Protein AF-A0A1E7EPF2-F1 (afdb_monomer_lite)

Sequence (428 aa):
MVETTEMAIKSMDSQLRNVLSDTPEADRGKLISVCLKSIPNRMNFIEGVTFVSVLSKMGVVDINNIANDQIDFENDGQDSDKYCIRDTWCDCTIDTDGRITELDIMHDDEHEYDLPAIIALFERLTCLTLYNCRSLPVELSNLPHLENLYLYSIDLDLLENFPIQMKLKNLKELCVDRDSSLPVPSQFLKWMRTQLPSLEVLRYCTNGKTDVSFIIDSLRTNDVCFYNSLKHLELHGCLMEQDSFEILMLEIVPKFRDLKSLNLQNNNIKSFLPIVDSIKNDTTFVPSKSLRVLNLNRNDVLEKMEDDPIEKAALLCLLGTFNAIDNVVGGPVDFLDDSDVEYALRINHAGRRIVVKVDGGSNNDDDGKAIVPISLWPVILERAYEKSCDTHDSAWESEKEKTKKKKKSATGIYYLLREVGPALLFGG

Foldseek 3Di:
DVVVVVVVVVVLVVLLCVLCVPPPPVCSVLLLVLLVAEPDPQADSSQSSSVQSQCCQFVVDVSVPDVVSYFHWDAPDPPAQKTDTPPAPWIFGADRNNATAETAHDDDPPDEGEGDLSVLVSQNHQYYHDENYQEDDLSVLSNPRHAYYHYEQYDLNHQQVPPLNRAPANHAYYAHEHQDADDGDPSNLNSQQARHLQHAEYHYHHQQRYACVVVLVSLLDPSRNPLARHAYYHDENHQYDQVSVLSCQFRRQQSNQNHAEYHHEQYAHAALVVNLVVVVVDPPTQGHQRHAEAAHHNYNLLVCVVPDVVRVVSLLSVLVRNLQHQEHNLADPPRDPDPSNNQSSLCSQLPVVQQAPDPPPDPDPDPDGNPNPLVCLVVSLCSSQVCQQVNHDNPPDDPVVVPPDRDGDSSSVVSCCVPRNCVVVPPD

pLDDT: mean 87.97, std 12.99, range [44.66, 98.75]

Secondary structure (DSSP, 8-state):
-HHHHHHHHHHHHHHHHHHTTTS-HHHHHHHHHHHHHHS-TTS-HHHHHHHHHHHHHTTS--TTS-GGG---EEESSTT-SEEEETTSEEEEEE-TTS-EEEEEEE--TT--EEPPGGGGG-TT--EEEEESEEE--GGGGG-TT--EEEEES--HHHHHT--TT---TT--EEEEE----SPPPHHHHHHHHHH-TT--EEEEE-TT-S--HHHHHHHHSTT-TTTTT--EEEEETS---HHHHHHIIIIITTT-TT--EEE-TTS----SHHHHHHHHH-TT----SS--EEE-TT-HHHHHTTT-HHHHHHHHHHHHHTTT--BSSSS--TT---HHHHHHHHHHHTTHHHHS----S------------GGGHHHHHHHHHHTTTGGG--TTS-TTGGGS-----SHHHHHHHHHTSGGGTS--

Organism: NCBI:txid635003

InterPro domains:
  IPR001611 Leucine-rich repeat [PS51450] (258-279)
  IPR032675 Leucine-rich repeat domain superfamily [G3DSA:3.80.10.10] (30-312)

Radius of gyration: 26.76 Å; chains: 1; bounding box: 70×50×81 Å

Structure (mmCIF, N/CA/C/O backbone):
data_AF-A0A1E7EPF2-F1
#
_entry.id   AF-A0A1E7EPF2-F1
#
loop_
_atom_site.group_PDB
_atom_site.id
_atom_site.type_symbol
_atom_site.label_atom_id
_atom_site.label_alt_id
_atom_site.label_comp_id
_atom_site.label_asym_id
_atom_site.label_entity_id
_atom_site.label_seq_id
_atom_site.pdbx_PDB_ins_code
_atom_site.Cartn_x
_atom_site.Cartn_y
_atom_site.Cartn_z
_atom_site.occupancy
_atom_site.B_iso_or_equiv
_atom_site.auth_seq_id
_atom_site.auth_comp_id
_atom_site.auth_asym_id
_atom_site.auth_atom_id
_atom_site.pdbx_PDB_model_num
ATOM 1 N N . MET A 1 1 ? -15.481 -26.584 36.291 1.00 60.16 1 MET A N 1
ATOM 2 C CA . MET A 1 1 ? -16.593 -25.887 35.602 1.00 60.16 1 MET A CA 1
ATOM 3 C C . MET A 1 1 ? -17.037 -24.610 36.317 1.00 60.16 1 MET A C 1
ATOM 5 O O . MET A 1 1 ? -17.163 -23.591 35.653 1.00 60.16 1 MET A O 1
ATOM 9 N N . VAL A 1 2 ? -17.242 -24.606 37.641 1.00 62.03 2 VAL A N 1
ATOM 10 C CA . VAL A 1 2 ? -17.571 -23.360 38.377 1.00 62.03 2 VAL A CA 1
ATOM 11 C C . VAL A 1 2 ? -16.377 -22.392 38.412 1.00 62.03 2 VAL A C 1
ATOM 13 O O . VAL A 1 2 ? -16.515 -21.227 38.061 1.00 62.03 2 VAL A O 1
ATOM 16 N N . GLU A 1 3 ? -15.181 -22.906 38.700 1.00 66.81 3 GLU A N 1
ATOM 17 C CA . GLU A 1 3 ? -13.937 -22.121 38.801 1.00 66.81 3 GLU A CA 1
ATOM 18 C C . GLU A 1 3 ? -13.537 -21.440 37.475 1.00 66.81 3 GLU A C 1
ATOM 20 O O . GLU A 1 3 ? -13.083 -20.300 37.455 1.00 66.81 3 GLU A O 1
ATOM 25 N N . THR A 1 4 ? -13.810 -22.089 36.338 1.00 77.56 4 THR A N 1
ATOM 26 C CA . THR A 1 4 ? -13.591 -21.528 34.993 1.00 77.56 4 THR A CA 1
ATOM 27 C C . THR A 1 4 ? -14.562 -20.397 34.651 1.00 77.56 4 THR A C 1
ATOM 29 O O . THR A 1 4 ? -14.204 -19.493 33.905 1.00 77.56 4 THR A O 1
ATOM 32 N N . THR A 1 5 ? -15.772 -20.415 35.216 1.00 85.69 5 THR A N 1
ATOM 33 C CA . THR A 1 5 ? -16.788 -19.378 34.967 1.00 85.69 5 THR A CA 1
ATOM 34 C C . THR A 1 5 ? -16.486 -18.119 35.779 1.00 85.69 5 THR A C 1
ATOM 36 O O . THR A 1 5 ? -16.569 -17.011 35.260 1.00 85.69 5 THR A O 1
ATOM 39 N N . GLU A 1 6 ? -16.061 -18.276 37.036 1.00 88.50 6 GLU A N 1
ATOM 40 C CA . GLU A 1 6 ? -15.685 -17.145 37.891 1.00 88.50 6 GLU A CA 1
ATOM 41 C C . GLU A 1 6 ? -14.455 -16.397 37.351 1.00 88.50 6 GLU A C 1
ATOM 43 O O . GLU A 1 6 ? -14.439 -15.166 37.332 1.00 88.50 6 GLU A O 1
ATOM 48 N N . MET A 1 7 ? -13.444 -17.125 36.859 1.00 88.19 7 MET A N 1
ATOM 49 C CA . MET A 1 7 ? -12.273 -16.511 36.223 1.00 88.19 7 MET A CA 1
ATOM 50 C C . MET A 1 7 ? -12.643 -15.740 34.949 1.00 88.19 7 MET A C 1
ATOM 52 O O . MET A 1 7 ? -12.166 -14.622 34.764 1.00 88.19 7 MET A O 1
ATOM 56 N N . ALA A 1 8 ? -13.527 -16.289 34.109 1.00 84.75 8 ALA A N 1
ATOM 57 C CA . ALA A 1 8 ? -13.995 -15.610 32.901 1.00 84.75 8 ALA A CA 1
ATOM 58 C C . ALA A 1 8 ? -14.766 -14.317 33.227 1.00 84.75 8 ALA A C 1
ATOM 60 O O . ALA A 1 8 ? -14.509 -13.281 32.618 1.00 84.75 8 ALA A O 1
ATOM 61 N N . ILE A 1 9 ? -15.643 -14.346 34.238 1.00 87.50 9 ILE A N 1
ATOM 62 C CA . ILE A 1 9 ? -16.389 -13.160 34.694 1.00 87.50 9 ILE A CA 1
ATOM 63 C C . ILE A 1 9 ? -15.436 -12.080 35.218 1.00 87.50 9 ILE A C 1
ATOM 65 O O . ILE A 1 9 ? -15.574 -10.918 34.845 1.00 87.50 9 ILE A O 1
ATOM 69 N N . LYS A 1 10 ? -14.444 -12.447 36.042 1.00 91.38 10 LYS A N 1
ATOM 70 C CA . LYS A 1 10 ? -13.441 -11.493 36.551 1.00 91.38 10 LYS A CA 1
ATOM 71 C C . LYS A 1 10 ? -12.601 -10.887 35.426 1.00 91.38 10 LYS A C 1
ATOM 73 O O . LYS A 1 10 ? -12.316 -9.694 35.465 1.00 91.38 10 LYS A O 1
ATOM 78 N N . SER A 1 11 ? -12.231 -11.691 34.429 1.00 90.75 11 SER A N 1
ATOM 79 C CA . SER A 1 11 ? -11.504 -11.215 33.247 1.00 90.75 11 SER A CA 1
ATOM 80 C C . SER A 1 11 ? -12.330 -10.196 32.463 1.00 90.75 11 SER A C 1
ATOM 82 O O . SER A 1 11 ? -11.840 -9.110 32.166 1.00 90.75 11 SER A O 1
ATOM 84 N N . MET A 1 12 ? -13.596 -10.517 32.188 1.00 90.06 12 MET A N 1
ATOM 85 C CA . MET A 1 12 ? -14.507 -9.638 31.455 1.00 90.06 12 MET A CA 1
ATOM 86 C C . MET A 1 12 ? -14.788 -8.333 32.217 1.00 90.06 12 MET A C 1
ATOM 88 O O . MET A 1 12 ? -14.756 -7.264 31.616 1.00 90.06 12 MET A O 1
ATOM 92 N N . ASP A 1 13 ? -14.994 -8.395 33.540 1.00 92.69 13 ASP A N 1
ATOM 93 C CA . ASP A 1 13 ? -15.166 -7.201 34.385 1.00 92.69 13 ASP A CA 1
ATOM 94 C C . ASP A 1 13 ? -13.916 -6.312 34.353 1.00 92.69 13 ASP A C 1
ATOM 96 O O . ASP A 1 13 ? -14.016 -5.095 34.212 1.00 92.69 13 ASP A O 1
ATOM 100 N N . SER A 1 14 ? -12.723 -6.912 34.415 1.00 94.31 14 SER A N 1
ATOM 101 C CA . SER A 1 14 ? -11.467 -6.167 34.311 1.00 94.31 14 SER A CA 1
ATOM 102 C C . SER A 1 14 ? -11.308 -5.489 32.950 1.00 94.31 14 SER A C 1
ATOM 104 O O . SER A 1 14 ? -10.892 -4.334 32.900 1.00 94.31 14 SER A O 1
ATOM 106 N N . GLN A 1 15 ? -11.633 -6.177 31.852 1.00 92.50 15 GLN A N 1
ATOM 107 C CA . GLN A 1 15 ? -11.565 -5.594 30.510 1.00 92.50 15 GLN A CA 1
ATOM 108 C C . GLN A 1 15 ? -12.575 -4.457 30.346 1.00 92.50 15 GLN A C 1
ATOM 110 O O . GLN A 1 15 ? -12.210 -3.381 29.883 1.00 92.50 15 GLN A O 1
ATOM 115 N N . LEU A 1 16 ? -13.814 -4.644 30.809 1.00 95.31 16 LEU A N 1
ATOM 116 C CA . LEU A 1 16 ? -14.835 -3.600 30.761 1.00 95.31 16 LEU A CA 1
ATOM 117 C C . LEU A 1 16 ? -14.418 -2.364 31.572 1.00 95.31 16 LEU A C 1
ATOM 119 O O . LEU A 1 16 ? -14.561 -1.240 31.099 1.00 95.31 16 LEU A O 1
ATOM 123 N N . ARG A 1 17 ? -13.844 -2.549 32.768 1.00 94.69 17 ARG A N 1
ATOM 124 C CA . ARG A 1 17 ? -13.295 -1.435 33.564 1.00 94.69 17 ARG A CA 1
ATOM 125 C C . ARG A 1 17 ? -12.178 -0.692 32.839 1.00 94.69 17 ARG A C 1
ATOM 127 O O . ARG A 1 17 ? -12.113 0.526 32.969 1.00 94.69 17 ARG A O 1
ATOM 134 N N . ASN A 1 18 ? -11.332 -1.403 32.091 1.00 93.69 18 ASN A N 1
ATOM 135 C CA . ASN A 1 18 ? -10.274 -0.785 31.294 1.00 93.69 18 ASN A CA 1
ATOM 136 C C . ASN A 1 18 ? -10.854 0.058 30.152 1.00 93.69 18 ASN A C 1
ATOM 138 O O . ASN A 1 18 ? -10.431 1.191 29.978 1.00 93.69 18 ASN A O 1
ATOM 142 N N . VAL A 1 19 ? -11.860 -0.439 29.426 1.00 93.94 19 VAL A N 1
ATOM 143 C CA . VAL A 1 19 ? -12.537 0.338 28.367 1.00 93.94 19 VAL A CA 1
ATOM 144 C C . VAL A 1 19 ? -13.180 1.607 28.937 1.00 93.94 19 VAL A C 1
ATOM 146 O O . VAL A 1 19 ? -13.097 2.689 28.359 1.00 93.94 19 VAL A O 1
ATOM 149 N N . LEU A 1 20 ? -13.797 1.489 30.113 1.00 94.88 20 LEU A N 1
ATOM 150 C CA . LEU A 1 20 ? -14.527 2.576 30.762 1.00 94.88 20 LEU A CA 1
ATOM 151 C C . LEU A 1 20 ? -13.639 3.531 31.571 1.00 94.88 20 LEU A C 1
ATOM 153 O O . LEU A 1 20 ? -14.170 4.507 32.110 1.00 94.88 20 LEU A O 1
ATOM 157 N N . SER A 1 21 ? -12.328 3.283 31.690 1.00 92.88 21 SER A N 1
ATOM 158 C CA . SER A 1 21 ? -11.442 4.051 32.583 1.00 92.88 21 SER A CA 1
ATOM 159 C C . SER A 1 21 ? -11.508 5.547 32.304 1.00 92.88 21 SER A C 1
ATOM 161 O O . SER A 1 21 ? -11.614 6.347 33.233 1.00 92.88 21 SER A O 1
ATOM 163 N N . ASP A 1 22 ? -11.565 5.890 31.024 1.00 88.19 22 ASP A N 1
ATOM 164 C CA . ASP A 1 22 ? -11.546 7.262 30.523 1.00 88.19 22 ASP A CA 1
ATOM 165 C C . ASP A 1 22 ? -12.947 7.793 30.195 1.00 88.19 22 ASP A C 1
ATOM 167 O O . ASP A 1 22 ? -13.094 8.935 29.768 1.00 88.19 22 ASP A O 1
ATOM 171 N N . THR A 1 23 ? -13.981 6.961 30.341 1.00 92.62 23 THR A N 1
ATOM 172 C CA . THR A 1 23 ? -15.370 7.405 30.193 1.00 92.62 23 THR A CA 1
ATOM 173 C C . THR A 1 23 ? -15.800 8.066 31.507 1.00 92.62 23 THR A C 1
ATOM 175 O O . THR A 1 23 ? -15.638 7.426 32.560 1.00 92.62 23 THR A O 1
ATOM 178 N N . PRO A 1 24 ? -16.354 9.298 31.492 1.00 94.06 24 PRO A N 1
ATOM 179 C CA . PRO A 1 24 ? -16.855 9.955 32.695 1.00 94.06 24 PRO A CA 1
ATOM 180 C C . PRO A 1 24 ? -17.818 9.052 33.465 1.00 94.06 24 PRO A C 1
ATOM 182 O O . PRO A 1 24 ? -18.654 8.374 32.874 1.00 94.06 24 PRO A O 1
ATOM 185 N N . GLU A 1 25 ? -17.718 9.028 34.795 1.00 94.44 25 GLU A N 1
ATOM 186 C CA . GLU A 1 25 ? -18.488 8.087 35.623 1.00 94.44 25 GLU A CA 1
ATOM 187 C C . GLU A 1 25 ? -20.006 8.203 35.406 1.00 94.44 25 GLU A C 1
ATOM 189 O O . GLU A 1 25 ? -20.696 7.184 35.363 1.00 94.44 25 GLU A O 1
ATOM 194 N N . ALA A 1 26 ? -20.500 9.426 35.186 1.00 94.50 26 ALA A N 1
ATOM 195 C CA . ALA A 1 26 ? -21.900 9.703 34.873 1.00 94.50 26 ALA A CA 1
ATOM 196 C C . ALA A 1 26 ? -22.367 9.060 33.551 1.00 94.50 26 ALA A C 1
ATOM 198 O O . ALA A 1 26 ? -23.529 8.669 33.441 1.00 94.50 26 ALA A O 1
ATOM 199 N N . ASP A 1 27 ? -21.456 8.878 32.593 1.00 94.69 27 ASP A N 1
ATOM 200 C CA . ASP A 1 27 ? -21.760 8.406 31.241 1.00 94.69 27 ASP A CA 1
ATOM 201 C C . ASP A 1 27 ? -21.589 6.887 31.096 1.00 94.69 27 ASP A C 1
ATOM 203 O O . ASP A 1 27 ? -22.191 6.268 30.218 1.00 94.69 27 ASP A O 1
ATOM 207 N N . ARG A 1 28 ? -20.825 6.240 31.990 1.00 95.50 28 ARG A N 1
ATOM 208 C CA . ARG A 1 28 ? -20.552 4.788 31.937 1.00 95.50 28 ARG A CA 1
ATOM 209 C C . ARG A 1 28 ? -21.828 3.949 31.907 1.00 95.50 28 ARG A C 1
ATOM 211 O O . ARG A 1 28 ? -21.942 3.023 31.108 1.00 95.50 28 ARG A O 1
ATOM 218 N N . GLY A 1 29 ? -22.795 4.273 32.769 1.00 95.00 29 GLY A N 1
ATOM 219 C CA . GLY A 1 29 ? -24.073 3.556 32.825 1.00 95.00 29 GLY A CA 1
ATOM 220 C C . GLY A 1 29 ? -24.876 3.698 31.530 1.00 95.00 29 GLY A C 1
ATOM 221 O O . GLY A 1 29 ? -25.473 2.726 31.060 1.00 95.00 29 GLY A O 1
ATOM 222 N N . LYS A 1 30 ? -24.839 4.891 30.923 1.00 95.12 30 LYS A N 1
ATOM 223 C CA . LYS A 1 30 ? -25.509 5.175 29.653 1.00 95.12 30 LYS A CA 1
ATOM 224 C C . LYS A 1 30 ? -24.852 4.424 28.498 1.00 95.12 30 LYS A C 1
ATOM 226 O O . LYS A 1 30 ? -25.557 3.725 27.777 1.00 95.12 30 LYS A O 1
ATOM 231 N N . LEU A 1 31 ? -23.523 4.486 28.387 1.00 95.81 31 LEU A N 1
ATOM 232 C CA . LEU A 1 31 ? -22.745 3.767 27.374 1.00 95.81 31 LEU A CA 1
ATOM 233 C C . LEU A 1 31 ? -23.042 2.261 27.400 1.00 95.81 31 LEU A C 1
ATOM 235 O O . LEU A 1 31 ? -23.383 1.686 26.369 1.00 95.81 31 LEU A O 1
ATOM 239 N N . ILE A 1 32 ? -22.998 1.632 28.582 1.00 96.12 32 ILE A N 1
ATOM 240 C CA . ILE A 1 32 ? -23.325 0.204 28.734 1.00 96.12 32 ILE A CA 1
ATOM 241 C C . ILE A 1 32 ? -24.773 -0.070 28.307 1.00 96.12 32 ILE A C 1
ATOM 243 O O . ILE A 1 32 ? -25.026 -1.036 27.589 1.00 96.12 32 ILE A O 1
ATOM 247 N N . SER A 1 33 ? -25.726 0.771 28.723 1.00 95.69 33 SER A N 1
ATOM 248 C CA . SER A 1 33 ? -27.136 0.597 28.359 1.00 95.69 33 SER A CA 1
ATOM 249 C C . SER A 1 33 ? -27.373 0.701 26.852 1.00 95.69 33 SER A C 1
ATOM 251 O O . SER A 1 33 ? -28.200 -0.048 26.334 1.00 95.69 33 SER A O 1
ATOM 253 N N . VAL A 1 34 ? -26.694 1.622 26.163 1.00 95.75 34 VAL A N 1
ATOM 254 C CA . VAL A 1 34 ? -26.762 1.753 24.700 1.00 95.75 34 VAL A CA 1
ATOM 255 C C . VAL A 1 34 ? -26.174 0.504 24.049 1.00 95.75 34 VAL A C 1
ATOM 257 O O . VAL A 1 34 ? -26.820 -0.130 23.216 1.00 95.75 34 VAL A O 1
ATOM 260 N N . CYS A 1 35 ? -24.990 0.081 24.494 1.00 96.12 35 CYS A N 1
ATOM 261 C CA . CYS A 1 35 ? -24.296 -1.094 23.974 1.00 96.12 35 CYS A CA 1
ATOM 262 C C . CYS A 1 35 ? -25.121 -2.383 24.115 1.00 96.12 35 CYS A C 1
ATOM 264 O O . CYS A 1 35 ? -25.228 -3.145 23.159 1.00 96.12 35 CYS A O 1
ATOM 266 N N . LEU A 1 36 ? -25.777 -2.600 25.262 1.00 95.81 36 LEU A N 1
ATOM 267 C CA . LEU A 1 36 ? -26.640 -3.768 25.503 1.00 95.81 36 LEU A CA 1
ATOM 268 C C . LEU A 1 36 ? -27.824 -3.873 24.534 1.00 95.81 36 LEU A C 1
ATOM 270 O O . LEU A 1 36 ? -28.312 -4.975 24.295 1.00 95.81 36 LEU A O 1
ATOM 274 N N . LYS A 1 37 ? -28.310 -2.743 24.013 1.00 95.56 37 LYS A N 1
ATOM 275 C CA . LYS A 1 37 ? -29.432 -2.696 23.062 1.00 95.56 37 LYS A CA 1
ATOM 276 C C . LYS A 1 37 ? -28.986 -2.750 21.602 1.00 95.56 37 LYS A C 1
ATOM 278 O O . LYS A 1 37 ? -29.806 -3.060 20.745 1.00 95.56 37 LYS A O 1
ATOM 283 N N . SER A 1 38 ? -27.729 -2.404 21.332 1.00 95.81 38 SER A N 1
ATOM 284 C CA . SER A 1 38 ? -27.264 -2.060 19.984 1.00 95.81 38 SER A CA 1
ATOM 285 C C . SER A 1 38 ? -26.276 -3.066 19.408 1.00 95.81 38 SER A C 1
ATOM 287 O O . SER A 1 38 ? -26.322 -3.337 18.214 1.00 95.81 38 SER A O 1
ATOM 289 N N . ILE A 1 39 ? -25.381 -3.621 20.235 1.00 96.19 39 ILE A N 1
ATOM 290 C CA . ILE A 1 39 ? -24.301 -4.488 19.750 1.00 96.19 39 ILE A CA 1
ATOM 291 C C . ILE A 1 39 ? -24.898 -5.769 19.142 1.00 96.19 39 ILE A C 1
ATOM 293 O O . ILE A 1 39 ? -25.664 -6.463 19.819 1.00 96.19 39 ILE A O 1
ATOM 297 N N . PRO A 1 40 ? -24.538 -6.128 17.895 1.00 95.56 40 PRO A N 1
ATOM 298 C CA . PRO A 1 40 ? -24.994 -7.363 17.270 1.00 95.56 40 PRO A CA 1
ATOM 299 C C . PRO A 1 40 ? -24.604 -8.605 18.078 1.00 95.56 40 PRO A C 1
ATOM 301 O O . PRO A 1 40 ? -23.478 -8.717 18.547 1.00 95.56 40 PRO A O 1
ATOM 304 N N . ASN A 1 41 ? -25.485 -9.609 18.145 1.00 95.25 41 ASN A N 1
ATOM 305 C CA . ASN A 1 41 ? -25.238 -10.846 18.910 1.00 95.25 41 ASN A CA 1
ATOM 306 C C . ASN A 1 41 ? -23.970 -11.618 18.495 1.00 95.25 41 ASN A C 1
ATOM 308 O O . ASN A 1 41 ? -23.469 -12.424 19.275 1.00 95.25 41 ASN A O 1
ATOM 312 N N . ARG A 1 42 ? -23.495 -11.433 17.256 1.00 95.81 42 ARG A N 1
ATOM 313 C CA . ARG A 1 42 ? -22.268 -12.074 16.755 1.00 95.81 42 ARG A CA 1
ATOM 314 C C . ARG A 1 42 ? -21.003 -11.326 17.165 1.00 95.81 42 ARG A C 1
ATOM 316 O O . ARG A 1 42 ? -19.942 -11.932 17.170 1.00 95.81 42 ARG A O 1
ATOM 323 N N . MET A 1 43 ? -21.109 -10.041 17.494 1.00 97.12 43 MET A N 1
ATOM 324 C CA . MET A 1 43 ? -19.985 -9.223 17.926 1.00 97.12 43 MET A CA 1
ATOM 325 C C . MET A 1 43 ? -19.718 -9.475 19.409 1.00 97.12 43 MET A C 1
ATOM 327 O O . MET A 1 43 ? -20.633 -9.533 20.234 1.00 97.12 43 MET A O 1
ATOM 331 N N . ASN A 1 44 ? -18.448 -9.621 19.765 1.00 97.06 44 ASN A N 1
ATOM 332 C CA . ASN A 1 44 ? -18.040 -9.729 21.151 1.00 97.06 44 ASN A CA 1
ATOM 333 C C . ASN A 1 44 ? -18.443 -8.449 21.894 1.00 97.06 44 ASN A C 1
ATOM 335 O O . ASN A 1 44 ? -18.131 -7.339 21.471 1.00 97.06 44 ASN A O 1
ATOM 339 N N . PHE A 1 45 ? -19.130 -8.605 23.023 1.00 96.56 45 PHE A N 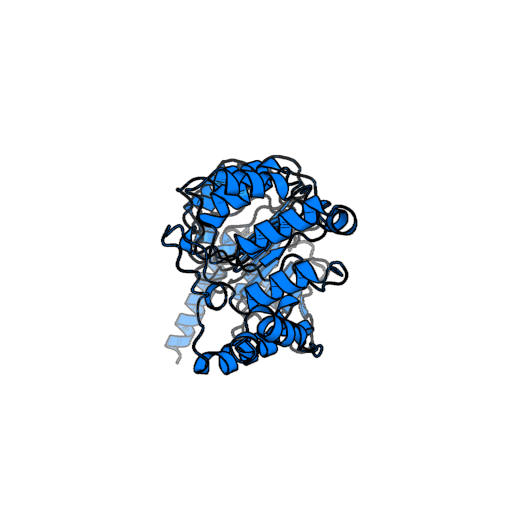1
ATOM 340 C CA . PHE A 1 45 ? -19.702 -7.466 23.734 1.00 96.56 45 PHE A CA 1
ATOM 341 C C . PHE A 1 45 ? -18.651 -6.435 24.176 1.00 96.56 45 PHE A C 1
ATOM 343 O O . PHE A 1 45 ? -18.894 -5.238 24.070 1.00 96.56 45 PHE A O 1
ATOM 350 N N . ILE A 1 46 ? -17.476 -6.870 24.643 1.00 96.94 46 ILE A N 1
ATOM 351 C CA . ILE A 1 46 ? -16.416 -5.953 25.092 1.00 96.94 46 ILE A CA 1
ATOM 352 C C . ILE A 1 46 ? -15.813 -5.192 23.908 1.00 96.94 46 ILE A C 1
ATOM 354 O O . ILE A 1 46 ? -15.581 -3.989 24.013 1.00 96.94 46 ILE A O 1
ATOM 358 N N . GLU A 1 47 ? -15.609 -5.866 22.778 1.00 96.81 47 GLU A N 1
ATOM 359 C CA . GLU A 1 47 ? -15.156 -5.245 21.527 1.00 96.81 47 GLU A CA 1
ATOM 360 C C . GLU A 1 47 ? -16.174 -4.207 21.038 1.00 96.81 47 GLU A C 1
ATOM 362 O O . GLU A 1 47 ? -15.802 -3.073 20.751 1.00 96.81 47 GLU A O 1
ATOM 367 N N . GLY A 1 48 ? -17.470 -4.535 21.063 1.00 97.19 48 GLY A N 1
ATOM 368 C CA . GLY A 1 48 ? -18.525 -3.587 20.704 1.00 97.19 48 GLY A CA 1
ATOM 369 C C . GLY A 1 48 ? -18.599 -2.381 21.648 1.00 97.19 48 GLY A C 1
ATOM 370 O O . GLY A 1 48 ? -18.725 -1.252 21.181 1.00 97.19 48 GLY A O 1
ATOM 371 N N . VAL A 1 49 ? -18.444 -2.571 22.968 1.00 97.50 49 VAL A N 1
ATOM 372 C CA . VAL A 1 49 ? -18.371 -1.444 23.923 1.00 97.50 49 VAL A CA 1
ATOM 373 C C . VAL A 1 49 ? -17.134 -0.584 23.653 1.00 97.50 49 VAL A C 1
ATOM 375 O O . VAL A 1 49 ? -17.216 0.642 23.712 1.00 97.50 49 VAL A O 1
ATOM 378 N N . THR A 1 50 ? -16.000 -1.211 23.332 1.00 97.44 50 THR A N 1
ATOM 379 C CA . THR A 1 50 ? -14.760 -0.509 22.969 1.00 97.44 50 THR A CA 1
ATOM 380 C C . THR A 1 50 ? -14.967 0.318 21.707 1.00 97.44 50 THR A C 1
ATOM 382 O O . THR A 1 50 ? -14.622 1.496 21.699 1.00 97.44 50 THR A O 1
ATOM 385 N N . PHE A 1 51 ? -15.599 -0.253 20.681 1.00 97.25 51 PHE A N 1
ATOM 386 C CA . PHE A 1 51 ? -15.894 0.431 19.426 1.00 97.25 51 PHE A CA 1
ATOM 387 C C . PHE A 1 51 ? -16.798 1.647 19.633 1.00 97.25 51 PHE A C 1
ATOM 389 O O . PHE A 1 51 ? -16.426 2.755 19.253 1.00 97.25 51 PHE A O 1
ATOM 396 N N . VAL A 1 52 ? -17.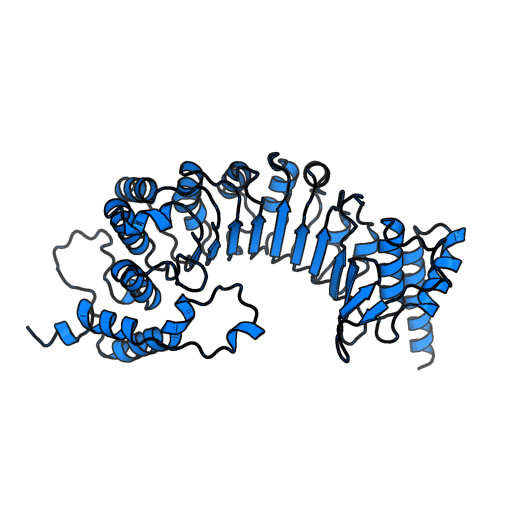918 1.490 20.343 1.00 96.75 52 VAL A N 1
ATOM 397 C CA . VAL A 1 52 ? -18.807 2.622 20.656 1.00 96.75 52 VAL A CA 1
ATOM 398 C C . VAL A 1 52 ? -18.093 3.675 21.514 1.00 96.75 52 VAL A C 1
ATOM 400 O O . VAL A 1 52 ? -18.298 4.870 21.314 1.00 96.75 52 VAL A O 1
ATOM 403 N N . SER A 1 53 ? -17.221 3.265 22.441 1.00 96.75 53 SER A N 1
ATOM 404 C CA . SER A 1 53 ? -16.423 4.199 23.246 1.00 96.75 53 SER A CA 1
ATOM 405 C C . SER A 1 53 ? -15.420 4.991 22.399 1.00 96.75 53 SER A C 1
ATOM 407 O O . SER A 1 53 ? -15.298 6.201 22.591 1.00 96.75 53 SER A O 1
ATOM 409 N N . VAL A 1 54 ? -14.741 4.342 21.443 1.00 96.56 54 VAL A N 1
ATOM 410 C CA . VAL A 1 54 ? -13.843 4.999 20.477 1.00 96.56 54 VAL A CA 1
ATOM 411 C C . VAL A 1 54 ? -14.613 6.058 19.693 1.00 96.56 54 VAL A C 1
ATOM 413 O O . VAL A 1 54 ? -14.246 7.231 19.737 1.00 96.56 54 VAL A O 1
ATOM 416 N N . LEU A 1 55 ? -15.729 5.669 19.072 1.00 95.19 55 LEU A N 1
ATOM 417 C CA . LEU A 1 55 ? -16.556 6.574 18.273 1.00 95.19 55 LEU A CA 1
ATOM 418 C C . LEU A 1 55 ? -17.137 7.727 19.093 1.00 95.19 55 LEU A C 1
ATOM 420 O O . LEU A 1 55 ? -17.204 8.858 18.615 1.00 95.19 55 LEU A O 1
ATOM 424 N N . SER A 1 56 ? -17.525 7.469 20.342 1.00 94.69 56 SER A N 1
ATOM 425 C CA . SER A 1 56 ? -18.057 8.511 21.215 1.00 94.69 56 SER A CA 1
ATOM 426 C C . SER A 1 56 ? -17.000 9.533 21.618 1.00 94.69 56 SER A C 1
ATOM 428 O O . SER A 1 56 ? -17.256 10.734 21.566 1.00 94.69 56 SER A O 1
ATOM 430 N N . LYS A 1 57 ? -15.780 9.084 21.938 1.00 94.38 57 LYS A N 1
ATOM 431 C CA . LYS A 1 57 ? -14.651 9.985 22.221 1.00 94.38 57 LYS A CA 1
ATOM 432 C C . LYS A 1 57 ? -14.246 10.828 21.013 1.00 94.38 57 LYS A C 1
ATOM 434 O O . LYS A 1 57 ? -13.741 11.930 21.194 1.00 94.38 57 LYS A O 1
ATOM 439 N N . MET A 1 58 ? -14.465 10.309 19.810 1.00 93.69 58 MET A N 1
ATOM 440 C CA . MET A 1 58 ? -14.209 11.014 18.557 1.00 93.69 58 MET A CA 1
ATOM 441 C C . MET A 1 58 ? -15.329 11.984 18.166 1.00 93.69 58 MET A C 1
ATOM 443 O O . MET A 1 58 ? -15.160 12.737 17.216 1.00 93.69 58 MET A O 1
ATOM 447 N N . GLY A 1 59 ? -16.465 11.972 18.870 1.00 92.12 59 GLY A N 1
ATOM 448 C CA . GLY A 1 59 ? -17.629 12.792 18.529 1.00 92.12 59 GLY A CA 1
ATOM 449 C C . GLY A 1 59 ? -18.502 12.229 17.403 1.00 92.12 59 GLY A C 1
ATOM 450 O O . GLY A 1 59 ? -19.530 12.826 17.105 1.00 92.12 59 GLY A O 1
ATOM 451 N N . VAL A 1 60 ? -18.161 11.061 16.842 1.00 91.31 60 VAL A N 1
ATOM 452 C CA . VAL A 1 60 ? -18.976 10.369 15.824 1.00 91.31 60 VAL A CA 1
ATOM 453 C C . VAL A 1 60 ? -20.314 9.920 16.417 1.00 91.31 60 VAL A C 1
ATOM 455 O O . VAL A 1 60 ? -21.349 9.964 15.759 1.00 91.31 60 VAL A O 1
ATOM 458 N N . VAL A 1 61 ? -20.301 9.476 17.680 1.00 92.44 61 VAL A N 1
ATOM 459 C CA . VAL A 1 61 ? -21.486 8.964 18.382 1.00 92.44 61 VAL A CA 1
ATOM 460 C C . VAL A 1 61 ? -21.723 9.736 19.680 1.00 92.44 61 VAL A C 1
ATOM 462 O O . VAL A 1 61 ? -21.011 9.565 20.671 1.00 92.44 61 VAL A O 1
ATOM 465 N N . ASP A 1 62 ? -22.786 10.537 19.725 1.00 92.69 62 ASP A N 1
ATOM 466 C CA . ASP A 1 62 ? -23.218 11.195 20.961 1.00 92.69 62 ASP A CA 1
ATOM 467 C C . ASP A 1 62 ? -24.138 10.282 21.782 1.00 92.69 62 ASP A C 1
ATOM 469 O O . ASP A 1 62 ? -25.357 10.292 21.621 1.00 92.69 62 ASP A O 1
ATOM 473 N N . ILE A 1 63 ? -23.567 9.528 22.725 1.00 93.12 63 ILE A N 1
ATOM 474 C CA . ILE A 1 63 ? -24.306 8.602 23.602 1.00 93.12 63 ILE A CA 1
ATOM 475 C C . ILE A 1 63 ? -25.426 9.250 24.436 1.00 93.12 63 ILE A C 1
ATOM 477 O O . ILE A 1 63 ? -26.288 8.534 24.958 1.00 93.12 63 ILE A O 1
ATOM 481 N N . ASN A 1 64 ? -25.441 10.581 24.559 1.00 89.81 64 ASN A N 1
ATOM 482 C CA . ASN A 1 64 ? -26.484 11.325 25.261 1.00 89.81 64 ASN A CA 1
ATOM 483 C C . ASN A 1 64 ? -27.641 11.749 24.347 1.00 89.81 64 ASN A C 1
ATOM 485 O O . ASN A 1 64 ? -28.721 12.063 24.852 1.00 89.81 64 ASN A O 1
ATOM 489 N N . ASN A 1 65 ? -27.442 11.717 23.028 1.00 87.31 65 ASN A N 1
ATOM 490 C CA . ASN A 1 65 ? -28.395 12.181 22.021 1.00 87.31 65 ASN A CA 1
ATOM 491 C C . ASN A 1 65 ? -28.765 11.098 20.988 1.00 87.31 65 ASN A C 1
ATOM 493 O O . ASN A 1 65 ? -29.217 11.394 19.885 1.00 87.31 65 ASN A O 1
ATOM 497 N N . ILE A 1 66 ? -28.598 9.820 21.333 1.00 80.75 66 ILE A N 1
ATOM 498 C CA . ILE A 1 66 ? -29.059 8.717 20.485 1.00 80.75 66 ILE A CA 1
ATOM 499 C C . ILE A 1 66 ? -30.559 8.499 20.697 1.00 80.75 66 ILE A C 1
ATOM 501 O O . ILE A 1 66 ? -31.019 8.231 21.813 1.00 80.75 66 ILE A O 1
ATOM 505 N N . ALA A 1 67 ? -31.331 8.545 19.611 1.00 77.50 67 ALA A N 1
ATOM 506 C CA . ALA A 1 67 ? -32.752 8.223 19.640 1.00 77.50 67 ALA A CA 1
ATOM 507 C C . ALA A 1 67 ? -32.976 6.798 20.182 1.00 77.50 67 ALA A C 1
ATOM 509 O O . ALA A 1 67 ? -32.390 5.831 19.705 1.00 77.50 67 ALA A O 1
ATOM 510 N N . ASN A 1 68 ? -33.845 6.662 21.187 1.00 75.00 68 ASN A N 1
ATOM 511 C CA . ASN A 1 68 ? -34.173 5.390 21.852 1.00 75.00 68 ASN A CA 1
ATOM 512 C C . ASN A 1 68 ? -32.997 4.666 22.540 1.00 75.00 68 ASN A C 1
ATOM 514 O O . ASN A 1 68 ? -33.155 3.513 22.958 1.00 75.00 68 ASN A O 1
ATOM 518 N N . ASP A 1 69 ? -31.855 5.335 22.726 1.00 81.75 69 ASP A N 1
ATOM 519 C CA . ASP A 1 69 ? -30.628 4.749 23.275 1.00 81.75 69 ASP A CA 1
ATOM 520 C C . ASP A 1 69 ? -30.132 3.539 22.469 1.00 81.75 69 ASP A C 1
ATOM 522 O O . ASP A 1 69 ? -29.672 2.555 23.054 1.00 81.75 69 ASP A O 1
ATOM 526 N N . GLN A 1 70 ? -30.284 3.580 21.144 1.00 87.62 70 GLN A N 1
ATOM 527 C CA . GLN A 1 70 ? -29.889 2.500 20.250 1.00 87.62 70 GLN A CA 1
ATOM 528 C C . GLN A 1 70 ? -29.079 3.013 19.055 1.00 87.62 70 GLN A C 1
ATOM 530 O O . GLN A 1 70 ? -29.533 3.877 18.313 1.00 87.62 70 GLN A O 1
ATOM 535 N N . ILE A 1 71 ? -27.893 2.440 18.867 1.00 91.00 71 ILE A N 1
ATOM 536 C CA . ILE A 1 71 ? -27.081 2.585 17.658 1.00 91.00 71 ILE A CA 1
ATOM 537 C C . ILE A 1 71 ? -27.553 1.519 16.673 1.00 91.00 71 ILE A C 1
ATOM 539 O O . ILE A 1 71 ? -27.673 0.345 17.033 1.00 91.00 71 ILE A O 1
ATOM 543 N N . ASP A 1 72 ? -27.851 1.924 15.446 1.00 92.25 72 ASP A N 1
ATOM 544 C CA . ASP A 1 72 ? -28.344 1.017 14.416 1.00 92.25 72 ASP A CA 1
ATOM 545 C C . ASP A 1 72 ? -27.162 0.432 13.635 1.00 92.25 72 ASP A C 1
ATOM 547 O O . ASP A 1 72 ? -26.550 1.104 12.807 1.00 92.25 72 ASP A O 1
ATOM 551 N N . PHE A 1 73 ? -26.800 -0.809 13.964 1.00 93.06 73 PHE A N 1
ATOM 552 C CA . PHE A 1 73 ? -25.783 -1.566 13.241 1.00 93.06 73 PHE A CA 1
ATOM 553 C C . PHE A 1 73 ? -26.435 -2.289 12.063 1.00 93.06 73 PHE A C 1
ATOM 555 O O . PHE A 1 73 ? -27.186 -3.252 12.250 1.00 93.06 73 PHE A O 1
ATOM 562 N N . GLU A 1 74 ? -26.106 -1.866 10.849 1.00 93.56 74 GLU A N 1
ATOM 563 C CA . GLU A 1 74 ? -26.507 -2.544 9.624 1.00 93.56 74 GLU A CA 1
ATOM 564 C C . GLU A 1 74 ? -25.452 -3.582 9.233 1.00 93.56 74 GLU A C 1
ATOM 566 O O . GLU A 1 74 ? -24.247 -3.355 9.336 1.00 93.56 74 GLU A O 1
ATOM 571 N N . ASN A 1 75 ? -25.907 -4.757 8.804 1.00 91.38 75 ASN A N 1
ATOM 572 C CA . ASN A 1 75 ? -25.031 -5.777 8.242 1.00 91.38 75 ASN A CA 1
ATOM 573 C C . ASN A 1 75 ? -25.034 -5.632 6.715 1.00 91.38 75 ASN A C 1
ATOM 575 O O . ASN A 1 75 ? -26.110 -5.641 6.114 1.00 91.38 75 ASN A O 1
ATOM 579 N N . ASP A 1 76 ? -23.852 -5.565 6.097 1.00 87.19 76 ASP A N 1
ATOM 580 C CA . ASP A 1 76 ? -23.667 -5.402 4.641 1.00 87.19 76 ASP A CA 1
ATOM 581 C C . ASP A 1 76 ? -24.053 -6.667 3.825 1.00 87.19 76 ASP A C 1
ATOM 583 O O . ASP A 1 76 ? -23.747 -6.823 2.643 1.00 87.19 76 ASP A O 1
ATOM 587 N N . GLY A 1 77 ? -24.742 -7.633 4.443 1.00 80.50 77 GLY A N 1
ATOM 588 C CA . GLY A 1 77 ? -25.276 -8.811 3.767 1.00 80.50 77 GLY A CA 1
ATOM 589 C C . GLY A 1 77 ? -25.911 -9.837 4.704 1.00 80.50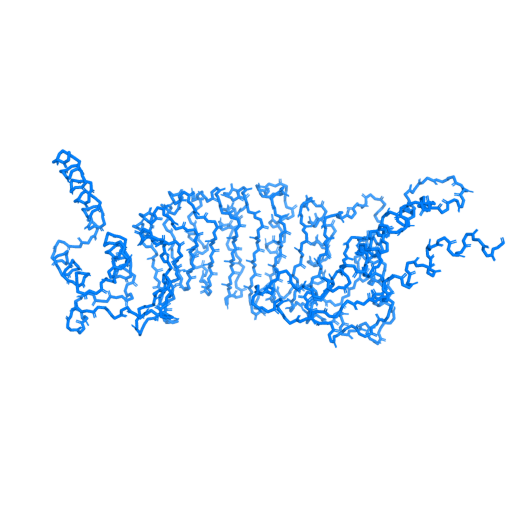 77 GLY A C 1
ATOM 590 O O . GLY A 1 77 ? -25.864 -9.739 5.922 1.00 80.50 77 GLY A O 1
ATOM 591 N N . GLN A 1 78 ? -26.526 -10.873 4.131 1.00 67.12 78 GLN A N 1
ATOM 592 C CA . GLN A 1 78 ? -27.245 -11.881 4.922 1.00 67.12 78 GLN A CA 1
ATOM 593 C C . GLN A 1 78 ? -26.311 -12.795 5.746 1.00 67.12 78 GLN A C 1
ATOM 595 O O . GLN A 1 78 ? -26.751 -13.349 6.747 1.00 67.12 78 GLN A O 1
ATOM 600 N N . ASP A 1 79 ? -25.031 -12.877 5.365 1.00 72.25 79 ASP A N 1
ATOM 601 C CA . ASP A 1 79 ? -23.970 -13.657 6.025 1.00 72.25 79 ASP A CA 1
ATOM 602 C C . ASP A 1 79 ? -22.651 -12.866 6.131 1.00 72.25 79 ASP A C 1
ATOM 604 O O . ASP A 1 79 ? -21.573 -13.453 6.224 1.00 72.25 79 ASP A O 1
ATOM 608 N N . SER A 1 80 ? -22.698 -11.532 6.053 1.00 82.62 80 SER A N 1
ATOM 609 C CA . SER A 1 80 ? -21.465 -10.749 6.117 1.00 82.62 80 SER A CA 1
ATOM 610 C C . SER A 1 80 ? -20.995 -10.616 7.569 1.00 82.62 80 SER A C 1
ATOM 612 O O . SER A 1 80 ? -21.796 -10.455 8.495 1.00 82.62 80 SER A O 1
ATOM 614 N N . ASP A 1 81 ? -19.683 -10.697 7.770 1.00 93.25 81 ASP A N 1
ATOM 615 C CA . ASP A 1 81 ? -19.040 -10.374 9.044 1.00 93.25 81 ASP A CA 1
ATOM 616 C C . ASP A 1 81 ? -18.724 -8.871 9.151 1.00 93.25 81 ASP A C 1
ATOM 618 O O . ASP A 1 81 ? -18.016 -8.445 10.061 1.00 93.25 81 ASP A O 1
ATOM 622 N N . LYS A 1 82 ? -19.264 -8.066 8.225 1.00 95.69 82 LYS A N 1
ATOM 623 C CA . LYS A 1 82 ? -19.082 -6.623 8.136 1.00 95.69 82 LYS A CA 1
ATOM 624 C C . LYS A 1 82 ? -20.318 -5.896 8.666 1.00 95.69 82 LYS A C 1
ATOM 626 O O . LYS A 1 82 ? -21.452 -6.175 8.269 1.00 95.69 82 LYS A O 1
ATOM 631 N N . TYR A 1 83 ? -20.082 -4.947 9.559 1.00 95.69 83 TYR A N 1
ATOM 632 C CA . TYR A 1 83 ? -21.101 -4.098 10.158 1.00 95.69 83 TYR A CA 1
ATOM 633 C C . TYR A 1 83 ? -20.767 -2.639 9.899 1.00 95.69 83 TYR A C 1
ATOM 635 O O . TYR A 1 83 ? -19.633 -2.229 10.133 1.00 95.69 83 TYR A O 1
ATOM 643 N N . CYS A 1 84 ? -21.756 -1.853 9.494 1.00 94.00 84 CYS A N 1
ATOM 644 C CA . CYS A 1 84 ? -21.675 -0.397 9.469 1.00 94.00 84 CYS A CA 1
ATOM 645 C C . CYS A 1 84 ? -22.669 0.194 10.470 1.00 94.00 84 CYS A C 1
ATOM 647 O O . CYS A 1 84 ? -23.690 -0.416 10.796 1.00 94.00 84 CYS A O 1
ATOM 649 N N . ILE A 1 85 ? -22.363 1.375 10.997 1.00 91.69 85 ILE A N 1
ATOM 650 C CA . ILE A 1 85 ? -23.315 2.123 11.820 1.00 91.69 85 ILE A CA 1
ATOM 651 C C . ILE A 1 85 ? -24.096 3.050 10.892 1.00 91.69 85 ILE A C 1
ATOM 653 O O . ILE A 1 85 ? -23.498 3.895 10.223 1.00 91.69 85 ILE A O 1
ATOM 657 N N . ARG A 1 86 ? -25.426 2.898 10.856 1.00 89.56 86 ARG A N 1
ATOM 658 C CA . ARG A 1 86 ? -26.315 3.729 10.033 1.00 89.56 86 ARG A CA 1
ATOM 659 C C . ARG A 1 86 ? -26.056 5.213 10.300 1.00 89.56 86 ARG A C 1
ATOM 661 O O . ARG A 1 86 ? -25.827 5.612 11.439 1.00 89.56 86 ARG A O 1
ATOM 668 N N . ASP A 1 87 ? -26.120 6.010 9.237 1.00 86.25 87 ASP A N 1
ATOM 669 C CA . ASP A 1 87 ? -25.891 7.461 9.250 1.00 86.25 87 ASP A CA 1
ATOM 670 C C . ASP A 1 87 ? -24.470 7.875 9.674 1.00 86.25 87 ASP A C 1
ATOM 672 O O . ASP A 1 87 ? -24.191 9.057 9.856 1.00 86.25 87 ASP A O 1
ATOM 676 N N . THR A 1 88 ? -23.551 6.915 9.776 1.00 87.44 88 THR A N 1
ATOM 677 C CA . THR A 1 88 ? -22.114 7.163 9.884 1.00 87.44 88 THR A CA 1
ATOM 678 C C . THR A 1 88 ? -21.404 6.435 8.754 1.00 87.44 88 THR A C 1
ATOM 680 O O . THR A 1 88 ? -21.942 5.511 8.142 1.00 87.44 88 THR A O 1
ATOM 683 N N . TRP A 1 89 ? -20.170 6.826 8.485 1.00 89.38 89 TRP A N 1
ATOM 684 C CA . TRP A 1 89 ? -19.303 6.119 7.551 1.00 89.38 89 TRP A CA 1
ATOM 685 C C . TRP A 1 89 ? -18.258 5.306 8.319 1.00 89.38 89 TRP A C 1
ATOM 687 O O . TRP A 1 89 ? -17.091 5.258 7.962 1.00 89.38 89 TRP A O 1
ATOM 697 N N . CYS A 1 90 ? -18.670 4.715 9.440 1.00 94.06 90 CYS A N 1
ATOM 698 C CA . CYS A 1 90 ? -17.822 3.846 10.241 1.00 94.06 90 CYS A CA 1
ATOM 699 C C . CYS A 1 90 ? -18.258 2.396 10.056 1.00 94.06 90 CYS A C 1
ATOM 701 O O . CYS A 1 90 ? -19.429 2.055 10.277 1.00 94.06 90 CYS A O 1
ATOM 703 N N . ASP A 1 91 ? -17.306 1.535 9.716 1.00 95.50 91 ASP A N 1
ATOM 704 C CA . ASP A 1 91 ? -17.531 0.107 9.559 1.00 95.50 91 ASP A CA 1
ATOM 705 C C . ASP A 1 91 ? -16.464 -0.737 10.249 1.00 95.50 91 ASP A C 1
ATOM 707 O O . ASP A 1 91 ? -15.347 -0.309 10.529 1.00 95.50 91 ASP A O 1
ATOM 711 N N . CYS A 1 92 ? -16.849 -1.962 10.587 1.00 97.31 92 CYS A N 1
ATOM 712 C CA . CYS A 1 92 ? -15.952 -2.937 11.172 1.00 97.31 92 CYS A CA 1
ATOM 713 C C . CYS A 1 92 ? -16.236 -4.336 10.630 1.00 97.31 92 CYS A C 1
ATOM 715 O O . CYS A 1 92 ? -17.386 -4.699 10.368 1.00 97.31 92 CYS A O 1
ATOM 717 N N . THR A 1 93 ? -15.181 -5.135 10.514 1.00 97.75 93 THR A N 1
ATOM 718 C CA . THR A 1 93 ? -15.260 -6.561 10.186 1.00 97.75 93 THR A CA 1
ATOM 719 C C . THR A 1 93 ? -14.904 -7.370 11.427 1.00 97.75 93 THR A C 1
ATOM 721 O O . THR A 1 93 ? -13.876 -7.113 12.062 1.00 97.75 93 THR A O 1
ATOM 724 N N . ILE A 1 94 ? -15.721 -8.363 11.778 1.00 97.81 94 ILE A N 1
ATOM 725 C CA . ILE A 1 94 ? -15.457 -9.281 12.895 1.00 97.81 94 ILE A CA 1
ATOM 726 C C . ILE A 1 94 ? -14.978 -10.650 12.408 1.00 97.81 94 ILE A C 1
ATOM 728 O O . ILE A 1 94 ? -15.250 -11.059 11.287 1.00 97.81 94 ILE A O 1
ATOM 732 N N . ASP A 1 95 ? -14.287 -11.390 13.265 1.00 97.06 95 ASP A N 1
ATOM 733 C CA . ASP A 1 95 ? -13.996 -12.802 13.021 1.00 97.06 95 ASP A CA 1
ATOM 734 C C . ASP A 1 95 ? -15.075 -13.742 13.588 1.00 97.06 95 ASP A C 1
ATOM 736 O O . ASP A 1 95 ? -16.110 -13.330 14.118 1.00 97.06 95 ASP A O 1
ATOM 740 N N . THR A 1 96 ? -14.818 -15.050 13.514 1.00 95.88 96 THR A N 1
ATOM 741 C CA . THR A 1 96 ? -15.728 -16.093 14.007 1.00 95.88 96 THR A CA 1
ATOM 742 C C . THR A 1 96 ? -15.977 -16.054 15.516 1.00 95.88 96 THR A C 1
ATOM 744 O O . THR A 1 96 ? -16.985 -16.598 15.964 1.00 95.88 96 THR A O 1
ATOM 747 N N . ASP A 1 97 ? -15.082 -15.439 16.297 1.00 96.50 97 ASP A N 1
ATOM 748 C CA . ASP A 1 97 ? -15.230 -15.252 17.747 1.00 96.50 97 ASP A CA 1
ATOM 749 C C . ASP A 1 97 ? -15.888 -13.897 18.085 1.00 96.50 97 ASP A C 1
ATOM 751 O O . ASP A 1 97 ? -16.022 -13.537 19.260 1.00 96.50 97 ASP A O 1
ATOM 755 N N . GLY A 1 98 ? -16.281 -13.133 17.064 1.00 96.94 98 GLY A N 1
ATOM 756 C CA . GLY A 1 98 ? -16.900 -11.825 17.205 1.00 96.94 98 GLY A CA 1
ATOM 757 C C . GLY A 1 98 ? -15.931 -10.681 17.479 1.00 96.94 98 GLY A C 1
ATOM 758 O O . GLY A 1 98 ? -16.385 -9.608 17.876 1.00 96.94 98 GLY A O 1
ATOM 759 N N . ARG A 1 99 ? -14.617 -10.888 17.330 1.00 97.81 99 ARG A N 1
ATOM 760 C CA . ARG A 1 99 ? -13.608 -9.849 17.601 1.00 97.81 99 ARG A CA 1
ATOM 761 C C . ARG A 1 99 ? -13.333 -9.010 16.365 1.00 97.81 99 ARG A C 1
ATOM 763 O O . ARG A 1 99 ? -13.336 -9.555 15.265 1.00 97.81 99 ARG A O 1
ATOM 770 N N . ILE A 1 100 ? -13.089 -7.713 16.542 1.00 98.38 100 ILE A N 1
ATOM 771 C CA . ILE A 1 100 ? -12.875 -6.793 15.424 1.00 98.38 100 ILE A CA 1
ATOM 772 C C . ILE A 1 100 ? -11.488 -7.043 14.819 1.00 98.38 100 ILE A C 1
ATOM 774 O O . ILE A 1 100 ? -10.473 -7.086 15.517 1.00 98.38 100 ILE A O 1
ATOM 778 N N . THR A 1 101 ? -11.463 -7.231 13.501 1.00 98.50 101 THR A N 1
ATOM 779 C CA . THR A 1 101 ? -10.260 -7.498 12.694 1.00 98.50 101 THR A CA 1
ATOM 780 C C . THR A 1 101 ? -9.959 -6.367 11.722 1.00 98.50 101 THR A C 1
ATOM 782 O O . THR A 1 101 ? -8.795 -6.078 11.447 1.00 98.50 101 THR A O 1
ATOM 785 N N . GLU A 1 102 ? -10.984 -5.660 11.262 1.00 98.44 102 GLU A N 1
ATOM 786 C CA . GLU A 1 102 ? -10.839 -4.488 10.407 1.00 98.44 102 GLU A CA 1
ATOM 787 C C . GLU A 1 102 ? -11.714 -3.376 10.957 1.00 98.44 102 GLU A C 1
ATOM 789 O O . GLU A 1 102 ? -12.835 -3.632 11.406 1.00 98.44 102 GLU A O 1
ATOM 794 N N . LEU A 1 103 ? -11.187 -2.159 10.935 1.00 98.00 103 LEU A N 1
ATOM 795 C CA . LEU A 1 103 ? -11.891 -0.974 11.381 1.00 98.00 103 LEU A CA 1
ATOM 796 C C . LEU A 1 103 ? -11.658 0.148 10.380 1.00 98.00 103 LEU A C 1
ATOM 798 O O . LEU A 1 103 ? -10.510 0.520 10.131 1.00 98.00 103 LEU A O 1
ATOM 802 N N . ASP A 1 104 ? -12.746 0.681 9.847 1.00 97.12 104 ASP A N 1
ATOM 803 C CA . ASP A 1 104 ? -12.751 1.872 9.017 1.00 97.12 104 ASP A CA 1
ATOM 804 C C . ASP A 1 104 ? -13.498 2.977 9.752 1.00 97.12 104 ASP A C 1
ATOM 806 O O . ASP A 1 104 ? -14.639 2.804 10.197 1.00 97.12 104 ASP A O 1
ATOM 810 N N . ILE A 1 105 ? -12.811 4.096 9.950 1.00 95.62 105 ILE A N 1
ATOM 811 C CA . ILE A 1 105 ? -13.365 5.256 10.618 1.00 95.62 105 ILE A CA 1
ATOM 812 C C . ILE A 1 105 ? -13.333 6.430 9.659 1.00 95.62 105 ILE A C 1
ATOM 814 O O . ILE A 1 105 ? -12.333 7.154 9.554 1.00 95.62 105 ILE A O 1
ATOM 818 N N . MET A 1 106 ? -14.467 6.640 8.998 1.00 91.31 106 MET A N 1
ATOM 819 C CA . MET A 1 106 ? -14.706 7.853 8.245 1.00 91.31 106 MET A CA 1
ATOM 820 C C . MET A 1 106 ? -15.619 8.778 9.046 1.00 91.31 106 MET A C 1
ATOM 822 O O . MET A 1 106 ? -16.748 8.434 9.410 1.00 91.31 106 MET A O 1
ATOM 826 N N . HIS A 1 107 ? -15.085 9.954 9.362 1.00 81.12 107 HIS A N 1
ATOM 827 C CA . HIS A 1 107 ? -15.845 11.054 9.930 1.00 81.12 107 HIS A CA 1
ATOM 828 C C . HIS A 1 107 ? -16.228 11.994 8.788 1.00 81.12 107 HIS A C 1
ATOM 830 O O . HIS A 1 107 ? -15.403 12.232 7.906 1.00 81.12 107 HIS A O 1
ATOM 836 N N . ASP A 1 108 ? -17.459 12.513 8.821 1.00 76.81 108 ASP A N 1
ATOM 837 C CA . ASP A 1 108 ? -17.944 13.525 7.876 1.00 76.81 108 ASP A CA 1
ATOM 838 C C . ASP A 1 108 ? -16.890 14.628 7.682 1.00 76.81 108 ASP A C 1
ATOM 840 O O . ASP A 1 108 ? -16.260 15.051 8.662 1.00 76.81 108 ASP A O 1
ATOM 844 N N . ASP A 1 109 ? -16.713 15.057 6.429 1.00 67.69 109 ASP A N 1
ATOM 845 C CA . ASP A 1 109 ? -15.550 15.786 5.893 1.00 67.69 109 ASP A CA 1
ATOM 846 C C . ASP A 1 109 ? -15.245 17.112 6.611 1.00 67.69 109 ASP A C 1
ATOM 848 O O . ASP A 1 109 ? -14.188 17.710 6.422 1.00 67.69 109 ASP A O 1
ATOM 852 N N . GLU A 1 110 ? -16.163 17.588 7.449 1.00 75.00 110 GLU A N 1
ATOM 853 C CA . GLU A 1 110 ? -16.049 18.865 8.147 1.00 75.00 110 GLU A CA 1
ATOM 854 C C . GLU A 1 110 ? -15.390 18.784 9.536 1.00 75.00 110 GLU A C 1
ATOM 856 O O . GLU A 1 110 ? -15.061 19.833 10.096 1.00 75.00 110 GLU A O 1
ATOM 861 N N . HIS A 1 111 ? -15.189 17.592 10.120 1.00 82.88 111 HIS A N 1
ATOM 862 C CA . HIS A 1 111 ? -14.699 17.485 11.503 1.00 82.88 111 HIS A CA 1
ATOM 863 C C . HIS A 1 111 ? -13.531 16.509 11.662 1.00 82.88 111 HIS A C 1
ATOM 865 O O . HIS A 1 111 ? -13.658 15.292 11.539 1.00 82.88 111 HIS A O 1
ATOM 871 N N . GLU A 1 112 ? -12.391 17.075 12.038 1.00 87.38 112 GLU A N 1
ATOM 872 C CA . GLU A 1 112 ? -11.218 16.335 12.477 1.00 87.38 112 GLU A CA 1
ATOM 873 C C . GLU A 1 112 ? -11.410 15.708 13.864 1.00 87.38 112 GLU A C 1
ATOM 875 O O . GLU A 1 112 ? -12.051 16.284 14.749 1.00 87.38 112 GLU A O 1
ATOM 880 N N . TYR A 1 113 ? -10.754 14.570 14.097 1.00 93.00 113 TYR A N 1
ATOM 881 C CA . TYR A 1 113 ? -10.778 13.877 15.385 1.00 93.00 113 TYR A CA 1
ATOM 882 C C . TYR A 1 113 ? -9.399 13.376 15.819 1.00 93.00 113 TYR A C 1
ATOM 884 O O . TYR A 1 113 ? -8.510 13.123 15.007 1.00 93.00 113 TYR A O 1
ATOM 892 N N . ASP A 1 114 ? -9.240 13.164 17.123 1.00 95.06 114 ASP A N 1
ATOM 893 C CA . ASP A 1 114 ? -8.083 12.472 17.689 1.00 95.06 114 ASP A CA 1
ATOM 894 C C . ASP A 1 114 ? -8.435 11.004 17.931 1.00 95.06 114 ASP A C 1
ATOM 896 O O . ASP A 1 114 ? -9.428 10.703 18.600 1.00 95.06 114 ASP A O 1
ATOM 900 N N . LEU A 1 115 ? -7.622 10.079 17.417 1.00 96.69 115 LEU A N 1
ATOM 901 C CA . LEU A 1 115 ? -7.851 8.658 17.649 1.00 96.69 115 LEU A CA 1
ATOM 902 C C . LEU A 1 115 ? -7.501 8.312 19.112 1.00 96.69 115 LEU A C 1
ATOM 904 O O . LEU A 1 115 ? -6.362 8.510 19.545 1.00 96.69 115 LEU A O 1
ATOM 908 N N . PRO A 1 116 ? -8.440 7.782 19.914 1.00 96.75 116 PRO A N 1
ATOM 909 C CA . PRO A 1 116 ? -8.195 7.559 21.332 1.00 96.75 116 PRO A CA 1
ATOM 910 C C . PRO A 1 116 ? -7.347 6.302 21.580 1.00 96.75 116 PRO A C 1
ATOM 912 O O . PRO A 1 116 ? -7.517 5.277 20.925 1.00 96.75 116 PRO A O 1
ATOM 915 N N . ALA A 1 117 ? -6.498 6.334 22.613 1.00 96.94 117 ALA A N 1
ATOM 916 C CA . ALA A 1 117 ? -5.573 5.244 22.964 1.00 96.94 117 ALA A CA 1
ATOM 917 C C . ALA A 1 117 ? -6.240 3.878 23.228 1.00 96.94 117 ALA A C 1
ATOM 919 O O . ALA A 1 117 ? -5.605 2.837 23.062 1.00 96.94 117 ALA A O 1
ATOM 920 N N . ILE A 1 118 ? -7.530 3.863 23.589 1.00 96.56 118 ILE A N 1
ATOM 921 C CA . ILE A 1 118 ? -8.311 2.630 23.785 1.00 96.56 118 ILE A CA 1
ATOM 922 C C . ILE A 1 118 ? -8.462 1.795 22.501 1.00 96.56 118 ILE A C 1
ATOM 924 O O . ILE A 1 118 ? -8.794 0.618 22.601 1.00 96.56 118 ILE A O 1
ATOM 928 N N . ILE A 1 119 ? -8.144 2.349 21.320 1.00 97.00 119 ILE A N 1
ATOM 929 C CA . ILE A 1 119 ? -8.027 1.595 20.060 1.00 97.00 119 ILE A CA 1
ATOM 930 C C . ILE A 1 119 ? -7.071 0.397 20.191 1.00 97.00 119 ILE A C 1
ATOM 932 O O . ILE A 1 119 ? -7.261 -0.639 19.562 1.00 97.00 119 ILE A O 1
ATOM 936 N N . ALA A 1 120 ? -6.067 0.501 21.066 1.00 96.88 120 ALA A N 1
ATOM 937 C CA . ALA A 1 120 ? -5.091 -0.553 21.310 1.00 96.88 120 ALA A CA 1
ATOM 938 C C . ALA A 1 120 ? -5.672 -1.805 21.995 1.00 96.88 120 ALA A C 1
ATOM 940 O O . ALA A 1 120 ? -4.963 -2.800 22.137 1.00 96.88 120 ALA A O 1
ATOM 941 N N . LEU A 1 121 ? -6.934 -1.763 22.439 1.00 96.38 121 LEU A N 1
ATOM 942 C CA . LEU A 1 121 ? -7.627 -2.908 23.032 1.00 96.38 121 LEU A CA 1
ATOM 943 C C . LEU A 1 121 ? -8.161 -3.898 21.984 1.00 96.38 121 LEU A C 1
ATOM 945 O O . LEU A 1 121 ? -8.512 -5.017 22.352 1.00 96.38 121 LEU A O 1
ATOM 949 N N . PHE A 1 122 ? -8.184 -3.529 20.699 1.00 97.50 122 PHE A N 1
ATOM 950 C CA . PHE A 1 122 ? -8.573 -4.424 19.607 1.00 97.50 122 PHE A CA 1
ATOM 951 C C . PHE A 1 122 ? -7.447 -5.408 19.268 1.00 97.50 122 PHE A C 1
ATOM 953 O O . PHE A 1 122 ? -6.744 -5.276 18.270 1.00 97.50 122 PHE A O 1
ATOM 960 N N . GLU A 1 123 ? -7.251 -6.417 20.117 1.00 96.19 123 GLU A N 1
ATOM 961 C CA . GLU A 1 123 ? -6.109 -7.343 20.044 1.00 96.19 123 GLU A CA 1
ATOM 962 C C . GLU A 1 123 ? -5.964 -8.062 18.694 1.00 96.19 123 GLU A C 1
ATOM 964 O O . GLU A 1 123 ? -4.856 -8.471 18.348 1.00 96.19 123 GLU A O 1
ATOM 969 N N . ARG A 1 124 ? -7.065 -8.242 17.950 1.00 98.00 124 ARG A N 1
ATOM 970 C CA . ARG A 1 124 ? -7.101 -8.912 16.640 1.00 98.00 124 ARG A CA 1
ATOM 971 C C . ARG A 1 124 ? -7.153 -7.964 15.444 1.00 98.00 124 ARG A C 1
ATOM 973 O O . ARG A 1 124 ? -7.235 -8.452 14.321 1.00 98.00 124 ARG A O 1
ATOM 980 N N . LEU A 1 125 ? -7.050 -6.654 15.659 1.00 98.56 125 LEU A N 1
ATOM 981 C CA . LEU A 1 125 ? -7.082 -5.680 14.576 1.00 98.56 125 LEU A CA 1
ATOM 982 C C . LEU A 1 125 ? -5.895 -5.888 13.628 1.00 98.56 125 LEU A C 1
ATOM 984 O O . LEU A 1 125 ? -4.737 -5.730 14.021 1.00 98.56 125 LEU A O 1
ATOM 988 N N . THR A 1 126 ? -6.197 -6.239 12.381 1.00 98.62 126 THR A N 1
ATOM 989 C CA . THR A 1 126 ? -5.240 -6.417 11.285 1.00 98.62 126 THR A CA 1
ATOM 990 C C . THR A 1 126 ? -5.220 -5.235 10.330 1.00 98.62 126 THR A C 1
ATOM 992 O O . THR A 1 126 ? -4.183 -4.964 9.724 1.00 98.62 126 THR A O 1
ATOM 995 N N . CYS A 1 127 ? -6.337 -4.514 10.215 1.00 98.69 127 CYS A N 1
ATOM 996 C CA . CYS A 1 127 ? -6.495 -3.388 9.303 1.00 98.69 127 CYS A CA 1
ATOM 997 C C . CYS A 1 127 ? -7.137 -2.198 10.013 1.00 98.69 127 CYS A C 1
ATOM 999 O O . CYS A 1 127 ? -8.185 -2.349 10.639 1.00 98.69 127 CYS A O 1
ATOM 1001 N N . LEU A 1 128 ? -6.521 -1.024 9.884 1.00 98.56 128 LEU A N 1
ATOM 1002 C CA . LEU A 1 128 ? -7.062 0.236 10.379 1.00 98.56 128 LEU A CA 1
ATOM 1003 C C . LEU A 1 128 ? -7.066 1.273 9.257 1.00 98.56 128 LEU A C 1
ATOM 1005 O O . LEU A 1 128 ? -6.008 1.615 8.723 1.00 98.56 128 LEU A O 1
ATOM 1009 N N . THR A 1 129 ? -8.249 1.785 8.951 1.00 98.06 129 THR A N 1
ATOM 1010 C CA . THR A 1 129 ? -8.473 2.855 7.984 1.00 98.06 129 THR A CA 1
ATOM 1011 C C . THR A 1 129 ? -9.004 4.085 8.703 1.00 98.06 129 THR A C 1
ATOM 1013 O O . THR A 1 129 ? -9.927 3.992 9.509 1.00 98.06 129 THR A O 1
ATOM 1016 N N . LEU A 1 130 ? -8.383 5.236 8.450 1.00 96.62 130 LEU A N 1
ATOM 1017 C CA . LEU A 1 130 ? -8.698 6.498 9.110 1.00 96.62 130 LEU A CA 1
ATOM 1018 C C . LEU A 1 130 ? -8.807 7.607 8.071 1.00 96.62 130 LEU A C 1
ATOM 1020 O O . LEU A 1 130 ? -7.843 7.864 7.347 1.00 96.62 130 LEU A O 1
ATOM 1024 N N . TYR A 1 131 ? -9.942 8.297 8.054 1.00 94.38 131 TYR A N 1
ATOM 1025 C CA . TYR A 1 131 ? -10.145 9.509 7.260 1.00 94.38 131 TYR A CA 1
ATOM 1026 C C . TYR A 1 131 ? -10.153 10.736 8.161 1.00 94.38 131 TYR A C 1
ATOM 1028 O O . TYR A 1 131 ? -10.724 10.670 9.246 1.00 94.38 131 TYR A O 1
ATOM 1036 N N . ASN A 1 132 ? -9.549 11.845 7.726 1.00 92.06 132 ASN A N 1
ATOM 1037 C CA . ASN A 1 132 ? -9.583 13.135 8.439 1.00 92.06 132 ASN A CA 1
ATOM 1038 C C . ASN A 1 132 ? -9.104 13.052 9.912 1.00 92.06 132 ASN A C 1
ATOM 1040 O O . ASN A 1 132 ? -9.527 13.813 10.783 1.00 92.06 132 ASN A O 1
ATOM 1044 N N . CYS A 1 133 ? -8.213 12.104 10.220 1.00 94.19 133 CYS A N 1
ATOM 1045 C CA . CYS A 1 133 ? -7.665 11.923 11.562 1.00 94.19 133 CYS A CA 1
ATOM 1046 C C . CYS A 1 133 ? -6.588 12.979 11.852 1.00 94.19 133 CYS A C 1
ATOM 1048 O O . CYS A 1 133 ? -5.626 13.110 11.095 1.00 94.19 133 CYS A O 1
ATOM 1050 N N . ARG A 1 134 ? -6.694 13.676 12.988 1.00 93.44 134 ARG A N 1
ATOM 1051 C CA . ARG A 1 134 ? -5.752 14.719 13.428 1.00 93.44 134 ARG A CA 1
ATOM 1052 C C . ARG A 1 134 ? -4.589 14.185 14.248 1.00 93.44 134 ARG A C 1
ATOM 1054 O O . ARG A 1 134 ? -3.486 14.717 14.167 1.00 93.44 134 ARG A O 1
ATOM 1061 N N . SER A 1 135 ? -4.794 13.144 15.052 1.00 94.81 135 SER A N 1
ATOM 1062 C CA . SER A 1 135 ? -3.707 12.569 15.851 1.00 94.81 135 SER A CA 1
ATOM 1063 C C . SER A 1 135 ? -3.848 11.069 16.072 1.00 94.81 135 SER A C 1
ATOM 1065 O O . SER A 1 135 ? -4.950 10.528 16.157 1.00 94.81 135 SER A O 1
ATOM 1067 N N . LEU A 1 136 ? -2.696 10.398 16.164 1.00 96.69 136 LEU A N 1
ATOM 1068 C CA . LEU A 1 136 ? -2.594 8.965 16.424 1.00 96.69 136 LEU A CA 1
ATOM 1069 C C . LEU A 1 136 ? -1.962 8.706 17.799 1.00 96.69 136 LEU A C 1
ATOM 1071 O O . LEU A 1 136 ? -0.937 9.319 18.123 1.00 96.69 136 LEU A O 1
ATOM 1075 N N . PRO A 1 137 ? -2.499 7.761 18.588 1.00 96.94 137 PRO A N 1
ATOM 1076 C CA . PRO A 1 137 ? -1.936 7.379 19.871 1.00 96.94 137 PRO A CA 1
ATOM 1077 C C . PRO A 1 137 ? -0.732 6.447 19.672 1.00 96.94 137 PRO A C 1
ATOM 1079 O O . PRO A 1 137 ? -0.725 5.573 18.801 1.00 96.94 137 PRO A O 1
ATOM 1082 N N . VAL A 1 138 ? 0.299 6.588 20.513 1.00 97.31 138 VAL A N 1
ATOM 1083 C CA . VAL A 1 138 ? 1.498 5.725 20.456 1.00 97.31 138 VAL A CA 1
ATOM 1084 C C . VAL A 1 138 ? 1.163 4.260 20.766 1.00 97.31 138 VAL A C 1
ATOM 1086 O O . VAL A 1 138 ? 1.871 3.343 20.335 1.00 97.31 138 VAL A O 1
ATOM 1089 N N . GLU A 1 139 ? 0.054 4.040 21.471 1.00 97.50 139 GLU A N 1
ATOM 1090 C CA . GLU A 1 139 ? -0.513 2.757 21.866 1.00 97.50 139 GLU A CA 1
ATOM 1091 C C . GLU A 1 139 ? -0.909 1.876 20.678 1.00 97.50 139 GLU A C 1
ATOM 1093 O O . GLU A 1 139 ? -0.998 0.665 20.861 1.00 97.50 139 GLU A O 1
ATOM 1098 N N . LEU A 1 140 ? -1.028 2.411 19.454 1.00 97.38 140 LEU A N 1
ATOM 1099 C CA . LEU A 1 140 ? -1.136 1.579 18.244 1.00 97.38 140 LEU A CA 1
ATOM 1100 C C . LEU A 1 140 ? 0.030 0.582 18.117 1.00 97.38 140 LEU A C 1
ATOM 1102 O O . LEU A 1 140 ? -0.134 -0.497 17.557 1.00 97.38 140 LEU A O 1
ATOM 1106 N N . SER A 1 141 ? 1.190 0.886 18.714 1.00 97.50 141 SER A N 1
ATOM 1107 C CA . SER A 1 141 ? 2.329 -0.045 18.812 1.00 97.50 141 SER A CA 1
ATOM 1108 C C . SER A 1 141 ? 2.019 -1.333 19.583 1.00 97.50 141 SER A C 1
ATOM 1110 O O . SER A 1 141 ? 2.781 -2.294 19.487 1.00 97.50 141 SER A O 1
ATOM 1112 N N . ASN A 1 142 ? 0.956 -1.339 20.392 1.00 96.50 142 ASN A N 1
ATOM 1113 C CA . ASN A 1 142 ? 0.547 -2.489 21.192 1.00 96.50 142 ASN A CA 1
ATOM 1114 C C . ASN A 1 142 ? -0.321 -3.470 20.399 1.00 96.50 142 ASN A C 1
ATOM 1116 O O . ASN A 1 142 ? -0.530 -4.578 20.884 1.00 96.50 142 ASN A O 1
ATOM 1120 N N . LEU A 1 143 ? -0.799 -3.094 19.207 1.00 97.50 143 LEU A N 1
ATOM 1121 C CA . LEU A 1 143 ? -1.602 -3.962 18.352 1.00 97.50 143 LEU A CA 1
ATOM 1122 C C . LEU A 1 143 ? -0.704 -5.038 17.724 1.00 97.50 143 LEU A C 1
ATOM 1124 O O . LEU A 1 143 ? 0.097 -4.739 16.833 1.00 97.50 143 LEU A O 1
ATOM 1128 N N . PRO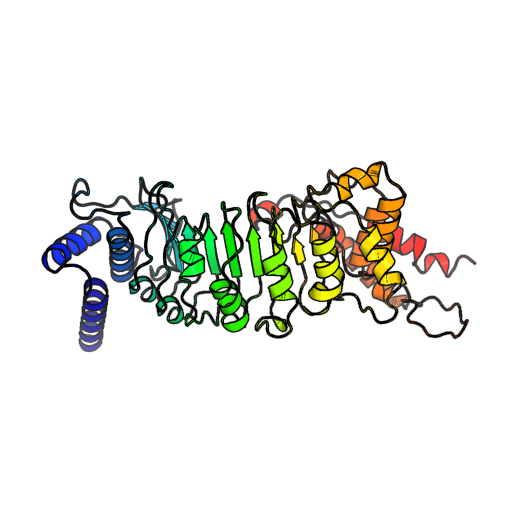 A 1 144 ? -0.795 -6.303 18.173 1.00 96.06 144 PRO A N 1
ATOM 1129 C CA . PRO A 1 144 ? 0.171 -7.328 17.791 1.00 96.06 144 PRO A CA 1
ATOM 1130 C C . PRO A 1 144 ? -0.020 -7.806 16.349 1.00 96.06 144 PRO A C 1
ATOM 1132 O O . PRO A 1 144 ? 0.907 -8.373 15.771 1.00 96.06 144 PRO A O 1
ATOM 1135 N N . HIS A 1 145 ? -1.201 -7.587 15.776 1.00 98.00 145 HIS A N 1
ATOM 1136 C CA . HIS A 1 145 ? -1.595 -8.106 14.472 1.00 98.00 145 HIS A CA 1
ATOM 1137 C C . HIS A 1 145 ? -1.830 -7.018 13.425 1.00 98.00 145 HIS A C 1
ATOM 1139 O O . HIS A 1 145 ? -2.192 -7.371 12.314 1.00 98.00 145 HIS A O 1
ATOM 1145 N N . LEU A 1 146 ? -1.592 -5.735 13.729 1.00 98.50 146 LEU A N 1
ATOM 1146 C CA . LEU A 1 146 ? -1.820 -4.661 12.763 1.00 98.50 146 LEU A CA 1
ATOM 1147 C C . LEU A 1 146 ? -0.841 -4.786 11.586 1.00 98.50 146 LEU A C 1
ATOM 1149 O O . LEU A 1 146 ? 0.366 -4.574 11.745 1.00 98.50 146 LEU A O 1
ATOM 1153 N N . GLU A 1 147 ? -1.375 -5.128 10.414 1.00 98.62 147 GLU A N 1
ATOM 1154 C CA . GLU A 1 147 ? -0.618 -5.312 9.174 1.00 98.62 147 GLU A CA 1
ATOM 1155 C C . GLU A 1 147 ? -0.849 -4.160 8.192 1.00 98.62 147 GLU A C 1
ATOM 1157 O O . GLU A 1 147 ? 0.081 -3.793 7.473 1.00 98.62 147 GLU A O 1
ATOM 1162 N N . ASN A 1 148 ? -2.039 -3.552 8.200 1.00 98.75 148 ASN A N 1
ATOM 1163 C CA . ASN A 1 148 ? -2.416 -2.515 7.243 1.00 98.75 148 ASN A CA 1
ATOM 1164 C C . ASN A 1 148 ? -2.851 -1.234 7.960 1.00 98.75 148 ASN A C 1
ATOM 1166 O O . ASN A 1 148 ? -3.687 -1.274 8.867 1.00 98.75 148 ASN A O 1
ATOM 1170 N N . LEU A 1 149 ? -2.292 -0.102 7.531 1.00 98.50 149 LEU A N 1
ATOM 1171 C CA . LEU A 1 149 ? -2.660 1.228 8.004 1.00 98.50 149 LEU A CA 1
ATOM 1172 C C . LEU A 1 149 ? -2.929 2.136 6.807 1.00 98.50 149 LEU A C 1
ATOM 1174 O O . LEU A 1 149 ? -2.020 2.436 6.024 1.00 98.50 149 LEU A O 1
ATOM 1178 N N . TYR A 1 150 ? -4.169 2.596 6.710 1.00 98.06 150 TYR A N 1
ATOM 1179 C CA . TYR A 1 150 ? -4.624 3.506 5.674 1.00 98.06 150 TYR A CA 1
ATOM 1180 C C . TYR A 1 150 ? -4.975 4.858 6.291 1.00 98.06 150 TYR A C 1
ATOM 1182 O O . TYR A 1 150 ? -5.793 4.946 7.204 1.00 98.06 150 TYR A O 1
ATOM 1190 N N . LEU A 1 151 ? -4.323 5.908 5.801 1.00 96.31 151 LEU A N 1
ATOM 1191 C CA . LEU A 1 151 ? -4.499 7.287 6.238 1.00 96.31 151 LEU A CA 1
ATOM 1192 C C . LEU A 1 151 ? -4.999 8.105 5.047 1.00 96.31 151 LEU A C 1
ATOM 1194 O O . LEU A 1 151 ? -4.214 8.421 4.153 1.00 96.31 151 LEU A O 1
ATOM 1198 N N . TYR A 1 152 ? -6.289 8.426 5.027 1.00 94.12 152 TYR A N 1
ATOM 1199 C CA . TYR A 1 152 ? -6.944 9.143 3.936 1.00 94.12 152 TYR A CA 1
ATOM 1200 C C . TYR A 1 152 ? -7.299 10.574 4.332 1.00 94.12 152 TYR A C 1
ATOM 1202 O O . TYR A 1 152 ? -7.663 10.846 5.477 1.00 94.12 152 TYR A O 1
ATOM 1210 N N . SER A 1 153 ? -7.177 11.489 3.368 1.00 89.81 153 SER A N 1
ATOM 1211 C CA . SER A 1 153 ? -7.511 12.911 3.522 1.00 89.81 153 SER A CA 1
ATOM 1212 C C . SER A 1 153 ? -6.901 13.541 4.782 1.00 89.81 153 SER A C 1
ATOM 1214 O O . SER A 1 153 ? -7.506 14.372 5.446 1.00 89.81 153 SER A O 1
ATOM 1216 N N . ILE A 1 154 ? -5.676 13.139 5.136 1.00 87.19 154 ILE A N 1
ATOM 1217 C CA . ILE A 1 154 ? -5.037 13.621 6.364 1.00 87.19 154 ILE A CA 1
ATOM 1218 C C . ILE A 1 154 ? -4.508 15.049 6.210 1.00 87.19 154 ILE A C 1
ATOM 1220 O O . ILE A 1 154 ? -3.886 15.397 5.194 1.00 87.19 154 ILE A O 1
ATOM 1224 N N . ASP A 1 155 ? -4.695 15.856 7.255 1.00 83.00 155 ASP A N 1
ATOM 1225 C CA . ASP A 1 155 ? -4.112 17.193 7.332 1.00 83.00 155 ASP A CA 1
ATOM 1226 C C . ASP A 1 155 ? -2.625 17.142 7.740 1.00 83.00 155 ASP A C 1
ATOM 1228 O O . ASP A 1 155 ? -2.096 16.143 8.246 1.00 83.00 155 ASP A O 1
ATOM 1232 N N . LEU A 1 156 ? -1.925 18.245 7.495 1.00 84.69 156 LEU A N 1
ATOM 1233 C CA . LEU A 1 156 ? -0.545 18.483 7.868 1.00 84.69 156 LEU A CA 1
ATOM 1234 C C . LEU A 1 156 ? -0.330 18.344 9.380 1.00 84.69 156 LEU A C 1
ATOM 1236 O O . LEU A 1 156 ? 0.704 17.812 9.781 1.00 84.69 156 LEU A O 1
ATOM 1240 N N . ASP A 1 157 ? -1.313 18.730 10.195 1.00 86.81 157 ASP A N 1
ATOM 1241 C CA . ASP A 1 157 ? -1.248 18.668 11.659 1.00 86.81 157 ASP A CA 1
ATOM 1242 C C . ASP A 1 157 ? -0.965 17.251 12.179 1.00 86.81 157 ASP A C 1
ATOM 1244 O O . ASP A 1 157 ? -0.129 17.079 13.077 1.00 86.81 157 ASP A O 1
ATOM 1248 N N . LEU A 1 158 ? -1.575 16.222 11.570 1.00 89.50 158 LEU A N 1
ATOM 1249 C CA . LEU A 1 158 ? -1.289 14.825 11.908 1.00 89.50 158 LEU A CA 1
ATOM 1250 C C . LEU A 1 158 ? 0.168 14.473 11.616 1.00 89.50 158 LEU A C 1
ATOM 1252 O O . LEU A 1 158 ? 0.826 13.783 12.399 1.00 89.50 158 LEU A O 1
ATOM 1256 N N . LEU A 1 159 ? 0.678 14.917 10.471 1.00 88.69 159 LEU A N 1
ATOM 1257 C CA . LEU A 1 159 ? 2.026 14.584 10.038 1.00 88.69 159 LEU A CA 1
ATOM 1258 C C . LEU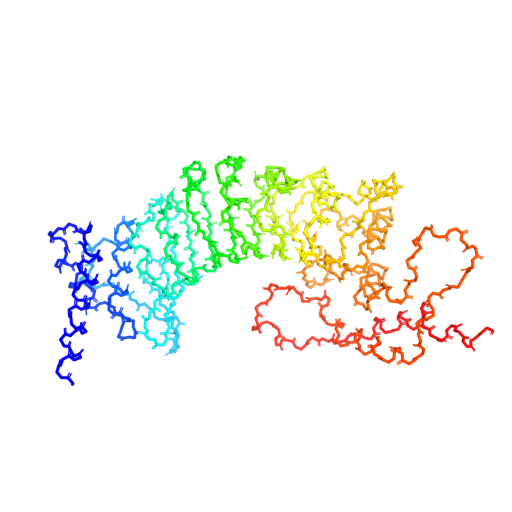 A 1 159 ? 3.104 15.358 10.807 1.00 88.69 159 LEU A C 1
ATOM 1260 O O . LEU A 1 159 ? 4.194 14.823 11.034 1.00 88.69 159 LEU A O 1
ATOM 1264 N N . GLU A 1 160 ? 2.819 16.593 11.222 1.00 88.12 160 GLU A N 1
ATOM 1265 C CA . GLU A 1 160 ? 3.717 17.404 12.050 1.00 88.12 160 GLU A CA 1
ATOM 1266 C C . GLU A 1 160 ? 3.833 16.820 13.454 1.00 88.12 160 GLU A C 1
ATOM 1268 O O . GLU A 1 160 ? 4.938 16.688 13.986 1.00 88.12 160 GLU A O 1
ATOM 1273 N N . ASN A 1 161 ? 2.707 16.378 14.014 1.00 88.94 161 ASN A N 1
ATOM 1274 C CA . ASN A 1 161 ? 2.632 15.822 15.362 1.00 88.94 161 ASN A CA 1
ATOM 1275 C C . ASN A 1 161 ? 2.694 14.288 15.384 1.00 88.94 161 ASN A C 1
ATOM 1277 O O . ASN A 1 161 ? 2.369 13.662 16.395 1.00 88.94 161 ASN A O 1
ATOM 1281 N N . PHE A 1 162 ? 3.147 13.668 14.289 1.00 93.94 162 PHE A N 1
ATOM 1282 C CA . PHE A 1 162 ? 3.107 12.218 14.129 1.00 93.94 162 PHE A CA 1
ATOM 1283 C C . PHE A 1 162 ? 3.882 11.509 15.253 1.00 93.94 162 PHE A C 1
ATOM 1285 O O . PHE A 1 162 ? 5.028 11.887 15.530 1.00 93.94 162 PHE A O 1
ATOM 1292 N N . PRO A 1 163 ? 3.337 10.466 15.908 1.00 94.44 163 PRO A N 1
ATOM 1293 C CA . PRO A 1 163 ? 3.954 9.866 17.090 1.00 94.44 163 PRO A CA 1
ATOM 1294 C C . PRO A 1 163 ? 5.242 9.106 16.734 1.00 94.44 163 PRO A C 1
ATOM 1296 O O . PRO A 1 163 ? 5.242 7.903 16.494 1.00 94.44 163 PRO A O 1
ATOM 1299 N N . ILE A 1 164 ? 6.389 9.793 16.753 1.00 94.94 164 ILE A N 1
ATOM 1300 C CA . ILE A 1 164 ? 7.675 9.252 16.272 1.00 94.94 164 ILE A CA 1
ATOM 1301 C C . ILE A 1 164 ? 8.157 8.004 17.033 1.00 94.94 164 ILE A C 1
ATOM 1303 O O . ILE A 1 164 ? 8.970 7.236 16.522 1.00 94.94 164 ILE A O 1
ATOM 1307 N N . GLN A 1 165 ? 7.668 7.798 18.259 1.00 95.75 165 GLN A N 1
ATOM 1308 C CA . GLN A 1 165 ? 7.989 6.625 19.075 1.00 95.75 165 GLN A CA 1
ATOM 1309 C C . GLN A 1 165 ? 7.129 5.396 18.748 1.00 95.75 165 GLN A C 1
ATOM 1311 O O . GLN A 1 165 ? 7.429 4.316 19.259 1.00 95.75 165 GLN A O 1
ATOM 1316 N N . MET A 1 166 ? 6.090 5.545 17.919 1.00 97.31 166 MET A N 1
ATOM 1317 C CA . MET A 1 166 ? 5.184 4.466 17.537 1.00 97.31 166 MET A CA 1
ATOM 1318 C C . MET A 1 166 ? 5.919 3.421 16.693 1.00 97.31 166 MET A C 1
ATOM 1320 O O . MET A 1 166 ? 6.555 3.762 15.698 1.00 97.31 166 MET A O 1
ATOM 1324 N N . LYS A 1 167 ? 5.838 2.143 17.072 1.00 97.19 167 LYS A N 1
ATOM 1325 C CA . LYS A 1 167 ? 6.571 1.040 16.429 1.00 97.19 167 LYS A CA 1
ATOM 1326 C C . LYS A 1 167 ? 5.612 0.005 15.869 1.00 97.19 167 LYS A C 1
ATOM 1328 O O . LYS A 1 167 ? 5.190 -0.894 16.590 1.00 97.19 167 LYS A O 1
ATOM 1333 N N . LEU A 1 168 ? 5.345 0.076 14.571 1.00 97.44 168 LEU A N 1
ATOM 1334 C CA . LEU A 1 168 ? 4.454 -0.861 13.886 1.00 97.44 168 LEU A CA 1
ATOM 1335 C C . LEU A 1 168 ? 5.281 -1.939 13.178 1.00 97.44 168 LEU A C 1
ATOM 1337 O O . LEU A 1 168 ? 5.418 -1.970 11.959 1.00 97.44 168 LEU A O 1
ATOM 1341 N N . LYS A 1 169 ? 5.897 -2.824 13.971 1.00 96.44 169 LYS A N 1
ATOM 1342 C CA . LYS A 1 169 ? 6.867 -3.815 13.465 1.00 96.44 169 LYS A CA 1
ATOM 1343 C C . LYS A 1 169 ? 6.264 -4.849 12.513 1.00 96.44 169 LYS A C 1
ATOM 1345 O O . LYS A 1 169 ? 7.015 -5.437 11.740 1.00 96.44 169 LYS A O 1
ATOM 1350 N N . ASN A 1 170 ? 4.957 -5.073 12.597 1.00 97.69 170 ASN A N 1
ATOM 1351 C CA . ASN A 1 170 ? 4.232 -6.045 11.779 1.00 97.69 170 ASN A CA 1
ATOM 1352 C C . ASN A 1 170 ? 3.496 -5.390 10.602 1.00 97.69 170 ASN A C 1
ATOM 1354 O O . ASN A 1 170 ? 2.879 -6.105 9.819 1.00 97.69 170 ASN A O 1
ATOM 1358 N N . LEU A 1 171 ? 3.604 -4.063 10.450 1.00 98.62 171 LEU A N 1
ATOM 1359 C CA . LEU A 1 171 ? 2.966 -3.341 9.358 1.00 98.62 171 LEU A CA 1
ATOM 1360 C C . LEU A 1 171 ? 3.595 -3.748 8.023 1.00 98.62 171 LEU A C 1
ATOM 1362 O O . LEU A 1 171 ? 4.804 -3.595 7.828 1.00 98.62 171 LEU A O 1
ATOM 1366 N N . LYS A 1 172 ? 2.760 -4.260 7.122 1.00 98.69 172 LYS A N 1
ATOM 1367 C CA . LYS A 1 172 ? 3.098 -4.662 5.756 1.00 98.69 172 LYS A CA 1
ATOM 1368 C C . LYS A 1 172 ? 2.653 -3.620 4.742 1.00 98.69 172 LYS A C 1
ATOM 1370 O O . LYS A 1 172 ? 3.358 -3.432 3.755 1.00 98.69 172 LYS A O 1
ATOM 1375 N N . GLU A 1 173 ? 1.543 -2.929 4.986 1.00 98.75 173 GLU A N 1
ATOM 1376 C CA . GLU A 1 173 ? 1.000 -1.927 4.069 1.00 98.75 173 GLU A CA 1
ATOM 1377 C C . GLU A 1 173 ? 0.766 -0.595 4.780 1.00 98.75 173 GLU A C 1
ATOM 1379 O O . GLU A 1 173 ? 0.084 -0.519 5.803 1.00 98.75 173 GLU A O 1
ATOM 1384 N N . LEU A 1 174 ? 1.352 0.459 4.212 1.00 98.38 174 LEU A N 1
ATOM 1385 C CA . LEU A 1 174 ? 1.093 1.840 4.587 1.00 98.38 174 LEU A CA 1
ATOM 1386 C C . LEU A 1 174 ? 0.572 2.580 3.362 1.00 98.38 174 LEU A C 1
ATOM 1388 O O . LEU A 1 174 ? 1.272 2.681 2.350 1.00 98.38 174 LEU A O 1
ATOM 1392 N N . CYS A 1 175 ? -0.627 3.134 3.481 1.00 97.62 175 CYS A N 1
ATOM 1393 C CA . CYS A 1 175 ? -1.211 4.004 2.476 1.00 97.62 175 CYS A CA 1
ATOM 1394 C C . CYS A 1 175 ? -1.445 5.384 3.069 1.00 97.62 175 CYS A C 1
ATOM 1396 O O . CYS A 1 175 ? -2.051 5.514 4.131 1.00 97.62 175 CYS A O 1
ATOM 1398 N N . VAL A 1 176 ? -0.973 6.405 2.366 1.00 95.25 176 VAL A N 1
ATOM 1399 C CA . VAL A 1 176 ? -1.190 7.803 2.713 1.00 95.25 176 VAL A CA 1
ATOM 1400 C C . VAL A 1 176 ? -1.782 8.505 1.506 1.00 95.25 176 VAL A C 1
ATOM 1402 O O . VAL A 1 176 ? -1.119 8.636 0.479 1.00 95.25 176 VAL A O 1
ATOM 1405 N N . ASP A 1 177 ? -3.018 8.961 1.642 1.00 92.94 177 ASP A N 1
ATOM 1406 C CA . ASP A 1 177 ? -3.684 9.817 0.670 1.00 92.94 177 ASP A CA 1
ATOM 1407 C C . ASP A 1 177 ? -3.873 11.207 1.269 1.00 92.94 177 ASP A C 1
ATOM 1409 O O . ASP A 1 177 ? -4.325 11.360 2.409 1.00 92.94 177 ASP A O 1
ATOM 1413 N N . ARG A 1 178 ? -3.479 12.226 0.514 1.00 88.31 178 ARG A N 1
ATOM 1414 C CA . ARG A 1 178 ? -3.476 13.610 0.969 1.00 88.31 178 ARG A CA 1
ATOM 1415 C C . ARG A 1 178 ? -4.060 14.548 -0.058 1.00 88.31 178 ARG A C 1
ATOM 1417 O O . ARG A 1 178 ? -3.583 14.655 -1.179 1.00 88.31 178 ARG A O 1
ATOM 1424 N N . ASP A 1 179 ? -4.965 15.392 0.412 1.00 83.19 179 ASP A N 1
ATOM 1425 C CA . ASP A 1 179 ? -5.530 16.474 -0.388 1.00 83.19 179 ASP A CA 1
ATOM 1426 C C . ASP A 1 179 ? -4.773 17.803 -0.285 1.00 83.19 179 ASP A C 1
ATOM 1428 O O . ASP A 1 179 ? -5.198 18.805 -0.868 1.00 83.19 179 ASP A O 1
ATOM 1432 N N . SER A 1 180 ? -3.642 17.816 0.422 1.00 80.38 180 SER A N 1
ATOM 1433 C CA . SER A 1 180 ? -2.855 19.010 0.729 1.00 80.38 180 SER A CA 1
ATOM 1434 C C . SER A 1 180 ? -1.573 19.088 -0.102 1.00 80.38 180 SER A C 1
ATOM 1436 O O . SER A 1 180 ? -0.794 18.136 -0.143 1.00 80.38 180 SER A O 1
ATOM 1438 N N . SER A 1 181 ? -1.316 20.265 -0.685 1.00 78.31 181 SER A N 1
ATOM 1439 C CA . SER A 1 181 ? -0.126 20.588 -1.491 1.00 78.31 181 SER A CA 1
ATOM 1440 C C . SER A 1 181 ? 1.147 20.835 -0.673 1.00 78.31 181 SER A C 1
ATOM 1442 O O . SER A 1 181 ? 2.204 21.111 -1.239 1.00 78.31 181 SER A O 1
ATOM 1444 N N . LEU A 1 182 ? 1.058 20.814 0.660 1.00 78.50 182 LEU A N 1
ATOM 1445 C CA . LEU A 1 182 ? 2.192 21.113 1.532 1.00 78.50 182 LEU A CA 1
ATOM 1446 C C . LEU A 1 182 ? 3.139 19.907 1.640 1.00 78.50 182 LEU A C 1
ATOM 1448 O O . LEU A 1 182 ? 2.680 18.756 1.655 1.00 78.50 182 LEU A O 1
ATOM 1452 N N . PRO A 1 183 ? 4.459 20.140 1.731 1.00 77.50 183 PRO A N 1
ATOM 1453 C CA . PRO A 1 183 ? 5.433 19.063 1.841 1.00 77.50 183 PRO A CA 1
ATOM 1454 C C . PRO A 1 183 ? 5.193 18.239 3.107 1.00 77.50 183 PRO A C 1
ATOM 1456 O O . PRO A 1 183 ? 4.730 18.759 4.121 1.00 77.50 183 PRO A O 1
ATOM 1459 N N . VAL A 1 184 ? 5.515 16.945 3.059 1.00 79.62 184 VAL A N 1
ATOM 1460 C CA . VAL A 1 184 ? 5.389 16.094 4.248 1.00 79.62 184 VAL A CA 1
ATOM 1461 C C . VAL A 1 184 ? 6.412 16.520 5.313 1.00 79.62 184 VAL A C 1
ATOM 1463 O O . VAL A 1 184 ? 7.606 16.622 5.018 1.00 79.62 184 VAL A O 1
ATOM 1466 N N . PRO A 1 185 ? 5.979 16.712 6.568 1.00 85.50 185 PRO A N 1
ATOM 1467 C CA . PRO A 1 185 ? 6.850 17.005 7.694 1.00 85.50 185 PRO A CA 1
ATOM 1468 C C . PRO A 1 185 ? 7.948 15.958 7.903 1.00 85.50 185 PRO A C 1
ATOM 1470 O O . PRO A 1 185 ? 7.736 14.744 7.835 1.00 85.50 185 PRO A O 1
ATOM 1473 N N . SER A 1 186 ? 9.142 16.436 8.254 1.00 86.75 186 SER A N 1
ATOM 1474 C CA . SER A 1 186 ? 10.322 15.585 8.476 1.00 86.75 186 SER A CA 1
ATOM 1475 C C . SER A 1 186 ? 10.127 14.511 9.559 1.00 86.75 186 SER A C 1
ATOM 1477 O O . SER A 1 186 ? 10.769 13.459 9.505 1.00 86.75 186 SER A O 1
ATOM 1479 N N . GLN A 1 187 ? 9.234 14.750 10.526 1.00 91.38 187 GLN A N 1
ATOM 1480 C CA . GLN A 1 187 ? 8.928 13.826 11.617 1.00 91.38 187 GLN A CA 1
ATOM 1481 C C . GLN A 1 187 ? 8.262 12.543 11.114 1.00 91.38 187 GLN A C 1
ATOM 1483 O O . GLN A 1 187 ? 8.731 11.453 11.453 1.00 91.38 187 GLN A O 1
ATOM 1488 N N . PHE A 1 188 ? 7.252 12.663 10.250 1.00 94.25 188 PHE A N 1
ATOM 1489 C CA . PHE A 1 188 ? 6.619 11.516 9.604 1.00 94.25 188 PHE A CA 1
ATOM 1490 C C . PHE A 1 188 ? 7.619 10.726 8.752 1.00 94.25 188 PHE A C 1
ATOM 1492 O O . PHE A 1 188 ? 7.735 9.510 8.898 1.00 94.25 188 PHE A O 1
ATOM 1499 N N . LEU A 1 189 ? 8.418 11.409 7.925 1.00 94.38 189 LEU A N 1
ATOM 1500 C CA . LEU A 1 189 ? 9.420 10.755 7.069 1.00 94.38 189 LEU A CA 1
ATOM 1501 C C . LEU A 1 189 ? 10.471 10.007 7.894 1.00 94.38 189 LEU A C 1
ATOM 1503 O O . LEU A 1 189 ? 10.901 8.908 7.541 1.00 94.38 189 LEU A O 1
ATOM 1507 N N . LYS A 1 190 ? 10.894 10.585 9.022 1.00 94.81 190 LYS A N 1
ATOM 1508 C CA . LYS A 1 190 ? 11.808 9.928 9.959 1.00 94.81 190 LYS A CA 1
ATOM 1509 C C . LYS A 1 190 ? 11.159 8.714 10.621 1.00 94.81 190 LYS A C 1
ATOM 1511 O O . LYS A 1 190 ? 11.815 7.680 10.743 1.00 94.81 190 LYS A O 1
ATOM 1516 N N . TRP A 1 191 ? 9.902 8.822 11.045 1.00 96.56 191 TRP A N 1
ATOM 1517 C CA . TRP A 1 191 ? 9.155 7.696 11.600 1.00 96.56 191 TRP A CA 1
ATOM 1518 C C . TRP A 1 191 ? 9.045 6.552 10.584 1.00 96.56 191 TRP A C 1
ATOM 1520 O O . TRP A 1 191 ? 9.521 5.453 10.867 1.00 96.56 191 TRP A O 1
ATOM 1530 N N . MET A 1 192 ? 8.543 6.840 9.379 1.00 96.75 192 MET A N 1
ATOM 1531 C CA . MET A 1 192 ? 8.365 5.874 8.293 1.00 96.75 192 MET A CA 1
ATOM 1532 C C . MET A 1 192 ? 9.664 5.101 8.043 1.00 96.75 192 MET A C 1
ATOM 1534 O O . MET A 1 192 ? 9.686 3.873 8.101 1.00 96.75 192 MET A O 1
ATOM 1538 N N . ARG A 1 193 ? 10.785 5.813 7.865 1.00 96.00 193 ARG A N 1
ATOM 1539 C CA . ARG A 1 193 ? 12.090 5.198 7.578 1.00 96.00 193 ARG A CA 1
ATOM 1540 C C . ARG A 1 193 ? 12.658 4.362 8.717 1.00 96.00 193 ARG A C 1
ATOM 1542 O O . ARG A 1 193 ? 13.480 3.496 8.442 1.00 96.00 193 ARG A O 1
ATOM 1549 N N . THR A 1 194 ? 12.265 4.597 9.969 1.00 96.56 194 THR A N 1
ATOM 1550 C CA . THR A 1 194 ? 12.930 3.979 11.134 1.00 96.56 194 THR A CA 1
ATOM 1551 C C . THR A 1 194 ? 12.074 2.986 11.914 1.00 96.56 194 THR A C 1
ATOM 1553 O O . THR A 1 194 ? 12.639 2.185 12.659 1.00 96.56 194 THR A O 1
ATOM 1556 N N . GLN A 1 195 ? 10.746 3.018 11.771 1.00 97.25 195 GLN A N 1
ATOM 1557 C CA . GLN A 1 195 ? 9.828 2.249 12.622 1.00 97.25 195 GLN A CA 1
ATOM 1558 C C . GLN A 1 195 ? 9.029 1.154 11.896 1.00 97.25 195 GLN A C 1
ATOM 1560 O O . GLN A 1 195 ? 8.260 0.453 12.554 1.00 97.25 195 GLN A O 1
ATOM 1565 N N . LEU A 1 196 ? 9.232 0.967 10.586 1.00 97.88 196 LEU A N 1
ATOM 1566 C CA . LEU A 1 196 ? 8.445 0.061 9.735 1.00 97.88 196 LEU A CA 1
ATOM 1567 C C . LEU A 1 196 ? 9.300 -1.030 9.055 1.00 97.88 196 LEU A C 1
ATOM 1569 O O . LEU A 1 196 ? 9.333 -1.100 7.833 1.00 97.88 196 LEU A O 1
ATOM 1573 N N . PRO A 1 197 ? 10.022 -1.893 9.792 1.00 97.81 197 PRO A N 1
ATOM 1574 C CA . PRO A 1 197 ? 10.987 -2.827 9.194 1.00 97.81 197 PRO A CA 1
ATOM 1575 C C . PRO A 1 197 ? 10.363 -3.884 8.263 1.00 97.81 197 PRO A C 1
ATOM 1577 O O . PRO A 1 197 ? 11.052 -4.420 7.395 1.00 97.81 197 PRO A O 1
ATOM 1580 N N . SER A 1 198 ? 9.075 -4.191 8.428 1.00 98.25 198 SER A N 1
ATOM 1581 C CA . SER A 1 198 ? 8.368 -5.233 7.667 1.00 98.25 198 SER A CA 1
ATOM 1582 C C . SER A 1 198 ? 7.546 -4.688 6.497 1.00 98.25 198 SER A C 1
ATOM 1584 O O . SER A 1 198 ? 6.802 -5.452 5.890 1.00 98.25 198 SER A O 1
ATOM 1586 N N . LEU A 1 199 ? 7.674 -3.394 6.179 1.00 98.62 199 LEU A N 1
ATOM 1587 C CA . LEU A 1 199 ? 6.849 -2.746 5.166 1.00 98.62 199 LEU A CA 1
ATOM 1588 C C . LEU A 1 199 ? 7.091 -3.355 3.780 1.00 98.62 199 LEU A C 1
ATOM 1590 O O . LEU A 1 199 ? 8.203 -3.316 3.256 1.00 98.62 199 LEU A O 1
ATOM 1594 N N . GLU A 1 200 ? 6.036 -3.892 3.178 1.00 98.69 200 GLU A N 1
ATOM 1595 C CA . GLU A 1 200 ? 6.051 -4.498 1.848 1.00 98.69 200 GLU A CA 1
ATOM 1596 C C . GLU A 1 200 ? 5.425 -3.587 0.787 1.00 98.69 200 GLU A C 1
ATOM 1598 O O . GLU A 1 200 ? 5.827 -3.636 -0.379 1.00 98.69 200 GLU A O 1
ATOM 1603 N N . VAL A 1 201 ? 4.464 -2.753 1.184 1.00 98.62 201 VAL A N 1
ATOM 1604 C CA . VAL A 1 201 ? 3.709 -1.852 0.311 1.00 98.62 201 VAL A CA 1
ATOM 1605 C C . VAL A 1 201 ? 3.733 -0.445 0.902 1.00 98.62 201 VAL A C 1
ATOM 1607 O O . VAL A 1 201 ? 3.288 -0.229 2.029 1.00 98.62 201 VAL A O 1
ATOM 1610 N N . LEU A 1 202 ? 4.234 0.515 0.124 1.00 98.19 202 LEU A N 1
ATOM 1611 C CA . LEU A 1 202 ? 4.149 1.941 0.428 1.00 98.19 202 LEU A CA 1
ATOM 1612 C C . LEU A 1 202 ? 3.348 2.634 -0.673 1.00 98.19 202 LEU A C 1
ATOM 1614 O O . LEU A 1 202 ? 3.816 2.703 -1.812 1.00 98.19 202 LEU A O 1
ATOM 1618 N N . ARG A 1 203 ? 2.171 3.163 -0.326 1.00 97.56 203 ARG A N 1
ATOM 1619 C CA . ARG A 1 203 ? 1.362 4.001 -1.217 1.00 97.56 203 ARG A CA 1
ATOM 1620 C C . ARG A 1 203 ? 1.327 5.435 -0.720 1.00 97.56 203 ARG A C 1
ATOM 1622 O O . ARG A 1 203 ? 1.034 5.686 0.448 1.00 97.56 203 ARG A O 1
ATOM 1629 N N . TYR A 1 204 ? 1.601 6.360 -1.624 1.00 95.25 204 TYR A N 1
ATOM 1630 C CA . TYR A 1 204 ? 1.477 7.789 -1.408 1.00 95.25 204 TYR A CA 1
ATOM 1631 C C . TYR A 1 204 ? 0.702 8.397 -2.582 1.00 95.25 204 TYR A C 1
ATOM 1633 O O . TYR A 1 204 ? 1.124 8.276 -3.734 1.00 95.25 204 TYR A O 1
ATOM 1641 N N . CYS A 1 205 ? -0.440 9.015 -2.288 1.00 92.94 205 CYS A N 1
ATOM 1642 C CA . CYS A 1 205 ? -1.367 9.584 -3.265 1.00 92.94 205 CYS A CA 1
ATOM 1643 C C . CYS A 1 205 ? -1.655 11.045 -2.915 1.00 92.94 205 CYS A C 1
ATOM 1645 O O . CYS A 1 205 ? -1.810 11.367 -1.738 1.00 92.94 205 CYS A O 1
ATOM 1647 N N . THR A 1 206 ? -1.705 11.939 -3.913 1.00 89.12 206 THR A N 1
ATOM 1648 C CA . THR A 1 206 ? -1.954 13.375 -3.642 1.00 89.12 206 THR A CA 1
ATOM 1649 C C . THR A 1 206 ? -2.931 14.082 -4.579 1.00 89.12 206 THR A C 1
ATOM 1651 O O . THR A 1 206 ? -2.923 15.310 -4.666 1.00 89.12 206 THR A O 1
ATOM 1654 N N . ASN A 1 207 ? -3.743 13.337 -5.336 1.00 85.69 207 ASN A N 1
ATOM 1655 C CA . ASN A 1 207 ? -4.743 13.892 -6.264 1.00 85.69 207 ASN A CA 1
ATOM 1656 C C . ASN A 1 207 ? -4.217 15.027 -7.179 1.00 85.69 207 ASN A C 1
ATOM 1658 O O . ASN A 1 207 ? -4.955 15.940 -7.546 1.00 85.69 207 ASN A O 1
ATOM 1662 N N . GLY A 1 208 ? -2.932 14.982 -7.551 1.00 80.50 208 GLY A N 1
ATOM 1663 C CA . GLY A 1 208 ? -2.269 15.958 -8.417 1.00 80.50 208 GLY A CA 1
ATOM 1664 C C . GLY A 1 208 ? -1.928 17.295 -7.755 1.00 80.50 208 GLY A C 1
ATOM 1665 O O . GLY A 1 208 ? -1.840 18.293 -8.463 1.00 80.50 208 GLY A O 1
ATOM 1666 N N . LYS A 1 209 ? -1.771 17.357 -6.427 1.00 77.69 209 LYS A N 1
ATOM 1667 C CA . LYS A 1 209 ? -1.570 18.627 -5.702 1.00 77.69 209 LYS A CA 1
ATOM 1668 C C . LYS A 1 209 ? -0.166 18.838 -5.137 1.00 77.69 209 LYS A C 1
ATOM 1670 O O . LYS A 1 209 ? 0.160 19.969 -4.780 1.00 77.69 209 LYS A O 1
ATOM 1675 N N . THR A 1 210 ? 0.658 17.798 -5.045 1.00 83.31 210 THR A N 1
ATOM 1676 C CA . THR A 1 210 ? 1.876 17.841 -4.220 1.00 83.31 210 THR A CA 1
ATOM 1677 C C . THR A 1 210 ? 3.044 17.211 -4.950 1.00 83.31 210 THR A C 1
ATOM 1679 O O . THR A 1 210 ? 2.914 16.110 -5.468 1.00 83.31 210 THR A O 1
ATOM 1682 N N . ASP A 1 211 ? 4.183 17.900 -4.947 1.00 83.12 211 ASP A N 1
ATOM 1683 C CA . ASP A 1 211 ? 5.466 17.352 -5.388 1.00 83.12 211 ASP A CA 1
ATOM 1684 C C . ASP A 1 211 ? 5.908 16.203 -4.463 1.00 83.12 211 ASP A C 1
ATOM 1686 O O . ASP A 1 211 ? 5.749 16.278 -3.249 1.00 83.12 211 ASP A O 1
ATOM 1690 N N . VAL A 1 212 ? 6.468 15.136 -5.025 1.00 90.62 212 VAL A N 1
ATOM 1691 C CA . VAL A 1 212 ? 6.916 13.925 -4.316 1.00 90.62 212 VAL A CA 1
ATOM 1692 C C . VAL A 1 212 ? 8.406 13.936 -3.960 1.00 90.62 212 VAL A C 1
ATOM 1694 O O . VAL A 1 212 ? 8.910 12.969 -3.375 1.00 90.62 212 VAL A O 1
ATOM 1697 N N . SER A 1 213 ? 9.120 15.021 -4.273 1.00 91.38 213 SER A N 1
ATOM 1698 C CA . SER A 1 213 ? 10.560 15.172 -4.021 1.00 91.38 213 SER A CA 1
ATOM 1699 C C . SER A 1 213 ? 10.981 14.782 -2.598 1.00 91.38 213 SER A C 1
ATOM 1701 O O . SER A 1 213 ? 11.959 14.062 -2.428 1.00 91.38 213 SER A O 1
ATOM 1703 N N . PHE A 1 214 ? 10.201 15.118 -1.564 1.00 90.75 214 PHE A N 1
ATOM 1704 C CA . PHE A 1 214 ? 10.522 14.753 -0.176 1.00 90.75 214 PHE A CA 1
ATOM 1705 C C . PHE A 1 214 ? 10.462 13.240 0.112 1.00 90.75 214 PHE A C 1
ATOM 1707 O O . PHE A 1 214 ? 11.243 12.745 0.934 1.00 90.75 214 PHE A O 1
ATOM 1714 N N . ILE A 1 215 ? 9.558 12.487 -0.538 1.00 93.81 215 ILE A N 1
ATOM 1715 C CA . ILE A 1 215 ? 9.529 11.017 -0.429 1.00 93.81 215 ILE A CA 1
ATOM 1716 C C . ILE A 1 215 ? 10.748 10.454 -1.146 1.00 93.81 215 ILE A C 1
ATOM 1718 O O . ILE A 1 215 ? 11.437 9.600 -0.593 1.00 93.81 215 ILE A O 1
ATOM 1722 N N . ILE A 1 216 ? 11.042 10.959 -2.343 1.00 95.69 216 ILE A N 1
ATOM 1723 C CA . ILE A 1 216 ? 12.194 10.533 -3.143 1.00 95.69 216 ILE A CA 1
ATOM 1724 C C . ILE A 1 216 ? 13.495 10.767 -2.375 1.00 95.69 216 ILE A C 1
ATOM 1726 O O . ILE A 1 216 ? 14.265 9.826 -2.194 1.00 95.69 216 ILE A O 1
ATOM 1730 N N . ASP A 1 217 ? 13.706 11.965 -1.833 1.00 94.69 217 ASP A N 1
ATOM 1731 C CA . ASP A 1 217 ? 14.879 12.300 -1.022 1.00 94.69 217 ASP A CA 1
ATOM 1732 C C . ASP A 1 217 ? 14.997 11.397 0.209 1.00 94.69 217 ASP A C 1
ATOM 1734 O O . ASP A 1 217 ? 16.089 10.945 0.558 1.00 94.69 217 ASP A O 1
ATOM 1738 N N . SER A 1 218 ? 13.866 11.068 0.836 1.00 94.19 218 SER A N 1
ATOM 1739 C CA . SER A 1 218 ? 13.816 10.145 1.972 1.00 94.19 218 SER A CA 1
ATOM 1740 C C . SER A 1 218 ? 14.150 8.704 1.582 1.00 94.19 218 SER A C 1
ATOM 1742 O O . SER A 1 218 ? 14.796 7.999 2.350 1.00 94.19 218 SER A O 1
ATOM 1744 N N . LEU A 1 219 ? 13.721 8.237 0.410 1.00 96.31 219 LEU A N 1
ATOM 1745 C CA . LEU A 1 219 ? 14.010 6.886 -0.083 1.00 96.31 219 LEU A CA 1
ATOM 1746 C C . LEU A 1 219 ? 15.417 6.764 -0.686 1.00 96.31 219 LEU A C 1
ATOM 1748 O O . LEU A 1 219 ? 15.953 5.661 -0.800 1.00 96.31 219 LEU A O 1
ATOM 1752 N N . ARG A 1 220 ? 16.034 7.887 -1.067 1.00 95.50 220 ARG A N 1
ATOM 1753 C CA . ARG A 1 220 ? 17.391 7.944 -1.621 1.00 95.50 220 ARG A CA 1
ATOM 1754 C C . ARG A 1 220 ? 18.458 7.594 -0.583 1.00 95.50 220 ARG A C 1
ATOM 1756 O O . ARG A 1 220 ? 19.532 7.109 -0.958 1.00 95.50 220 ARG A O 1
ATOM 1763 N N . THR A 1 221 ? 18.190 7.819 0.702 1.00 92.94 221 THR A N 1
ATOM 1764 C CA . THR A 1 221 ? 19.126 7.556 1.800 1.00 92.94 221 THR A CA 1
ATOM 1765 C C . THR A 1 221 ? 19.244 6.058 2.123 1.00 92.94 221 THR A C 1
ATOM 1767 O O . THR A 1 221 ? 18.327 5.272 1.916 1.00 92.94 221 THR A O 1
ATOM 1770 N N . ASN A 1 222 ? 20.395 5.631 2.657 1.00 86.88 222 ASN A N 1
ATOM 1771 C CA . ASN A 1 222 ? 20.654 4.219 2.996 1.00 86.88 222 ASN A CA 1
ATOM 1772 C C . ASN A 1 222 ? 20.125 3.800 4.388 1.00 86.88 222 ASN A C 1
ATOM 1774 O O . ASN A 1 222 ? 20.442 2.712 4.863 1.00 86.88 222 ASN A O 1
ATOM 1778 N N . ASP A 1 223 ? 19.379 4.664 5.077 1.00 92.50 223 ASP A N 1
ATOM 1779 C CA . ASP A 1 223 ? 18.898 4.485 6.458 1.00 92.50 223 ASP A CA 1
ATOM 1780 C C . ASP A 1 223 ? 17.443 3.979 6.543 1.00 92.50 223 ASP A C 1
ATOM 1782 O O . ASP A 1 223 ? 16.858 3.951 7.626 1.00 92.50 223 ASP A O 1
ATOM 1786 N N . VAL A 1 224 ? 16.857 3.557 5.419 1.00 96.44 224 VAL A N 1
ATOM 1787 C CA . VAL A 1 224 ? 15.481 3.050 5.348 1.00 96.44 224 VAL A CA 1
ATOM 1788 C C . VAL A 1 224 ? 15.404 1.613 5.882 1.00 96.44 224 VAL A C 1
ATOM 1790 O O . VAL A 1 224 ? 15.981 0.690 5.308 1.00 96.44 224 VAL A O 1
ATOM 1793 N N . CYS A 1 225 ? 14.662 1.389 6.969 1.00 97.12 225 CYS A N 1
ATOM 1794 C CA . CYS A 1 225 ? 14.596 0.089 7.650 1.00 97.12 225 CYS A CA 1
ATOM 1795 C C . CYS A 1 225 ? 13.885 -1.027 6.861 1.00 97.12 225 CYS A C 1
ATOM 1797 O O . CYS A 1 225 ? 14.110 -2.198 7.156 1.00 97.12 225 CYS A O 1
ATOM 1799 N N . PHE A 1 226 ? 13.089 -0.681 5.843 1.00 97.44 226 PHE A N 1
ATOM 1800 C CA . PHE A 1 226 ? 12.363 -1.616 4.972 1.00 97.44 226 PHE A CA 1
ATOM 1801 C C . PHE A 1 226 ? 13.018 -1.845 3.600 1.00 97.44 226 PHE A C 1
ATOM 1803 O O . PHE A 1 226 ? 12.382 -2.330 2.665 1.00 97.44 226 PHE A O 1
ATOM 1810 N N . TYR A 1 227 ? 14.304 -1.517 3.442 1.00 96.12 227 TYR A N 1
ATOM 1811 C CA . TYR A 1 227 ? 14.989 -1.636 2.146 1.00 96.12 227 TYR A CA 1
ATOM 1812 C C . TYR A 1 227 ? 14.980 -3.059 1.542 1.00 96.12 227 TYR A C 1
ATOM 1814 O O . TYR A 1 227 ? 15.053 -3.208 0.323 1.00 96.12 227 TYR A O 1
ATOM 1822 N N . ASN A 1 228 ? 14.883 -4.096 2.386 1.00 96.12 228 ASN A N 1
ATOM 1823 C CA . ASN A 1 228 ? 14.799 -5.506 1.976 1.00 96.12 228 ASN A CA 1
ATOM 1824 C C . ASN A 1 228 ? 13.369 -6.064 1.936 1.00 96.12 228 ASN A C 1
ATOM 1826 O O . ASN A 1 228 ? 13.182 -7.197 1.510 1.00 96.12 228 ASN A O 1
ATOM 1830 N N . SER A 1 229 ? 12.379 -5.349 2.463 1.00 97.88 229 SER A N 1
ATOM 1831 C CA . SER A 1 229 ? 11.000 -5.843 2.563 1.00 97.88 229 SER A CA 1
ATOM 1832 C C . SER A 1 229 ? 10.083 -5.206 1.528 1.00 97.88 229 SER A C 1
ATOM 1834 O O . SER A 1 229 ? 9.128 -5.861 1.109 1.00 97.88 229 SER A O 1
ATOM 1836 N N . LEU A 1 230 ? 10.398 -3.994 1.056 1.00 98.44 230 LEU A N 1
ATOM 1837 C CA . LEU A 1 230 ? 9.559 -3.269 0.106 1.00 98.44 230 LEU A CA 1
ATOM 1838 C C . LEU A 1 230 ? 9.448 -4.008 -1.234 1.00 98.44 230 LEU A C 1
ATOM 1840 O O . LEU A 1 230 ? 10.434 -4.196 -1.950 1.00 98.44 230 LEU A O 1
ATOM 1844 N N . LYS A 1 231 ? 8.217 -4.378 -1.586 1.00 98.31 231 LYS A N 1
ATOM 1845 C CA . LYS A 1 231 ? 7.842 -5.068 -2.827 1.00 98.31 231 LYS A CA 1
ATOM 1846 C C . LYS A 1 231 ? 7.064 -4.161 -3.774 1.00 98.31 231 LYS A C 1
ATOM 1848 O O . LYS A 1 231 ? 7.178 -4.333 -4.989 1.00 98.31 231 LYS A O 1
ATOM 1853 N N . HIS A 1 232 ? 6.301 -3.210 -3.241 1.00 98.25 232 HIS A N 1
ATOM 1854 C CA . HIS A 1 232 ? 5.447 -2.318 -4.017 1.00 98.25 232 HIS A CA 1
ATOM 1855 C C . HIS A 1 232 ? 5.625 -0.873 -3.548 1.00 98.25 232 HIS A C 1
ATOM 1857 O O . HIS A 1 232 ? 5.499 -0.581 -2.359 1.00 98.25 232 HIS A O 1
ATOM 1863 N N . LEU A 1 233 ? 5.915 0.018 -4.495 1.00 98.00 233 LEU A N 1
ATOM 1864 C CA . LEU A 1 233 ? 5.980 1.457 -4.272 1.00 98.00 233 LEU A CA 1
ATOM 1865 C C . LEU A 1 233 ? 4.994 2.145 -5.209 1.00 98.00 233 LEU A C 1
ATOM 1867 O O . LEU A 1 233 ? 5.067 1.958 -6.425 1.00 98.00 233 LEU A O 1
ATOM 1871 N N . GLU A 1 234 ? 4.094 2.941 -4.649 1.00 97.25 234 GLU A N 1
ATOM 1872 C CA . GLU A 1 234 ? 3.094 3.682 -5.410 1.00 97.25 234 GLU A CA 1
ATOM 1873 C C . GLU A 1 234 ? 3.154 5.160 -5.068 1.00 97.25 234 GLU A C 1
ATOM 1875 O O . GLU A 1 234 ? 3.008 5.541 -3.911 1.00 97.25 234 GLU A O 1
ATOM 1880 N N . LEU A 1 235 ? 3.381 5.973 -6.094 1.00 96.56 235 LEU A N 1
ATOM 1881 C CA . LEU A 1 235 ? 3.460 7.427 -6.040 1.00 96.56 235 LEU A CA 1
ATOM 1882 C C . LEU A 1 235 ? 2.480 7.965 -7.093 1.00 96.56 235 LEU A C 1
ATOM 1884 O O . LEU A 1 235 ? 2.887 8.414 -8.164 1.00 96.56 235 LEU A O 1
ATOM 1888 N N . HIS A 1 236 ? 1.181 7.798 -6.844 1.00 91.94 236 HIS A N 1
ATOM 1889 C CA . HIS A 1 236 ? 0.117 8.082 -7.813 1.00 91.94 236 HIS A CA 1
ATOM 1890 C C . HIS A 1 236 ? -0.401 9.514 -7.663 1.00 91.94 236 HIS A C 1
ATOM 1892 O O . HIS A 1 236 ? -0.774 9.946 -6.570 1.00 91.94 236 HIS A O 1
ATOM 1898 N N . GLY A 1 237 ? -0.489 10.255 -8.772 1.00 92.31 237 GLY A N 1
ATOM 1899 C CA . GLY A 1 237 ? -1.032 11.613 -8.713 1.00 92.31 237 GLY A CA 1
ATOM 1900 C C . GLY A 1 237 ? -0.167 12.559 -7.880 1.00 92.31 237 GLY A C 1
ATOM 1901 O O . GLY A 1 237 ? -0.716 13.371 -7.135 1.00 92.31 237 GLY A O 1
ATOM 1902 N N . CYS A 1 238 ? 1.162 12.441 -7.956 1.00 92.56 238 CYS A N 1
ATOM 1903 C CA . CYS A 1 238 ? 2.101 13.221 -7.143 1.00 92.56 238 CYS A CA 1
ATOM 1904 C C . CYS A 1 238 ? 2.912 14.246 -7.937 1.00 92.56 238 CYS A C 1
ATOM 1906 O O . CYS A 1 238 ? 4.028 14.584 -7.549 1.00 92.56 238 CYS A O 1
ATOM 1908 N N . LEU A 1 239 ? 2.376 14.700 -9.078 1.00 91.31 239 LEU A N 1
ATOM 1909 C CA . LEU A 1 239 ? 3.006 15.700 -9.947 1.00 91.31 239 LEU A CA 1
ATOM 1910 C C . LEU A 1 239 ? 4.494 15.424 -10.227 1.00 91.31 239 LEU A C 1
ATOM 1912 O O . LEU A 1 239 ? 5.267 16.359 -10.416 1.00 91.31 239 LEU A O 1
ATOM 1916 N N . MET A 1 240 ? 4.901 14.150 -10.246 1.00 94.50 240 MET A N 1
ATOM 1917 C CA . MET A 1 240 ? 6.310 13.790 -10.339 1.00 94.50 240 MET A CA 1
ATOM 1918 C C . MET A 1 240 ? 6.905 14.359 -11.625 1.00 94.50 240 MET A C 1
ATOM 1920 O O . MET A 1 240 ? 6.446 14.038 -12.724 1.00 94.50 240 MET A O 1
ATOM 1924 N N . GLU A 1 241 ? 7.920 15.206 -11.467 1.00 93.56 241 GLU A N 1
ATOM 1925 C CA . GLU A 1 241 ? 8.664 15.791 -12.575 1.00 93.56 241 GLU A CA 1
ATOM 1926 C C . GLU A 1 241 ? 9.741 14.836 -13.105 1.00 93.56 241 GLU A C 1
ATOM 1928 O O . GLU A 1 241 ? 10.070 13.811 -12.499 1.00 93.56 241 GLU A O 1
ATOM 1933 N N . GLN A 1 242 ? 10.322 15.202 -14.248 1.00 95.12 242 GLN A N 1
ATOM 1934 C CA . GLN A 1 242 ? 11.311 14.392 -14.955 1.00 95.12 242 GLN A CA 1
ATOM 1935 C C . GLN A 1 242 ? 12.536 14.048 -14.090 1.00 95.12 242 GLN A C 1
ATOM 1937 O O . GLN A 1 242 ? 12.942 12.888 -14.059 1.00 95.12 242 GLN A O 1
ATOM 1942 N N . ASP A 1 243 ? 13.082 15.019 -13.354 1.00 96.50 243 ASP A N 1
ATOM 1943 C CA . ASP A 1 243 ? 14.275 14.824 -12.516 1.00 96.50 243 ASP A CA 1
ATOM 1944 C C . ASP A 1 243 ? 14.007 13.815 -11.388 1.00 96.50 243 ASP A C 1
ATOM 1946 O O . ASP A 1 243 ? 14.827 12.952 -11.076 1.00 96.50 243 ASP A O 1
ATOM 1950 N N . SER A 1 244 ? 12.809 13.877 -10.807 1.00 96.50 244 SER A N 1
ATOM 1951 C CA . SER A 1 244 ? 12.356 12.952 -9.769 1.00 96.50 244 SER A CA 1
ATOM 1952 C C . SER A 1 244 ? 12.177 11.532 -10.309 1.00 96.50 244 SER A C 1
ATOM 1954 O O . SER A 1 244 ? 12.594 10.567 -9.663 1.00 96.50 244 SER A O 1
ATOM 1956 N N . PHE A 1 245 ? 11.619 11.390 -11.514 1.00 97.31 245 PHE A N 1
ATOM 1957 C CA . PHE A 1 245 ? 11.527 10.095 -12.186 1.00 97.31 245 PHE A CA 1
ATOM 1958 C C . PHE A 1 245 ? 12.911 9.494 -12.477 1.00 97.31 245 PHE A C 1
ATOM 1960 O O . PHE A 1 245 ? 13.124 8.298 -12.260 1.00 97.31 245 PHE A O 1
ATOM 1967 N N . GLU A 1 246 ? 13.874 10.316 -12.895 1.00 97.81 246 GLU A N 1
ATOM 1968 C CA . GLU A 1 246 ? 15.249 9.877 -13.133 1.00 97.81 246 GLU A CA 1
ATOM 1969 C C . GLU A 1 246 ? 15.936 9.395 -11.847 1.00 97.81 246 GLU A C 1
ATOM 1971 O O . GLU A 1 246 ? 16.443 8.270 -11.814 1.00 97.81 246 GLU A O 1
ATOM 1976 N N . ILE A 1 247 ? 15.877 10.177 -10.761 1.00 97.94 247 ILE A N 1
ATOM 1977 C CA . ILE A 1 247 ? 16.421 9.781 -9.447 1.00 97.94 247 ILE A CA 1
ATOM 1978 C C . ILE A 1 247 ? 15.793 8.463 -8.985 1.00 97.94 247 ILE A C 1
ATOM 1980 O O . ILE A 1 247 ? 16.486 7.559 -8.508 1.00 97.94 247 ILE A O 1
ATOM 1984 N N . LEU A 1 248 ? 14.478 8.324 -9.144 1.00 97.81 248 LEU A N 1
ATOM 1985 C CA . LEU A 1 248 ? 13.757 7.124 -8.747 1.00 97.81 248 LEU A CA 1
ATOM 1986 C C . LEU A 1 248 ? 14.251 5.888 -9.507 1.00 97.81 248 LEU A C 1
ATOM 1988 O O . LEU A 1 248 ? 14.573 4.871 -8.886 1.00 97.81 248 LEU A O 1
ATOM 1992 N N . MET A 1 249 ? 14.366 5.980 -10.830 1.00 98.12 249 MET A N 1
ATOM 1993 C CA . MET A 1 249 ? 14.767 4.855 -11.677 1.00 98.12 249 MET A CA 1
ATOM 1994 C C . MET A 1 249 ? 16.250 4.497 -11.553 1.00 98.12 249 MET A C 1
ATOM 1996 O O . MET A 1 249 ? 16.589 3.311 -11.583 1.00 98.12 249 MET A O 1
ATOM 2000 N N . LEU A 1 250 ? 17.129 5.492 -11.411 1.00 97.88 250 LEU A N 1
ATOM 2001 C CA . LEU A 1 250 ? 18.578 5.283 -11.418 1.00 97.88 250 LEU A CA 1
ATOM 2002 C C . LEU A 1 250 ? 19.165 5.059 -10.023 1.00 97.88 250 LEU A C 1
ATOM 2004 O O . LEU A 1 250 ? 20.091 4.264 -9.871 1.00 97.88 250 LEU A O 1
ATOM 2008 N N . GLU A 1 251 ? 18.629 5.714 -8.991 1.00 97.50 251 GLU A N 1
ATOM 2009 C CA . GLU A 1 251 ? 19.246 5.713 -7.660 1.00 97.50 251 GLU A CA 1
ATOM 2010 C C . GLU A 1 251 ? 18.457 4.957 -6.595 1.00 97.50 251 GLU A C 1
ATOM 2012 O O . GLU A 1 251 ? 19.054 4.476 -5.628 1.00 97.50 251 GLU A O 1
ATOM 2017 N N . ILE A 1 252 ? 17.132 4.878 -6.723 1.00 97.62 252 ILE A N 1
ATOM 2018 C CA . ILE A 1 252 ? 16.259 4.288 -5.700 1.00 97.62 252 ILE A CA 1
ATOM 2019 C C . ILE A 1 252 ? 15.916 2.850 -6.081 1.00 97.62 252 ILE A C 1
ATOM 2021 O O . ILE A 1 252 ? 16.272 1.927 -5.351 1.00 97.62 252 ILE A O 1
ATOM 2025 N N . VAL A 1 253 ? 15.298 2.631 -7.243 1.00 97.81 253 VAL A N 1
ATOM 2026 C CA . VAL A 1 253 ? 14.851 1.308 -7.714 1.00 97.81 253 VAL A CA 1
ATOM 2027 C C . VAL A 1 253 ? 15.941 0.223 -7.620 1.00 97.81 253 VAL A C 1
ATOM 2029 O O . VAL A 1 253 ? 15.632 -0.869 -7.139 1.00 97.81 253 VAL A O 1
ATOM 2032 N N . PRO A 1 254 ? 17.216 0.463 -7.994 1.00 96.75 254 PRO A N 1
ATOM 2033 C CA . PRO A 1 254 ? 18.265 -0.554 -7.863 1.00 96.75 254 PRO A CA 1
ATOM 2034 C C . PRO A 1 254 ? 18.621 -0.944 -6.418 1.00 96.75 254 PRO A C 1
ATOM 2036 O O . PRO A 1 254 ? 19.158 -2.033 -6.198 1.00 96.75 254 PRO A O 1
ATOM 2039 N N . LYS A 1 255 ? 18.336 -0.088 -5.424 1.00 96.06 255 LYS A N 1
ATOM 2040 C CA . LYS A 1 255 ? 18.627 -0.354 -4.002 1.00 96.06 255 LYS A CA 1
ATOM 2041 C C . LYS A 1 255 ? 17.630 -1.331 -3.378 1.00 96.06 255 LYS A C 1
ATOM 2043 O O . LYS A 1 255 ? 18.025 -2.147 -2.543 1.00 96.06 255 LYS A O 1
ATOM 2048 N N . PHE A 1 256 ? 16.366 -1.283 -3.797 1.00 97.06 256 PHE A N 1
ATOM 2049 C CA . PHE A 1 256 ? 15.300 -2.137 -3.271 1.00 97.06 256 PHE A CA 1
ATOM 2050 C C . PHE A 1 256 ? 15.250 -3.463 -4.035 1.00 97.06 256 PHE A C 1
ATOM 2052 O O . PHE A 1 256 ? 14.570 -3.611 -5.051 1.00 97.06 256 PHE A O 1
ATOM 2059 N N . ARG A 1 257 ? 16.002 -4.449 -3.536 1.00 95.56 257 ARG A N 1
ATOM 2060 C CA . ARG A 1 257 ? 16.244 -5.739 -4.212 1.00 95.56 257 ARG A CA 1
ATOM 2061 C C . ARG A 1 257 ? 15.002 -6.595 -4.426 1.00 95.56 257 ARG A C 1
ATOM 2063 O O . ARG A 1 257 ? 15.038 -7.474 -5.283 1.00 95.56 257 ARG A O 1
ATOM 2070 N N . ASP A 1 258 ? 13.957 -6.354 -3.644 1.00 97.25 258 ASP A N 1
ATOM 2071 C CA . ASP A 1 258 ? 12.695 -7.085 -3.700 1.00 97.25 258 ASP A CA 1
ATOM 2072 C C . ASP A 1 258 ? 11.547 -6.242 -4.275 1.00 97.25 258 ASP A C 1
ATOM 2074 O O . ASP A 1 258 ? 10.425 -6.743 -4.374 1.00 97.25 258 ASP A O 1
ATOM 2078 N N . LEU A 1 259 ? 11.825 -5.013 -4.745 1.00 97.94 259 LEU A N 1
ATOM 2079 C CA . LEU A 1 259 ? 10.832 -4.145 -5.377 1.00 97.94 259 LEU A CA 1
ATOM 2080 C C . LEU A 1 259 ? 10.384 -4.757 -6.705 1.00 97.94 259 LEU A C 1
ATOM 2082 O O . LEU A 1 259 ? 11.167 -4.852 -7.653 1.00 97.94 259 LEU A O 1
ATOM 2086 N N . LYS A 1 260 ? 9.125 -5.186 -6.761 1.00 97.00 260 LYS A N 1
ATOM 2087 C CA . LYS A 1 260 ? 8.488 -5.844 -7.908 1.00 97.00 260 LYS A CA 1
ATOM 2088 C C . LYS A 1 260 ? 7.618 -4.897 -8.714 1.00 97.00 260 LYS A C 1
ATOM 2090 O O . LYS A 1 260 ? 7.494 -5.088 -9.921 1.00 97.00 260 LYS A O 1
ATOM 2095 N N . SER A 1 261 ? 7.019 -3.907 -8.062 1.00 97.19 261 SER A N 1
ATOM 2096 C CA . SER A 1 261 ? 6.079 -2.986 -8.691 1.00 97.19 261 SER A CA 1
ATOM 2097 C C . SER A 1 261 ? 6.403 -1.549 -8.329 1.00 97.19 261 SER A C 1
ATOM 2099 O O . SER A 1 261 ? 6.540 -1.225 -7.149 1.00 97.19 261 SER A O 1
ATOM 2101 N N . LEU A 1 262 ? 6.452 -0.703 -9.350 1.00 97.62 262 LEU A N 1
ATOM 2102 C CA . LEU A 1 262 ? 6.515 0.741 -9.230 1.00 97.62 262 LEU A CA 1
ATOM 2103 C C . LEU A 1 262 ? 5.304 1.343 -9.946 1.00 97.62 262 LEU A C 1
ATOM 2105 O O . LEU A 1 262 ? 5.159 1.170 -11.156 1.00 97.62 262 LEU A O 1
ATOM 2109 N N . ASN A 1 263 ? 4.419 2.002 -9.200 1.00 96.56 263 ASN A N 1
ATOM 2110 C CA . ASN A 1 263 ? 3.229 2.652 -9.741 1.00 96.56 263 ASN A CA 1
ATOM 2111 C C . ASN A 1 263 ? 3.395 4.170 -9.736 1.00 96.56 263 ASN A C 1
ATOM 2113 O O . ASN A 1 263 ? 3.425 4.783 -8.674 1.00 96.56 263 ASN A O 1
ATOM 2117 N N . LEU A 1 264 ? 3.498 4.751 -10.928 1.00 96.69 264 LEU A N 1
ATOM 2118 C CA . LEU A 1 264 ? 3.672 6.180 -11.188 1.00 96.69 264 LEU A CA 1
ATOM 2119 C C . LEU A 1 264 ? 2.528 6.723 -12.043 1.00 96.69 264 LEU A C 1
ATOM 2121 O O . LEU A 1 264 ? 2.709 7.688 -12.790 1.00 96.69 264 LEU A O 1
ATOM 2125 N N . GLN A 1 265 ? 1.354 6.102 -11.970 1.00 94.38 265 GLN A N 1
ATOM 2126 C CA . GLN A 1 265 ? 0.195 6.548 -12.722 1.00 94.38 265 GLN A CA 1
ATOM 2127 C C . GLN A 1 265 ? -0.121 8.029 -12.436 1.00 94.38 265 GLN A C 1
ATOM 2129 O O . GLN A 1 265 ? 0.068 8.514 -11.316 1.00 94.38 265 GLN A O 1
ATOM 2134 N N . ASN A 1 266 ? -0.644 8.733 -13.443 1.00 94.00 266 ASN A N 1
ATOM 2135 C CA . ASN A 1 266 ? -1.143 10.104 -13.311 1.00 94.00 266 ASN A CA 1
ATOM 2136 C C . ASN A 1 266 ? -0.091 11.100 -12.775 1.00 94.00 266 ASN A C 1
ATOM 2138 O O . ASN A 1 266 ? -0.378 11.902 -11.888 1.00 94.00 266 ASN A O 1
ATOM 2142 N N . ASN A 1 267 ? 1.145 11.022 -13.271 1.00 95.50 267 ASN A N 1
ATOM 2143 C CA . ASN A 1 267 ? 2.209 11.984 -12.972 1.00 95.50 267 ASN A CA 1
ATOM 2144 C C . ASN A 1 267 ? 2.541 12.838 -14.210 1.00 95.50 267 ASN A C 1
ATOM 2146 O O . ASN A 1 267 ? 1.859 12.771 -15.228 1.00 95.50 267 ASN A O 1
ATOM 2150 N N . ASN A 1 268 ? 3.575 13.678 -14.113 1.00 94.81 268 ASN A N 1
ATOM 2151 C CA . ASN A 1 268 ? 3.998 14.598 -15.170 1.00 94.81 268 ASN A CA 1
ATOM 2152 C C . ASN A 1 268 ? 5.285 14.110 -15.863 1.00 94.81 268 ASN A C 1
ATOM 2154 O O . ASN A 1 268 ? 6.184 14.899 -16.172 1.00 94.81 268 ASN A O 1
ATOM 2158 N N . ILE A 1 269 ? 5.400 12.795 -16.072 1.00 96.12 269 ILE A N 1
ATOM 2159 C CA . ILE A 1 269 ? 6.563 12.189 -16.726 1.00 96.12 269 ILE A CA 1
ATOM 2160 C C . ILE A 1 269 ? 6.445 12.414 -18.231 1.00 96.12 269 ILE A C 1
ATOM 2162 O O . ILE A 1 269 ? 5.454 12.026 -18.853 1.00 96.12 269 ILE A O 1
ATOM 2166 N N . LYS A 1 270 ? 7.467 13.042 -18.822 1.00 96.81 270 LYS A N 1
ATOM 2167 C CA . LYS A 1 270 ? 7.413 13.530 -20.209 1.00 96.81 270 LYS A CA 1
ATOM 2168 C C . LYS A 1 270 ? 8.315 12.782 -21.175 1.00 96.81 270 LYS A C 1
ATOM 2170 O O . LYS A 1 270 ? 8.062 12.894 -22.372 1.00 96.81 270 LYS A O 1
ATOM 2175 N N . SER A 1 271 ? 9.357 12.111 -20.682 1.00 97.81 271 SER A N 1
ATOM 2176 C CA . SER A 1 271 ? 10.380 11.491 -21.524 1.00 97.81 271 SER A CA 1
ATOM 2177 C C . SER A 1 271 ? 11.094 10.324 -20.832 1.00 97.81 271 SER A C 1
ATOM 2179 O O . SER A 1 271 ? 11.338 10.347 -19.623 1.00 97.81 271 SER A O 1
ATOM 2181 N N . PHE A 1 272 ? 11.494 9.321 -21.612 1.00 98.06 272 PHE A N 1
ATOM 2182 C CA . PHE A 1 272 ? 12.420 8.265 -21.190 1.00 98.06 272 PHE A CA 1
ATOM 2183 C C . PHE A 1 272 ? 13.886 8.587 -21.512 1.00 98.06 272 PHE A C 1
ATOM 2185 O O . PHE A 1 272 ? 14.785 7.933 -20.975 1.00 98.06 272 PHE A O 1
ATOM 2192 N N . LEU A 1 273 ? 14.146 9.574 -22.377 1.00 97.56 273 LEU A N 1
ATOM 2193 C CA . LEU A 1 273 ? 15.487 9.875 -22.886 1.00 97.56 273 LEU A CA 1
ATOM 2194 C C . LEU A 1 273 ? 16.515 10.203 -21.798 1.00 97.56 273 LEU A C 1
ATOM 2196 O O . LEU A 1 273 ? 17.588 9.602 -21.855 1.00 97.56 273 LEU A O 1
ATOM 2200 N N . PRO A 1 274 ? 16.225 11.055 -20.790 1.00 98.06 274 PRO A N 1
ATOM 2201 C CA . PRO A 1 274 ? 17.216 11.390 -19.767 1.00 98.06 274 PRO A CA 1
ATOM 2202 C C . PRO A 1 274 ? 17.756 10.152 -19.045 1.00 98.06 274 PRO A C 1
ATOM 2204 O O . PRO A 1 274 ? 18.963 9.976 -18.916 1.00 98.06 274 PRO A O 1
ATOM 2207 N N . ILE A 1 275 ? 16.869 9.215 -18.698 1.00 98.12 275 ILE A N 1
ATOM 2208 C CA . ILE A 1 275 ? 17.240 7.954 -18.046 1.00 98.12 275 ILE A CA 1
ATOM 2209 C C . ILE A 1 275 ? 18.128 7.112 -18.965 1.00 98.12 275 ILE A C 1
ATOM 2211 O O . ILE A 1 275 ? 19.145 6.574 -18.532 1.00 98.12 275 ILE A O 1
ATOM 2215 N N . VAL A 1 276 ? 17.753 6.985 -20.240 1.00 97.81 276 VAL A N 1
ATOM 2216 C CA . VAL A 1 276 ? 18.515 6.200 -21.220 1.00 97.81 276 VAL A CA 1
ATOM 2217 C C . VAL A 1 276 ? 19.906 6.789 -21.450 1.00 97.81 276 VAL A C 1
ATOM 2219 O O . VAL A 1 276 ? 20.882 6.040 -21.517 1.00 97.81 276 VAL A O 1
ATOM 2222 N N . ASP A 1 277 ? 20.015 8.109 -21.559 1.00 98.00 277 ASP A N 1
ATOM 2223 C CA . ASP A 1 277 ? 21.292 8.785 -21.765 1.00 98.00 277 ASP A CA 1
ATOM 2224 C C . ASP A 1 277 ? 22.185 8.682 -20.525 1.00 98.00 277 ASP A C 1
ATOM 2226 O O . ASP A 1 277 ? 23.373 8.373 -20.651 1.00 98.00 277 ASP A O 1
ATOM 2230 N N . SER A 1 278 ? 21.617 8.817 -19.326 1.00 97.50 278 SER A N 1
ATOM 2231 C CA . SER A 1 278 ? 22.334 8.587 -18.069 1.00 97.50 278 SER A CA 1
ATOM 2232 C C . SER A 1 278 ? 22.848 7.147 -17.953 1.00 97.50 278 SER A C 1
ATOM 2234 O O . SER A 1 278 ? 24.015 6.947 -17.622 1.00 97.50 278 SER A O 1
ATOM 2236 N N . ILE A 1 279 ? 22.051 6.140 -18.334 1.00 96.88 279 ILE A N 1
ATOM 2237 C CA . ILE A 1 279 ? 22.484 4.728 -18.360 1.00 96.88 279 ILE A CA 1
ATOM 2238 C C . ILE A 1 279 ? 23.640 4.506 -19.343 1.00 96.88 279 ILE A C 1
ATOM 2240 O O . ILE A 1 279 ? 24.581 3.781 -19.032 1.00 96.88 279 ILE A O 1
ATOM 2244 N N . LYS A 1 280 ? 23.594 5.112 -20.536 1.00 95.88 280 LYS A N 1
ATOM 2245 C CA . LYS A 1 280 ? 24.676 4.981 -21.531 1.00 95.88 280 LYS A CA 1
ATOM 2246 C C . LYS A 1 280 ? 25.984 5.603 -21.044 1.00 95.88 280 LYS A C 1
ATOM 2248 O O . LYS A 1 280 ? 27.056 5.110 -21.388 1.00 95.88 280 LYS A O 1
ATOM 2253 N N . ASN A 1 281 ? 25.887 6.684 -20.274 1.00 96.44 281 ASN A N 1
ATOM 2254 C CA . ASN A 1 281 ? 27.039 7.409 -19.750 1.00 96.44 281 ASN A CA 1
ATOM 2255 C C . ASN A 1 281 ? 27.590 6.798 -18.448 1.00 96.44 281 ASN A C 1
ATOM 2257 O O . ASN A 1 281 ? 28.767 6.997 -18.140 1.00 96.44 281 ASN A O 1
ATOM 2261 N N . ASP A 1 282 ? 26.790 6.025 -17.708 1.00 95.88 282 ASP A N 1
ATOM 2262 C CA . ASP A 1 282 ? 27.199 5.348 -16.476 1.00 95.88 282 ASP A CA 1
ATOM 2263 C C . ASP A 1 282 ? 27.469 3.850 -16.688 1.00 95.88 282 ASP A C 1
ATOM 2265 O O . ASP A 1 282 ? 26.613 2.984 -16.513 1.00 95.88 282 ASP A O 1
ATOM 2269 N N . THR A 1 283 ? 28.730 3.525 -16.977 1.00 92.50 283 THR A N 1
ATOM 2270 C CA . THR A 1 283 ? 29.192 2.128 -17.110 1.00 92.50 283 THR A CA 1
ATOM 2271 C C . THR A 1 283 ? 29.091 1.297 -15.823 1.00 92.50 283 THR A C 1
ATOM 2273 O O . THR A 1 283 ? 29.259 0.078 -15.871 1.00 92.50 283 THR A O 1
ATOM 2276 N N . THR A 1 284 ? 28.849 1.930 -14.670 1.00 95.12 284 THR A N 1
ATOM 2277 C CA . THR A 1 284 ? 28.730 1.257 -13.369 1.00 95.12 284 THR A CA 1
ATOM 2278 C C . THR A 1 284 ? 27.284 0.970 -12.975 1.00 95.12 284 THR A C 1
ATOM 2280 O O . THR A 1 284 ? 27.052 0.249 -12.000 1.00 95.12 284 THR A O 1
ATOM 2283 N N . PHE A 1 285 ? 26.319 1.478 -13.745 1.00 95.75 285 PHE A N 1
ATOM 2284 C CA . PHE A 1 285 ? 24.903 1.289 -13.484 1.00 95.75 285 PHE A CA 1
ATOM 2285 C C . PHE A 1 285 ? 24.510 -0.193 -13.550 1.00 95.75 285 PHE A C 1
ATOM 2287 O O . PHE A 1 285 ? 24.806 -0.910 -14.509 1.00 95.75 285 PHE A O 1
ATOM 2294 N N . VAL A 1 286 ? 23.786 -0.655 -12.528 1.00 95.06 286 VAL A N 1
ATOM 2295 C CA . VAL A 1 286 ? 23.233 -2.011 -12.474 1.00 95.06 286 VAL A CA 1
ATOM 2296 C C . VAL A 1 286 ? 21.715 -1.913 -12.329 1.00 95.06 286 VAL A C 1
ATOM 2298 O O . VAL A 1 286 ? 21.241 -1.519 -11.262 1.00 95.06 286 VAL A O 1
ATOM 2301 N N . PRO A 1 287 ? 20.930 -2.301 -13.351 1.00 94.94 287 PRO A N 1
ATOM 2302 C CA . PRO A 1 287 ? 19.478 -2.219 -13.274 1.00 94.94 287 PRO A CA 1
ATOM 2303 C C . PRO A 1 287 ? 18.907 -3.190 -12.240 1.00 94.94 287 PRO A C 1
ATOM 2305 O O . PRO A 1 287 ? 19.458 -4.270 -11.980 1.00 94.94 287 PRO A O 1
ATOM 2308 N N . SER A 1 288 ? 17.743 -2.830 -11.694 1.00 94.94 288 SER A N 1
ATOM 2309 C CA . SER A 1 288 ? 16.990 -3.731 -10.825 1.00 94.94 288 SER A CA 1
ATOM 2310 C C . SER A 1 288 ? 16.603 -5.006 -11.573 1.00 94.94 288 SER A C 1
ATOM 2312 O O . SER A 1 288 ? 16.091 -4.983 -12.692 1.00 94.94 288 SER A O 1
ATOM 2314 N N . LYS A 1 289 ? 16.826 -6.147 -10.917 1.00 94.38 289 LYS A N 1
ATOM 2315 C CA . LYS A 1 289 ? 16.451 -7.476 -11.422 1.00 94.38 289 LYS A CA 1
ATOM 2316 C C . LYS A 1 289 ? 15.096 -7.938 -10.889 1.00 94.38 289 LYS A C 1
ATOM 2318 O O . LYS A 1 289 ? 14.616 -9.003 -11.300 1.00 94.38 289 LYS A O 1
ATOM 2323 N N . SER A 1 290 ? 14.489 -7.195 -9.966 1.00 95.75 290 SER A N 1
ATOM 2324 C CA . SER A 1 290 ? 13.229 -7.539 -9.301 1.00 95.75 290 SER A CA 1
ATOM 2325 C C . SER A 1 290 ? 12.031 -6.787 -9.857 1.00 95.75 290 SER A C 1
ATOM 2327 O O . SER A 1 290 ? 10.941 -7.350 -9.813 1.00 95.75 290 SER A O 1
ATOM 2329 N N . LEU A 1 291 ? 12.231 -5.598 -10.436 1.00 96.81 291 LEU A N 1
ATOM 2330 C CA . LEU A 1 291 ? 11.141 -4.802 -10.995 1.00 96.81 291 LEU A CA 1
ATOM 2331 C C . LEU A 1 291 ? 10.478 -5.557 -12.159 1.00 96.81 291 LEU A C 1
ATOM 2333 O O . LEU A 1 291 ? 11.163 -6.048 -13.059 1.00 96.81 291 LEU A O 1
ATOM 2337 N N . ARG A 1 292 ? 9.157 -5.724 -12.083 1.00 94.62 292 ARG A N 1
ATOM 2338 C CA . ARG A 1 292 ? 8.301 -6.397 -13.077 1.00 94.62 292 ARG A CA 1
ATOM 2339 C C . ARG A 1 292 ? 7.281 -5.430 -13.661 1.00 94.62 292 ARG A C 1
ATOM 2341 O O . ARG A 1 292 ? 7.105 -5.377 -14.871 1.00 94.62 292 ARG A O 1
ATOM 2348 N N . VAL A 1 293 ? 6.678 -4.617 -12.799 1.00 94.81 293 VAL A N 1
ATOM 2349 C CA . VAL A 1 293 ? 5.644 -3.655 -13.182 1.00 94.81 293 VAL A CA 1
ATOM 2350 C C . VAL A 1 293 ? 6.177 -2.236 -13.017 1.00 94.81 293 VAL A C 1
ATOM 2352 O O . VAL A 1 293 ? 6.644 -1.879 -11.936 1.00 94.81 293 VAL A O 1
ATOM 2355 N N . LEU A 1 294 ? 6.086 -1.438 -14.077 1.00 96.44 294 LEU A N 1
ATOM 2356 C CA . LEU A 1 294 ? 6.360 -0.002 -14.097 1.00 96.44 294 LEU A CA 1
ATOM 2357 C C . LEU A 1 294 ? 5.109 0.718 -14.612 1.00 96.44 294 LEU A C 1
ATOM 2359 O O . LEU A 1 294 ? 5.034 1.055 -15.783 1.00 96.44 294 LEU A O 1
ATOM 2363 N N . ASN A 1 295 ? 4.091 0.900 -13.774 1.00 95.38 295 ASN A N 1
ATOM 2364 C CA . ASN A 1 295 ? 2.839 1.513 -14.218 1.00 95.38 295 ASN A CA 1
ATOM 2365 C C . ASN A 1 295 ? 3.039 3.016 -14.473 1.00 95.38 295 ASN A C 1
ATOM 2367 O O . ASN A 1 295 ? 3.220 3.785 -13.533 1.00 95.38 295 ASN A O 1
ATOM 2371 N N . LEU A 1 296 ? 2.982 3.412 -15.743 1.00 94.94 296 LEU A N 1
ATOM 2372 C CA . LEU A 1 296 ? 3.095 4.793 -16.216 1.00 94.94 296 LEU A CA 1
ATOM 2373 C C . LEU A 1 296 ? 1.784 5.305 -16.821 1.00 94.94 296 LEU A C 1
ATOM 2375 O O . LEU A 1 296 ? 1.784 6.318 -17.519 1.00 94.94 296 LEU A O 1
ATOM 2379 N N . ASN A 1 297 ? 0.664 4.625 -16.573 1.00 92.06 297 ASN A N 1
ATOM 2380 C CA . ASN A 1 297 ? -0.632 4.999 -17.125 1.00 92.06 297 ASN A CA 1
ATOM 2381 C C . ASN A 1 297 ? -0.959 6.475 -16.842 1.00 92.06 297 ASN A C 1
ATOM 2383 O O . ASN A 1 297 ? -0.643 6.993 -15.769 1.00 92.06 297 ASN A O 1
ATOM 2387 N N . ARG A 1 298 ? -1.605 7.155 -17.795 1.00 91.94 298 ARG A N 1
ATOM 2388 C CA . ARG A 1 298 ? -1.945 8.586 -17.701 1.00 91.94 298 ARG A CA 1
ATOM 2389 C C . ARG A 1 298 ? -0.730 9.492 -17.435 1.00 91.94 298 ARG A C 1
ATOM 2391 O O . ARG A 1 298 ? -0.814 10.408 -16.627 1.00 91.94 298 ARG A O 1
ATOM 2398 N N . ASN A 1 299 ? 0.404 9.204 -18.067 1.00 94.31 299 ASN A N 1
ATOM 2399 C CA . ASN A 1 299 ? 1.524 10.140 -18.172 1.00 94.31 299 ASN A CA 1
ATOM 2400 C C . ASN A 1 299 ? 1.702 10.530 -19.642 1.00 94.31 299 ASN A C 1
ATOM 2402 O O . ASN A 1 299 ? 1.646 9.655 -20.510 1.00 94.31 299 ASN A O 1
ATOM 2406 N N . ASP A 1 300 ? 2.017 11.802 -19.899 1.00 94.12 300 ASP A N 1
ATOM 2407 C CA . ASP A 1 300 ? 2.270 12.347 -21.242 1.00 94.12 300 ASP A CA 1
ATOM 2408 C C . ASP A 1 300 ? 3.266 11.509 -22.054 1.00 94.12 300 ASP A C 1
ATOM 2410 O O . ASP A 1 300 ? 3.166 11.430 -23.277 1.00 94.12 300 ASP A O 1
ATOM 2414 N N . VAL A 1 301 ? 4.260 10.907 -21.388 1.00 95.00 301 VAL A N 1
ATOM 2415 C CA . VAL A 1 301 ? 5.283 10.099 -22.058 1.00 95.00 301 VAL A CA 1
ATOM 2416 C C . VAL A 1 301 ? 4.680 8.934 -22.840 1.00 95.00 301 VAL A C 1
ATOM 2418 O O . VAL A 1 301 ? 5.183 8.643 -23.917 1.00 95.00 301 VAL A O 1
ATOM 2421 N N . LEU A 1 302 ? 3.610 8.294 -22.346 1.00 92.81 302 LEU A N 1
ATOM 2422 C CA . LEU A 1 302 ? 3.005 7.158 -23.045 1.00 92.81 302 LEU A CA 1
ATOM 2423 C C . LEU A 1 302 ? 2.199 7.607 -24.266 1.00 92.81 302 LEU A C 1
ATOM 2425 O O . LEU A 1 302 ? 2.310 6.978 -25.312 1.00 92.81 302 LEU A O 1
ATOM 2429 N N . GLU A 1 303 ? 1.456 8.711 -24.152 1.00 90.31 303 GLU A N 1
ATOM 2430 C CA . GLU A 1 303 ? 0.677 9.282 -25.262 1.00 90.31 303 GLU A CA 1
ATOM 2431 C C . GLU A 1 303 ? 1.591 9.734 -26.410 1.00 90.31 303 GLU A C 1
ATOM 2433 O O . GLU A 1 303 ? 1.295 9.515 -27.581 1.00 90.31 303 GLU A O 1
ATOM 2438 N N . LYS A 1 304 ? 2.758 10.303 -26.085 1.00 90.19 304 LYS A N 1
ATOM 2439 C CA . LYS A 1 304 ? 3.731 10.754 -27.090 1.00 90.19 304 LYS A CA 1
ATOM 2440 C C . LYS A 1 304 ? 4.355 9.626 -27.900 1.00 90.19 304 LYS A C 1
ATOM 2442 O O . LYS A 1 304 ? 4.828 9.894 -28.998 1.00 90.19 304 LYS A O 1
ATOM 2447 N N . MET A 1 305 ? 4.392 8.392 -27.396 1.00 91.62 305 MET A N 1
ATOM 2448 C CA . MET A 1 305 ? 5.071 7.298 -28.103 1.00 91.62 305 MET A CA 1
ATOM 2449 C C . MET A 1 305 ? 4.398 6.918 -29.421 1.00 91.62 305 MET A C 1
ATOM 2451 O O . MET A 1 305 ? 5.066 6.335 -30.274 1.00 91.62 305 MET A O 1
ATOM 2455 N N . GLU A 1 306 ? 3.110 7.228 -29.587 1.00 88.62 306 GLU A N 1
ATOM 2456 C CA . GLU A 1 306 ? 2.395 6.975 -30.841 1.00 88.62 306 GLU A CA 1
ATOM 2457 C C . GLU A 1 306 ? 2.969 7.815 -31.993 1.00 88.62 306 GLU A C 1
ATOM 2459 O O . GLU A 1 306 ? 3.117 7.319 -33.111 1.00 88.62 306 GLU A O 1
ATOM 2464 N N . ASP A 1 307 ? 3.375 9.054 -31.697 1.00 93.56 307 ASP A N 1
ATOM 2465 C CA . ASP A 1 307 ? 3.831 10.032 -32.689 1.00 93.56 307 ASP A CA 1
ATOM 2466 C C . ASP A 1 307 ? 5.345 10.321 -32.633 1.00 93.56 307 ASP A C 1
ATOM 2468 O O . ASP A 1 307 ? 5.909 10.864 -33.589 1.00 93.56 307 ASP A O 1
ATOM 2472 N N . ASP A 1 308 ? 6.026 9.965 -31.537 1.00 96.12 308 ASP A N 1
ATOM 2473 C CA . ASP A 1 308 ? 7.447 10.239 -31.311 1.00 96.12 308 ASP A CA 1
ATOM 2474 C C . ASP A 1 308 ? 8.303 8.952 -31.346 1.00 96.12 308 ASP A C 1
ATOM 2476 O O . ASP A 1 308 ? 8.439 8.240 -30.339 1.00 96.12 308 ASP A O 1
ATOM 2480 N N . PRO A 1 309 ? 8.960 8.648 -32.485 1.00 96.00 309 PRO A N 1
ATOM 2481 C CA . PRO A 1 309 ? 9.805 7.464 -32.604 1.00 96.00 309 PRO A CA 1
ATOM 2482 C C . PRO A 1 309 ? 11.042 7.511 -31.696 1.00 96.00 309 PRO A C 1
ATOM 2484 O O . PRO A 1 309 ? 11.630 6.460 -31.427 1.00 96.00 309 PRO A O 1
ATOM 2487 N N . ILE A 1 310 ? 11.459 8.695 -31.231 1.00 97.19 310 ILE A N 1
ATOM 2488 C CA . ILE A 1 310 ? 12.599 8.845 -30.324 1.00 97.19 310 ILE A CA 1
ATOM 2489 C C . ILE A 1 310 ? 12.207 8.352 -28.927 1.00 97.19 310 ILE A C 1
ATOM 2491 O O . ILE A 1 310 ? 12.944 7.557 -28.342 1.00 97.19 310 ILE A O 1
ATOM 2495 N N . GLU A 1 311 ? 11.035 8.746 -28.421 1.00 96.62 311 GLU A N 1
ATOM 2496 C CA . GLU A 1 311 ? 10.521 8.262 -27.130 1.00 96.62 311 GLU A CA 1
ATOM 2497 C C . GLU A 1 311 ? 10.221 6.764 -27.159 1.00 96.62 311 GLU A C 1
ATOM 2499 O O . GLU A 1 311 ? 10.598 6.037 -26.235 1.00 96.62 311 GLU A O 1
ATOM 2504 N N . LYS A 1 312 ? 9.652 6.259 -28.261 1.00 96.38 312 LYS A N 1
ATOM 2505 C CA . LYS A 1 312 ? 9.487 4.812 -28.461 1.00 96.38 312 LYS A CA 1
ATOM 2506 C C . LYS A 1 312 ? 10.830 4.077 -28.401 1.00 96.38 312 LYS A C 1
ATOM 2508 O O . LYS A 1 312 ? 10.963 3.073 -27.696 1.00 96.38 312 LYS A O 1
ATOM 2513 N N . ALA A 1 313 ? 11.847 4.566 -29.115 1.00 97.19 313 ALA A N 1
ATOM 2514 C CA . ALA A 1 313 ? 13.183 3.973 -29.083 1.00 97.19 313 ALA A CA 1
ATOM 2515 C C . ALA A 1 313 ? 13.806 4.033 -27.676 1.00 97.19 313 ALA A C 1
ATOM 2517 O O . ALA A 1 313 ? 14.470 3.081 -27.254 1.00 97.19 313 ALA A O 1
ATOM 2518 N N . ALA A 1 314 ? 13.561 5.114 -26.932 1.00 97.56 314 ALA A N 1
ATOM 2519 C CA . ALA A 1 314 ? 14.003 5.264 -25.553 1.00 97.56 314 ALA A CA 1
ATOM 2520 C C . ALA A 1 314 ? 13.316 4.255 -24.615 1.00 97.56 314 ALA A C 1
ATOM 2522 O O . ALA A 1 314 ? 14.015 3.580 -23.857 1.00 97.56 314 ALA A O 1
ATOM 2523 N N . LEU A 1 315 ? 11.995 4.048 -24.717 1.00 97.19 315 LEU A N 1
ATOM 2524 C CA . LEU A 1 315 ? 11.299 3.005 -23.951 1.00 97.19 315 LEU A CA 1
ATOM 2525 C C . LEU A 1 315 ? 11.843 1.608 -24.276 1.00 97.19 315 LEU A C 1
ATOM 2527 O O . LEU A 1 315 ? 12.120 0.824 -23.369 1.00 97.19 315 LEU A O 1
ATOM 2531 N N . LEU A 1 316 ? 12.039 1.281 -25.556 1.00 96.50 316 LEU A N 1
ATOM 2532 C CA . LEU A 1 316 ? 12.596 -0.016 -25.958 1.00 96.50 316 LEU A CA 1
ATOM 2533 C C . LEU A 1 316 ? 14.011 -0.227 -25.401 1.00 96.50 316 LEU A C 1
ATOM 2535 O O . LEU A 1 316 ? 14.341 -1.330 -24.954 1.00 96.50 316 LEU A O 1
ATOM 2539 N N . CYS A 1 317 ? 14.831 0.829 -25.377 1.00 96.75 317 CYS A N 1
ATOM 2540 C CA . CYS A 1 317 ? 16.141 0.810 -24.733 1.00 96.75 317 CYS A CA 1
ATOM 2541 C C . CYS A 1 317 ? 16.012 0.578 -23.220 1.00 96.75 317 CYS A C 1
ATOM 2543 O O . CYS A 1 317 ? 16.698 -0.289 -22.677 1.00 96.75 317 CYS A O 1
ATOM 2545 N N . LEU A 1 318 ? 15.101 1.290 -22.549 1.00 97.12 318 LEU A N 1
ATOM 2546 C CA . LEU A 1 318 ? 14.825 1.136 -21.121 1.00 97.12 318 LEU A CA 1
ATOM 2547 C C . LEU A 1 318 ? 14.392 -0.298 -20.784 1.00 97.12 318 LEU A C 1
ATOM 2549 O O . LEU A 1 318 ? 14.949 -0.897 -19.870 1.00 97.12 318 LEU A O 1
ATOM 2553 N N . LEU A 1 319 ? 13.464 -0.882 -21.549 1.00 96.00 319 LEU A N 1
ATOM 2554 C CA . LEU A 1 319 ? 13.017 -2.274 -21.396 1.00 96.00 319 LEU A CA 1
ATOM 2555 C C . LEU A 1 319 ? 14.122 -3.289 -21.715 1.00 96.00 319 LEU A C 1
ATOM 2557 O O . LEU A 1 319 ? 14.111 -4.401 -21.185 1.00 96.00 319 LEU A O 1
ATOM 2561 N N . GLY A 1 320 ? 15.073 -2.929 -22.579 1.00 94.19 320 GLY A N 1
ATOM 2562 C CA . GLY A 1 320 ? 16.300 -3.689 -22.813 1.00 94.19 320 GLY A CA 1
ATOM 2563 C C . GLY A 1 320 ? 17.203 -3.730 -21.585 1.00 94.19 320 GLY A C 1
ATOM 2564 O O . GLY A 1 320 ? 17.668 -4.806 -21.204 1.00 94.19 320 GLY A O 1
ATOM 2565 N N . THR A 1 321 ? 17.400 -2.580 -20.939 1.00 94.75 321 THR A N 1
ATOM 2566 C CA . THR A 1 321 ? 18.206 -2.457 -19.720 1.00 94.75 321 THR A CA 1
ATOM 2567 C C . THR A 1 321 ? 17.513 -3.117 -18.524 1.00 94.75 321 THR A C 1
ATOM 2569 O O . THR A 1 321 ? 18.080 -3.992 -17.868 1.00 94.75 321 THR A O 1
ATOM 2572 N N . PHE A 1 322 ? 16.253 -2.767 -18.269 1.00 95.06 322 PHE A N 1
ATOM 2573 C CA . PHE A 1 322 ? 15.397 -3.365 -17.245 1.00 95.06 322 PHE A CA 1
ATOM 2574 C C . PHE A 1 322 ? 14.649 -4.577 -17.814 1.00 95.06 322 PHE A C 1
ATOM 2576 O O . PHE A 1 322 ? 13.421 -4.621 -17.866 1.00 95.06 322 PHE A O 1
ATOM 2583 N N . ASN A 1 323 ? 15.411 -5.596 -18.215 1.00 93.62 323 ASN A N 1
ATOM 2584 C CA . ASN A 1 323 ? 14.936 -6.788 -18.935 1.00 93.62 323 ASN A CA 1
ATOM 2585 C C . ASN A 1 323 ? 13.944 -7.698 -18.187 1.00 93.62 323 ASN A C 1
ATOM 2587 O O . ASN A 1 323 ? 13.617 -8.790 -18.661 1.00 93.62 323 ASN A O 1
ATOM 2591 N N . ALA A 1 324 ? 13.516 -7.285 -17.002 1.00 93.50 324 ALA A N 1
ATOM 2592 C CA . ALA A 1 324 ? 12.543 -7.991 -16.204 1.00 93.50 324 ALA A CA 1
ATOM 2593 C C . ALA A 1 324 ? 11.203 -7.246 -16.106 1.00 93.50 324 ALA A C 1
ATOM 2595 O O . ALA A 1 324 ? 10.248 -7.849 -15.633 1.00 93.50 324 ALA A O 1
ATOM 2596 N N . ILE A 1 325 ? 11.115 -5.998 -16.588 1.00 94.94 325 ILE A N 1
ATOM 2597 C CA . ILE A 1 325 ? 9.845 -5.276 -16.707 1.00 94.94 325 ILE A CA 1
ATOM 2598 C C . ILE A 1 325 ? 9.010 -5.931 -17.804 1.00 94.94 325 ILE A C 1
ATOM 2600 O O . ILE A 1 325 ? 9.430 -5.980 -18.961 1.00 94.94 325 ILE A O 1
ATOM 2604 N N . ASP A 1 326 ? 7.835 -6.424 -17.434 1.00 91.94 326 ASP A N 1
ATOM 2605 C CA . ASP A 1 326 ? 6.881 -7.101 -18.310 1.00 91.94 326 ASP A CA 1
ATOM 2606 C C . ASP A 1 326 ? 5.517 -6.401 -18.396 1.00 91.94 326 ASP A C 1
ATOM 2608 O O . ASP A 1 326 ? 4.672 -6.806 -19.195 1.00 91.94 326 ASP A O 1
ATOM 2612 N N . ASN A 1 327 ? 5.320 -5.316 -17.642 1.00 91.88 327 ASN A N 1
ATOM 2613 C CA . ASN A 1 327 ? 4.121 -4.486 -17.699 1.00 91.88 327 ASN A CA 1
ATOM 2614 C C . ASN A 1 327 ? 4.469 -3.006 -17.451 1.00 91.88 327 ASN A C 1
ATOM 2616 O O . ASN A 1 327 ? 5.099 -2.693 -16.440 1.00 91.88 327 ASN A O 1
ATOM 2620 N N . VAL A 1 328 ? 4.041 -2.105 -18.348 1.00 93.19 328 VAL A N 1
ATOM 2621 C CA . VAL A 1 328 ? 4.265 -0.646 -18.232 1.00 93.19 328 VAL A CA 1
ATOM 2622 C C . VAL A 1 328 ? 2.991 0.205 -18.058 1.00 93.19 328 VAL A C 1
ATOM 2624 O O . VAL A 1 328 ? 3.073 1.418 -17.890 1.00 93.19 328 VAL A O 1
ATOM 2627 N N . VAL A 1 329 ? 1.798 -0.403 -18.078 1.00 86.88 329 VAL A N 1
ATOM 2628 C CA . VAL A 1 329 ? 0.498 0.313 -17.994 1.00 86.88 329 VAL A CA 1
ATOM 2629 C C . VAL A 1 329 ? -0.285 -0.062 -16.733 1.00 86.88 329 VAL A C 1
ATOM 2631 O O . VAL A 1 329 ? -1.212 0.634 -16.342 1.00 86.88 329 VAL A O 1
ATOM 2634 N N . GLY A 1 330 ? 0.069 -1.161 -16.063 1.00 67.38 330 GLY A N 1
ATOM 2635 C CA . GLY A 1 330 ? -0.569 -1.569 -14.809 1.00 67.38 330 GLY A CA 1
ATOM 2636 C C . GLY A 1 330 ? -2.061 -1.916 -14.916 1.00 67.38 330 GLY A C 1
ATOM 2637 O O . GLY A 1 330 ? -2.718 -1.960 -13.883 1.00 67.38 330 GLY A O 1
ATOM 2638 N N . GLY A 1 331 ? -2.595 -2.168 -16.119 1.00 65.69 331 GLY A N 1
ATOM 2639 C CA . GLY A 1 331 ? -4.006 -2.493 -16.365 1.00 65.69 331 GLY A CA 1
ATOM 2640 C C . GLY A 1 331 ? -4.290 -2.888 -17.826 1.00 65.69 331 GLY A C 1
ATOM 2641 O O . GLY A 1 331 ? -3.340 -3.105 -18.586 1.00 65.69 331 GLY A O 1
ATOM 2642 N N . PRO A 1 332 ? -5.573 -3.005 -18.232 1.00 59.75 332 PRO A N 1
ATOM 2643 C CA . PRO A 1 332 ? -5.969 -3.359 -19.597 1.00 59.75 332 PRO A CA 1
ATOM 2644 C C . PRO A 1 332 ? -5.373 -2.400 -20.635 1.00 59.75 332 PRO A C 1
ATOM 2646 O O . PRO A 1 332 ? -5.397 -1.183 -20.470 1.00 59.75 332 PRO A O 1
ATOM 2649 N N . VAL A 1 333 ? -4.809 -2.974 -21.696 1.00 57.47 333 VAL A N 1
ATOM 2650 C CA . VAL A 1 333 ? -3.840 -2.339 -22.606 1.00 57.47 333 VAL A CA 1
ATOM 2651 C C . VAL A 1 333 ? -4.514 -1.632 -23.781 1.00 57.47 333 VAL A C 1
ATOM 2653 O O . VAL A 1 333 ? -3.962 -1.560 -24.868 1.00 57.47 333 VAL A O 1
ATOM 2656 N N . ASP A 1 334 ? -5.680 -1.029 -23.567 1.00 62.75 334 ASP A N 1
ATOM 2657 C CA . ASP A 1 334 ? -6.359 -0.284 -24.639 1.00 62.75 334 ASP A CA 1
ATOM 2658 C C . ASP A 1 334 ? -5.537 0.941 -25.128 1.00 62.75 334 ASP A C 1
ATOM 2660 O O . ASP A 1 334 ? -5.940 1.607 -26.072 1.00 62.75 334 ASP A O 1
ATOM 2664 N N . PHE A 1 335 ? -4.379 1.225 -24.506 1.00 63.91 335 PHE A N 1
ATOM 2665 C CA . PHE A 1 335 ? -3.478 2.347 -24.793 1.00 63.91 335 PHE A CA 1
ATOM 2666 C C . PHE A 1 335 ? -2.101 1.968 -25.379 1.00 63.91 335 PHE A C 1
ATOM 2668 O O . PHE A 1 335 ? -1.298 2.862 -25.618 1.00 63.91 335 PHE A O 1
ATOM 2675 N N . LEU A 1 336 ? -1.763 0.683 -25.574 1.00 71.38 336 LEU A N 1
ATOM 2676 C CA . LEU A 1 336 ? -0.516 0.315 -26.277 1.00 71.38 336 LEU A CA 1
ATOM 2677 C C . LEU A 1 336 ? -0.822 -0.589 -27.467 1.00 71.38 336 LEU A C 1
ATOM 2679 O O . LEU A 1 336 ? -0.651 -1.805 -27.392 1.00 71.38 336 LEU A O 1
ATOM 2683 N N . ASP A 1 337 ? -1.186 0.031 -28.585 1.00 78.00 337 ASP A N 1
ATOM 2684 C CA . ASP A 1 337 ? -1.282 -0.638 -29.889 1.00 78.00 337 ASP A CA 1
ATOM 2685 C C . ASP A 1 337 ? 0.090 -0.760 -30.598 1.00 78.00 337 ASP A C 1
ATOM 2687 O O . ASP A 1 337 ? 0.172 -1.086 -31.785 1.00 78.00 337 ASP A O 1
ATOM 2691 N N . ASP A 1 338 ? 1.201 -0.536 -29.882 1.00 89.75 338 ASP A N 1
ATOM 2692 C CA . ASP A 1 338 ? 2.548 -0.652 -30.443 1.00 89.75 338 ASP A CA 1
ATOM 2693 C C . ASP A 1 338 ? 3.114 -2.077 -30.336 1.00 89.75 338 ASP A C 1
ATOM 2695 O O . ASP A 1 338 ? 3.482 -2.565 -29.260 1.00 89.75 338 ASP A O 1
ATOM 2699 N N . SER A 1 339 ? 3.256 -2.734 -31.489 1.00 87.38 339 SER A N 1
ATOM 2700 C CA . SER A 1 339 ? 3.727 -4.119 -31.570 1.00 87.38 339 SER A CA 1
ATOM 2701 C C . SER A 1 339 ? 5.167 -4.331 -31.092 1.00 87.38 339 SER A C 1
ATOM 2703 O O . SER A 1 339 ? 5.493 -5.429 -30.637 1.00 87.38 339 SER A O 1
ATOM 2705 N N . ASP A 1 340 ? 6.044 -3.325 -31.198 1.00 90.06 340 ASP A N 1
ATOM 2706 C CA . ASP A 1 340 ? 7.448 -3.463 -30.784 1.00 90.06 340 ASP A CA 1
ATOM 2707 C C . ASP A 1 340 ? 7.574 -3.381 -29.260 1.00 90.06 340 ASP A C 1
ATOM 2709 O O . ASP A 1 340 ? 8.333 -4.142 -28.649 1.00 90.06 340 ASP A O 1
ATOM 2713 N N . VAL A 1 341 ? 6.801 -2.490 -28.630 1.00 91.44 341 VAL A N 1
ATOM 2714 C CA . VAL A 1 341 ? 6.711 -2.399 -27.166 1.00 91.44 341 VAL A CA 1
ATOM 2715 C C . VAL A 1 341 ? 6.069 -3.664 -26.601 1.00 91.44 341 VAL A C 1
ATOM 2717 O O . VAL A 1 341 ? 6.623 -4.274 -25.682 1.00 91.44 341 VAL A O 1
ATOM 2720 N N . GLU A 1 342 ? 4.957 -4.122 -27.186 1.00 87.06 342 GLU A N 1
ATOM 2721 C CA . GLU A 1 342 ? 4.314 -5.382 -26.797 1.00 87.06 342 GLU A CA 1
ATOM 2722 C C . GLU A 1 342 ? 5.300 -6.559 -26.895 1.00 87.06 342 GLU A C 1
ATOM 2724 O O . GLU A 1 342 ? 5.419 -7.369 -25.969 1.00 87.06 342 GLU A O 1
ATOM 2729 N N . TYR A 1 343 ? 6.060 -6.631 -27.992 1.00 85.56 343 TYR A N 1
ATOM 2730 C CA . TYR A 1 343 ? 7.118 -7.620 -28.176 1.00 85.56 343 TYR A CA 1
ATOM 2731 C C . TYR A 1 343 ? 8.159 -7.566 -27.050 1.00 85.56 343 TYR A C 1
ATOM 2733 O O . TYR A 1 343 ? 8.456 -8.600 -26.438 1.00 85.56 343 TYR A O 1
ATOM 2741 N N . ALA A 1 344 ? 8.691 -6.376 -26.750 1.00 90.06 344 ALA A N 1
ATOM 2742 C CA . ALA A 1 344 ? 9.713 -6.177 -25.726 1.00 90.06 344 ALA A CA 1
ATOM 2743 C C . ALA A 1 344 ? 9.239 -6.634 -24.332 1.00 90.06 344 ALA A C 1
ATOM 2745 O O . ALA A 1 344 ? 9.974 -7.322 -23.616 1.00 90.06 344 ALA A O 1
ATOM 2746 N N . LEU A 1 345 ? 7.993 -6.326 -23.972 1.00 89.81 345 LEU A N 1
ATOM 2747 C CA . LEU A 1 345 ? 7.388 -6.753 -22.708 1.00 89.81 345 LEU A CA 1
ATOM 2748 C C . LEU A 1 345 ? 7.199 -8.272 -22.658 1.00 89.81 345 LEU A C 1
ATOM 2750 O O . LEU A 1 345 ? 7.592 -8.919 -21.685 1.00 89.81 345 LEU A O 1
ATOM 2754 N N . ARG A 1 346 ? 6.670 -8.875 -23.732 1.00 84.19 346 ARG A N 1
ATOM 2755 C CA . ARG A 1 346 ? 6.459 -10.331 -23.810 1.00 84.19 346 ARG A CA 1
ATOM 2756 C C . ARG A 1 346 ? 7.768 -11.113 -23.711 1.00 84.19 346 ARG A C 1
ATOM 2758 O O . ARG A 1 346 ? 7.797 -12.163 -23.062 1.00 84.19 346 ARG A O 1
ATOM 2765 N N . ILE A 1 347 ? 8.853 -10.627 -24.317 1.00 83.94 347 ILE A N 1
ATOM 2766 C CA . ILE A 1 347 ? 10.150 -11.307 -24.221 1.00 83.94 347 ILE A CA 1
ATOM 2767 C C . ILE A 1 347 ? 10.784 -11.141 -22.834 1.00 83.94 347 ILE A C 1
ATOM 2769 O O . ILE A 1 347 ? 11.331 -12.110 -22.303 1.00 83.94 347 ILE A O 1
ATOM 2773 N N . ASN A 1 348 ? 10.655 -9.969 -22.201 1.00 88.81 348 ASN A N 1
ATOM 2774 C CA . ASN A 1 348 ? 11.071 -9.758 -20.810 1.00 88.81 348 ASN A CA 1
ATOM 2775 C C . ASN A 1 348 ? 10.333 -10.725 -19.871 1.00 88.81 348 ASN A C 1
ATOM 2777 O O . ASN A 1 348 ? 10.968 -11.475 -19.121 1.00 88.81 348 ASN A O 1
ATOM 2781 N N . HIS A 1 349 ? 9.011 -10.811 -20.022 1.00 85.62 349 HIS A N 1
ATOM 2782 C CA . HIS A 1 349 ? 8.131 -11.716 -19.288 1.00 85.62 349 HIS A CA 1
ATOM 2783 C C . HIS A 1 349 ? 8.533 -13.204 -19.434 1.00 85.62 349 HIS A C 1
ATOM 2785 O O . HIS A 1 349 ? 8.616 -13.968 -18.457 1.00 85.62 349 HIS A O 1
ATOM 2791 N N . ALA A 1 350 ? 8.853 -13.626 -20.665 1.00 79.88 350 ALA A N 1
ATOM 2792 C CA . ALA A 1 350 ? 9.347 -14.971 -20.982 1.00 79.88 350 ALA A CA 1
ATOM 2793 C C . ALA A 1 350 ? 10.737 -15.276 -20.388 1.00 79.88 350 ALA A C 1
ATOM 2795 O O . ALA A 1 350 ? 11.211 -16.412 -20.440 1.00 79.88 350 ALA A O 1
ATOM 2796 N N . GLY A 1 351 ? 11.375 -14.281 -19.770 1.00 79.31 351 GLY A N 1
ATOM 2797 C CA . GLY A 1 351 ? 12.690 -14.392 -19.173 1.00 79.31 351 GLY A CA 1
ATOM 2798 C C . GLY A 1 351 ? 13.783 -14.083 -20.178 1.00 79.31 351 GLY A C 1
ATOM 2799 O O . GLY A 1 351 ? 14.702 -14.886 -20.306 1.00 79.31 351 GLY A O 1
ATOM 2800 N N . ARG A 1 352 ? 13.725 -12.916 -20.839 1.00 81.69 352 ARG A N 1
ATOM 2801 C CA . ARG A 1 352 ? 14.740 -12.407 -21.785 1.00 81.69 352 ARG A CA 1
ATOM 2802 C C . ARG A 1 352 ? 16.175 -12.679 -21.341 1.00 81.69 352 ARG A C 1
ATOM 2804 O O . ARG A 1 352 ? 16.984 -13.078 -22.160 1.00 81.69 352 ARG A O 1
ATOM 2811 N N . ARG A 1 353 ? 16.477 -12.577 -20.044 1.00 73.25 353 ARG A N 1
ATOM 2812 C CA . ARG A 1 353 ? 17.787 -12.918 -19.447 1.00 73.25 353 ARG A CA 1
ATOM 2813 C C . ARG A 1 353 ? 18.292 -14.352 -19.693 1.00 73.25 353 ARG A C 1
ATOM 2815 O O . ARG A 1 353 ? 19.478 -14.610 -19.550 1.00 73.25 353 ARG A O 1
ATOM 2822 N N . ILE A 1 354 ? 17.390 -15.296 -19.947 1.00 71.50 354 ILE A N 1
ATOM 2823 C CA . ILE A 1 354 ? 17.692 -16.702 -20.258 1.00 71.50 354 ILE A CA 1
ATOM 2824 C C . ILE A 1 354 ? 17.974 -16.841 -21.756 1.00 71.50 354 ILE A C 1
ATOM 2826 O O . ILE A 1 354 ? 18.785 -17.662 -22.162 1.00 71.50 354 ILE A O 1
ATOM 2830 N N . VAL A 1 355 ? 17.273 -16.042 -22.556 1.00 70.25 355 VAL A N 1
ATOM 2831 C CA . VAL A 1 355 ? 17.111 -16.210 -24.000 1.00 70.25 355 VAL A CA 1
ATOM 2832 C C . VAL A 1 355 ? 18.100 -15.335 -24.781 1.00 70.25 355 VAL A C 1
ATOM 2834 O O . VAL A 1 355 ? 18.633 -15.752 -25.802 1.00 70.25 355 VAL A O 1
ATOM 2837 N N . VAL A 1 356 ? 18.403 -14.144 -24.271 1.00 69.19 356 VAL A N 1
ATOM 2838 C CA . VAL A 1 356 ? 19.345 -13.183 -24.841 1.00 69.19 356 VAL A CA 1
ATOM 2839 C C . VAL A 1 356 ? 20.586 -13.166 -23.959 1.00 69.19 356 VAL A C 1
ATOM 2841 O O . VAL A 1 356 ? 20.495 -12.934 -22.751 1.00 69.19 356 VAL A O 1
ATOM 2844 N N . LYS A 1 357 ? 21.755 -13.412 -24.560 1.00 62.41 357 LYS A N 1
ATOM 2845 C CA . LYS A 1 357 ? 23.040 -13.174 -23.898 1.00 62.41 357 LYS A CA 1
ATOM 2846 C C . LYS A 1 357 ? 23.071 -11.683 -23.580 1.00 62.41 357 LYS A C 1
ATOM 2848 O O . LYS A 1 357 ? 23.028 -10.864 -24.487 1.00 62.41 357 LYS A O 1
ATOM 2853 N N . VAL A 1 358 ? 23.034 -11.328 -22.301 1.00 56.81 358 VAL A N 1
ATOM 2854 C CA . VAL A 1 358 ? 23.283 -9.941 -21.911 1.00 56.81 358 VAL A CA 1
ATOM 2855 C C . VAL A 1 358 ? 24.744 -9.694 -22.259 1.00 56.81 358 VAL A C 1
ATOM 2857 O O . VAL A 1 358 ? 25.595 -10.424 -21.745 1.00 56.81 358 VAL A O 1
ATOM 2860 N N . ASP A 1 359 ? 25.020 -8.735 -23.143 1.00 50.78 359 ASP A N 1
ATOM 2861 C CA . ASP A 1 359 ? 26.368 -8.293 -23.518 1.00 50.78 359 ASP A CA 1
ATOM 2862 C C . ASP A 1 359 ? 27.059 -7.646 -22.309 1.00 50.78 359 ASP A C 1
ATOM 2864 O O . ASP A 1 359 ? 27.266 -6.441 -22.211 1.00 50.78 359 ASP A O 1
ATOM 2868 N N . GLY A 1 360 ? 27.369 -8.464 -21.309 1.00 48.22 360 GLY A N 1
ATOM 2869 C CA . GLY A 1 360 ? 28.106 -8.087 -20.120 1.00 48.22 360 GLY A CA 1
ATOM 2870 C C . GLY A 1 360 ? 29.594 -8.081 -20.430 1.00 48.22 360 GLY A C 1
ATOM 2871 O O . GLY A 1 360 ? 30.290 -9.012 -20.040 1.00 48.22 360 GLY A O 1
ATOM 2872 N N . GLY A 1 361 ? 30.060 -7.061 -21.155 1.00 45.53 361 GLY A N 1
ATOM 2873 C CA . GLY A 1 361 ? 31.421 -6.508 -21.068 1.00 45.53 361 GLY A CA 1
ATOM 2874 C C . GLY A 1 361 ? 32.625 -7.454 -21.194 1.00 45.53 361 GLY A C 1
ATOM 2875 O O . GLY A 1 361 ? 33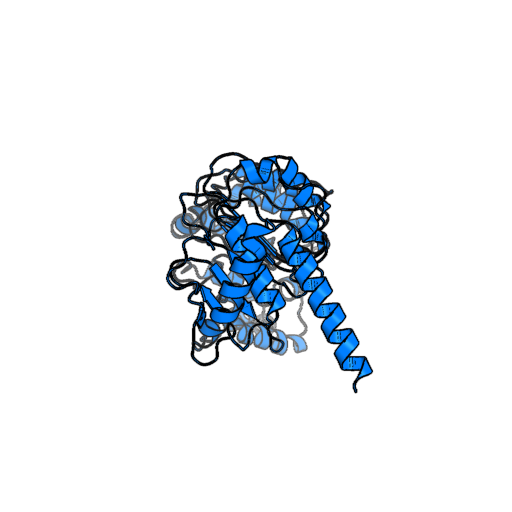.709 -7.101 -20.732 1.00 45.53 361 GLY A O 1
ATOM 2876 N N . SER A 1 362 ? 32.492 -8.641 -21.786 1.00 44.66 362 SER A N 1
ATOM 2877 C CA . SER A 1 362 ? 33.641 -9.494 -22.096 1.00 44.66 362 SER A CA 1
ATOM 2878 C C . SER A 1 362 ? 34.004 -9.302 -23.564 1.00 44.66 362 SER A C 1
ATOM 2880 O O . SER A 1 362 ? 33.333 -9.841 -24.435 1.00 44.66 362 SER A O 1
ATOM 2882 N N . ASN A 1 363 ? 35.056 -8.517 -23.818 1.00 44.88 363 ASN A N 1
ATOM 2883 C CA . ASN A 1 363 ? 35.632 -8.197 -25.136 1.00 44.88 363 ASN A CA 1
ATOM 2884 C C . ASN A 1 363 ? 36.274 -9.406 -25.849 1.00 44.88 363 ASN A C 1
ATOM 2886 O O . ASN A 1 363 ? 37.340 -9.284 -26.447 1.00 44.88 363 ASN A O 1
ATOM 2890 N N . ASN A 1 364 ? 35.670 -10.586 -25.764 1.00 46.56 364 ASN A N 1
ATOM 2891 C CA . ASN A 1 364 ? 36.058 -11.702 -26.606 1.00 46.56 364 ASN A CA 1
ATOM 2892 C C . ASN A 1 364 ? 35.027 -11.792 -27.727 1.00 46.56 364 ASN A C 1
ATOM 2894 O O . ASN A 1 364 ? 33.878 -12.143 -27.466 1.00 46.56 364 ASN A O 1
ATOM 2898 N N . ASP A 1 365 ? 35.475 -11.445 -28.936 1.00 45.81 365 ASP A N 1
ATOM 2899 C CA . ASP A 1 365 ? 34.773 -11.443 -30.230 1.00 45.81 365 ASP A CA 1
ATOM 2900 C C . ASP A 1 365 ? 34.284 -12.838 -30.669 1.00 45.81 365 ASP A C 1
ATOM 2902 O O . ASP A 1 365 ? 34.508 -13.277 -31.797 1.00 45.81 365 ASP A O 1
ATOM 2906 N N . ASP A 1 366 ? 33.630 -13.571 -29.773 1.00 51.47 366 ASP A N 1
ATOM 2907 C CA . ASP A 1 366 ? 32.973 -14.827 -30.087 1.00 51.47 366 ASP A CA 1
ATOM 2908 C C . ASP A 1 366 ? 31.461 -14.581 -30.045 1.00 51.47 366 ASP A C 1
ATOM 2910 O O . ASP A 1 366 ? 30.823 -14.597 -28.984 1.00 51.47 366 ASP A O 1
ATOM 2914 N N . ASP A 1 367 ? 30.914 -14.347 -31.242 1.00 53.31 367 ASP A N 1
ATOM 2915 C CA . ASP A 1 367 ? 29.512 -14.141 -31.663 1.00 53.31 367 ASP A CA 1
ATOM 2916 C C . ASP A 1 367 ? 28.525 -15.243 -31.203 1.00 53.31 367 ASP A C 1
ATOM 2918 O O . ASP A 1 367 ? 27.403 -15.389 -31.700 1.00 53.31 367 ASP A O 1
ATOM 2922 N N . GLY A 1 368 ? 28.926 -16.070 -30.240 1.00 53.59 368 GLY A N 1
ATOM 2923 C CA . GLY A 1 368 ? 28.133 -17.133 -29.663 1.00 53.59 368 GLY A CA 1
ATOM 2924 C C . GLY A 1 368 ? 26.948 -16.563 -28.903 1.00 53.59 368 GLY A C 1
ATOM 2925 O O . GLY A 1 368 ? 27.041 -16.330 -27.693 1.00 53.59 368 GLY A O 1
ATOM 2926 N N . LYS A 1 369 ? 25.824 -16.382 -29.607 1.00 58.47 369 LYS A N 1
ATOM 2927 C CA . LYS A 1 369 ? 24.472 -16.271 -29.041 1.00 58.47 369 LYS A CA 1
ATOM 2928 C C . LYS A 1 369 ? 24.340 -17.258 -27.880 1.00 58.47 369 LYS A C 1
ATOM 2930 O O . LYS A 1 369 ? 24.806 -18.392 -27.979 1.00 58.47 369 LYS A O 1
ATOM 2935 N N . ALA A 1 370 ? 23.718 -16.850 -26.774 1.00 59.22 370 ALA A N 1
ATOM 2936 C CA . ALA A 1 370 ? 23.424 -17.776 -25.685 1.00 59.22 370 ALA A CA 1
ATOM 2937 C C . ALA A 1 370 ? 22.529 -18.898 -26.230 1.00 59.22 370 ALA A C 1
ATOM 2939 O O . ALA A 1 370 ? 21.350 -18.690 -26.505 1.00 59.22 370 ALA A O 1
ATOM 2940 N N . ILE A 1 371 ? 23.103 -20.083 -26.436 1.00 69.62 371 ILE A N 1
ATOM 2941 C CA . ILE A 1 371 ? 22.347 -21.235 -26.914 1.00 69.62 371 ILE A CA 1
ATOM 2942 C C . ILE A 1 371 ? 21.591 -21.782 -25.711 1.00 69.62 371 ILE A C 1
ATOM 2944 O O . ILE A 1 371 ? 22.130 -22.546 -24.910 1.00 69.62 371 ILE A O 1
ATOM 2948 N N . VAL A 1 372 ? 20.330 -21.376 -25.573 1.00 77.62 372 VAL A N 1
ATOM 2949 C CA . VAL A 1 372 ? 19.389 -22.069 -24.694 1.00 77.62 372 VAL A CA 1
ATOM 2950 C C . VAL A 1 372 ? 19.317 -23.525 -25.167 1.00 77.62 372 VAL A C 1
ATOM 2952 O O . VAL A 1 372 ? 18.961 -23.752 -26.330 1.00 77.62 372 VAL A O 1
ATOM 2955 N N . PRO A 1 373 ? 19.636 -24.520 -24.314 1.00 84.19 373 PRO A N 1
ATOM 2956 C CA . PRO A 1 373 ? 19.533 -25.923 -24.686 1.00 84.19 373 PRO A CA 1
ATOM 2957 C C . PRO A 1 373 ? 18.159 -26.235 -25.278 1.00 84.19 373 PRO A C 1
ATOM 2959 O O . PRO A 1 373 ? 17.138 -25.841 -24.713 1.00 84.19 373 PRO A O 1
ATOM 2962 N N . ILE A 1 374 ? 18.124 -26.980 -26.388 1.00 83.31 374 ILE A N 1
ATOM 2963 C CA . ILE A 1 374 ? 16.878 -27.364 -27.083 1.00 83.31 374 ILE A CA 1
ATOM 2964 C C . ILE A 1 374 ? 15.860 -27.978 -26.108 1.00 83.31 374 ILE A C 1
ATOM 2966 O O . ILE A 1 374 ? 14.664 -27.717 -26.203 1.00 83.31 374 ILE A O 1
ATOM 2970 N N . SER A 1 375 ? 16.343 -28.716 -25.106 1.00 88.31 375 SER A N 1
ATOM 2971 C CA . SER A 1 375 ? 15.531 -29.330 -24.055 1.00 88.31 375 SER A CA 1
ATOM 2972 C C . SER A 1 375 ? 14.784 -28.345 -23.144 1.00 88.31 375 SER A C 1
ATOM 2974 O O . SER A 1 375 ? 13.822 -28.754 -22.503 1.00 88.31 375 SER A O 1
ATOM 2976 N N . LEU A 1 376 ? 15.197 -27.074 -23.058 1.00 86.31 376 LEU A N 1
ATOM 2977 C CA . LEU A 1 376 ? 14.537 -26.055 -22.226 1.00 86.31 376 LEU A CA 1
ATOM 2978 C C . LEU A 1 376 ? 13.465 -25.256 -22.978 1.00 86.31 376 LEU A C 1
ATOM 2980 O O . LEU A 1 376 ? 12.642 -24.601 -22.341 1.00 86.31 376 LEU A O 1
ATOM 2984 N N . TRP A 1 377 ? 13.436 -25.317 -24.311 1.00 85.62 377 TRP A N 1
ATOM 2985 C CA . TRP A 1 377 ? 12.476 -24.553 -25.111 1.00 85.62 377 TRP A CA 1
ATOM 2986 C C . TRP A 1 377 ? 11.013 -24.896 -24.828 1.00 85.62 377 TRP A C 1
ATOM 2988 O O . TRP A 1 377 ? 10.245 -23.952 -24.666 1.00 85.62 377 TRP A O 1
ATOM 2998 N N . PRO A 1 378 ? 10.600 -26.172 -24.683 1.00 89.38 378 PRO A N 1
ATOM 2999 C CA . PRO A 1 378 ? 9.221 -26.485 -24.314 1.00 89.38 378 PRO A CA 1
ATOM 3000 C C . PRO A 1 378 ? 8.775 -25.760 -23.037 1.00 89.38 378 PRO A C 1
ATOM 3002 O O . PRO A 1 378 ? 7.714 -25.149 -23.031 1.00 89.38 378 PRO A O 1
ATOM 3005 N N . VAL A 1 379 ? 9.635 -25.720 -22.011 1.00 86.81 379 VAL A N 1
ATOM 3006 C CA . VAL A 1 379 ? 9.358 -25.046 -20.729 1.00 86.81 379 VAL A CA 1
ATOM 3007 C C . VAL A 1 379 ? 9.257 -23.528 -20.898 1.00 86.81 379 VAL A C 1
ATOM 3009 O O . VAL A 1 379 ? 8.388 -22.892 -20.306 1.00 86.81 379 VAL A O 1
ATOM 3012 N N . ILE A 1 380 ? 10.133 -22.923 -21.706 1.00 84.56 380 ILE A N 1
ATOM 3013 C CA . ILE A 1 380 ? 10.107 -21.476 -21.975 1.00 84.56 380 ILE A CA 1
ATOM 3014 C C . ILE A 1 380 ? 8.832 -21.090 -22.731 1.00 84.56 380 ILE A C 1
ATOM 3016 O O . ILE A 1 380 ? 8.187 -20.106 -22.373 1.00 84.56 380 ILE A O 1
ATOM 3020 N N . LEU A 1 381 ? 8.456 -21.866 -23.750 1.00 87.00 381 LEU A N 1
ATOM 3021 C CA . LEU A 1 381 ? 7.264 -21.612 -24.559 1.00 87.00 381 LEU A CA 1
ATOM 3022 C C . LEU A 1 381 ? 5.975 -21.839 -23.765 1.00 87.00 381 LEU A C 1
ATOM 3024 O O . LEU A 1 381 ? 5.069 -21.011 -23.840 1.00 87.00 381 LEU A O 1
ATOM 3028 N N . GLU A 1 382 ? 5.908 -22.917 -22.980 1.00 87.62 382 GLU A N 1
ATOM 3029 C CA . GLU A 1 382 ? 4.791 -23.197 -22.073 1.00 87.62 382 GLU A CA 1
ATOM 3030 C C . GLU A 1 382 ? 4.626 -22.056 -21.070 1.00 87.62 382 GLU A C 1
ATOM 3032 O O . GLU A 1 382 ? 3.563 -21.443 -21.012 1.00 87.62 382 GLU A O 1
ATOM 3037 N N . ARG A 1 383 ? 5.707 -21.658 -20.388 1.00 83.62 383 ARG A N 1
ATOM 3038 C CA . ARG A 1 383 ? 5.691 -20.520 -19.461 1.00 83.62 383 ARG A CA 1
ATOM 3039 C C . ARG A 1 383 ? 5.248 -19.220 -20.136 1.00 83.62 383 ARG A C 1
ATOM 3041 O O . ARG A 1 383 ? 4.489 -18.457 -19.541 1.00 83.62 383 ARG A O 1
ATOM 3048 N N . ALA A 1 384 ? 5.746 -18.929 -21.338 1.00 83.38 384 ALA A N 1
ATOM 3049 C CA . ALA A 1 384 ? 5.375 -17.723 -22.075 1.00 83.38 384 ALA A CA 1
ATOM 3050 C C . ALA A 1 384 ? 3.884 -17.718 -22.444 1.00 83.38 384 ALA A C 1
ATOM 3052 O O . ALA A 1 384 ? 3.236 -16.676 -22.368 1.00 83.38 384 ALA A O 1
ATOM 3053 N N . TYR A 1 385 ? 3.332 -18.879 -22.804 1.00 86.56 385 TYR A N 1
ATOM 3054 C CA . TYR A 1 385 ? 1.917 -19.031 -23.123 1.00 86.56 385 TYR A CA 1
ATOM 3055 C C . TYR A 1 385 ? 1.015 -18.979 -21.895 1.00 86.56 385 TYR A C 1
ATOM 3057 O O . TYR A 1 385 ? -0.000 -18.282 -21.907 1.00 86.56 385 TYR A O 1
ATOM 3065 N N . GLU A 1 386 ? 1.364 -19.708 -20.836 1.00 83.44 386 GLU A N 1
ATOM 3066 C CA . GLU A 1 386 ? 0.565 -19.791 -19.614 1.00 83.44 386 GLU A CA 1
ATOM 3067 C C . GLU A 1 386 ? 0.324 -18.426 -18.997 1.00 83.44 386 GLU A C 1
ATOM 3069 O O . GLU A 1 386 ? -0.794 -18.141 -18.585 1.00 83.44 386 GLU A O 1
ATOM 3074 N N . LYS A 1 387 ? 1.354 -17.588 -19.034 1.00 76.50 387 LYS A N 1
ATOM 3075 C CA . LYS A 1 387 ? 1.364 -16.251 -18.453 1.00 76.50 387 LYS A CA 1
ATOM 3076 C C . LYS A 1 387 ? 1.060 -15.137 -19.455 1.00 76.50 387 LYS A C 1
ATOM 3078 O O . LYS A 1 387 ? 1.150 -13.960 -19.131 1.00 76.50 387 LYS A O 1
ATOM 3083 N N . SER A 1 388 ? 0.702 -15.482 -20.692 1.00 77.19 388 SER A N 1
ATOM 3084 C CA . SER A 1 388 ? 0.366 -14.501 -21.736 1.00 77.19 388 SER A CA 1
ATOM 3085 C C . SER A 1 388 ? -0.859 -13.641 -21.403 1.00 77.19 388 SER A C 1
ATOM 3087 O O . SER A 1 388 ? -1.087 -12.640 -22.078 1.00 77.19 388 SER A O 1
ATOM 3089 N N . CYS A 1 389 ? -1.643 -14.050 -20.402 1.00 72.06 389 CYS A N 1
ATOM 3090 C CA . CYS A 1 389 ? -2.749 -13.294 -19.830 1.00 72.06 389 CYS A CA 1
ATOM 3091 C C . CYS A 1 389 ? -2.355 -12.425 -18.627 1.00 72.06 389 CYS A C 1
ATOM 3093 O O . CYS A 1 389 ? -3.099 -11.505 -18.300 1.00 72.06 389 CYS A O 1
ATOM 3095 N N . ASP A 1 390 ? -1.216 -12.703 -17.990 1.00 69.12 390 ASP A N 1
ATOM 3096 C CA . ASP A 1 390 ? -0.790 -12.055 -16.742 1.00 69.12 390 ASP A CA 1
ATOM 3097 C C . ASP A 1 390 ? -0.144 -10.688 -17.010 1.00 69.12 390 ASP A C 1
ATOM 3099 O O . ASP A 1 390 ? -0.053 -9.858 -16.113 1.00 69.12 390 ASP A O 1
ATOM 3103 N N . THR A 1 391 ? 0.239 -10.398 -18.261 1.00 60.62 391 THR A N 1
ATOM 3104 C CA . THR A 1 391 ? 0.718 -9.066 -18.683 1.00 60.62 391 THR A CA 1
ATOM 3105 C C . THR A 1 391 ? -0.334 -7.972 -18.509 1.00 60.62 391 THR A C 1
ATOM 3107 O O . THR A 1 391 ? -0.001 -6.792 -18.541 1.00 60.62 391 THR A O 1
ATOM 3110 N N . HIS A 1 392 ? -1.599 -8.360 -18.340 1.00 61.78 392 HIS A N 1
ATOM 3111 C CA . HIS A 1 392 ? -2.731 -7.455 -18.157 1.00 61.78 392 HIS A CA 1
ATOM 3112 C C . HIS A 1 392 ? -3.348 -7.555 -16.763 1.00 61.78 392 HIS A C 1
ATOM 3114 O O . HIS A 1 392 ? -4.305 -6.840 -16.487 1.00 61.78 392 HIS A O 1
ATOM 3120 N N . ASP A 1 393 ? -2.814 -8.417 -15.890 1.00 58.41 393 ASP A N 1
ATOM 3121 C CA . ASP A 1 393 ? -3.203 -8.398 -14.488 1.00 58.41 393 ASP A CA 1
ATOM 3122 C C . ASP A 1 393 ? -2.582 -7.165 -13.852 1.00 58.41 393 ASP A C 1
ATOM 3124 O O . ASP A 1 393 ? -1.364 -7.084 -13.653 1.00 58.41 393 ASP A O 1
ATOM 3128 N N . SER A 1 394 ? -3.424 -6.199 -13.497 1.00 57.19 394 SER A N 1
ATOM 3129 C CA . SER A 1 394 ? -3.017 -5.312 -12.425 1.00 57.19 394 SER A CA 1
ATOM 3130 C C . SER A 1 394 ? -2.847 -6.198 -11.185 1.00 57.19 394 SER A C 1
ATOM 3132 O O . SER A 1 394 ? -3.706 -7.024 -10.865 1.00 57.19 394 SER A O 1
ATOM 3134 N N . ALA A 1 395 ? -1.743 -6.045 -10.452 1.00 56.91 395 ALA A N 1
ATOM 3135 C CA . ALA A 1 395 ? -1.588 -6.696 -9.144 1.00 56.91 395 ALA A CA 1
ATOM 3136 C C . ALA A 1 395 ? -2.702 -6.289 -8.147 1.00 56.91 395 ALA A C 1
ATOM 3138 O O . ALA A 1 395 ? -2.769 -6.820 -7.043 1.00 56.91 395 ALA A O 1
ATOM 3139 N N . TRP A 1 396 ? -3.561 -5.358 -8.565 1.00 57.44 396 TRP A N 1
ATOM 3140 C CA . TRP A 1 396 ? -4.534 -4.600 -7.806 1.00 57.44 396 TRP A CA 1
ATOM 3141 C C . TRP A 1 396 ? -5.985 -4.995 -8.123 1.00 57.44 396 TRP A C 1
ATOM 3143 O O . TRP A 1 396 ? -6.895 -4.547 -7.433 1.00 57.44 396 TRP A O 1
ATOM 3153 N N . GLU A 1 397 ? -6.226 -5.845 -9.128 1.00 57.78 397 GLU A N 1
ATOM 3154 C CA . GLU A 1 397 ? -7.569 -6.340 -9.439 1.00 57.78 397 GLU A CA 1
ATOM 3155 C C . GLU A 1 397 ? -8.049 -7.310 -8.351 1.00 57.78 397 GLU A C 1
ATOM 3157 O O . GLU A 1 397 ? -7.381 -8.298 -8.011 1.00 57.78 397 GLU A O 1
ATOM 3162 N N . SER A 1 398 ? -9.243 -7.035 -7.818 1.00 53.56 398 SER A N 1
ATOM 3163 C CA . SER A 1 398 ? -9.890 -7.887 -6.819 1.00 53.56 398 SER A CA 1
ATOM 3164 C C . SER A 1 398 ? -10.071 -9.317 -7.351 1.00 53.56 398 SER A C 1
ATOM 3166 O O . SER A 1 398 ? -10.315 -9.533 -8.541 1.00 53.56 398 SER A O 1
ATOM 3168 N N . GLU A 1 399 ? -10.002 -10.334 -6.481 1.00 55.84 399 GLU A N 1
ATOM 3169 C CA . GLU A 1 399 ? -10.186 -11.738 -6.898 1.00 55.84 399 GLU A CA 1
ATOM 3170 C C . GLU A 1 399 ? -11.510 -11.990 -7.637 1.00 55.84 399 GLU A C 1
ATOM 3172 O O . GLU A 1 399 ? -11.594 -12.888 -8.478 1.00 55.84 399 GLU A O 1
ATOM 3177 N N . LYS A 1 400 ? -12.533 -11.165 -7.378 1.00 50.59 400 LYS A N 1
ATOM 3178 C CA . LYS A 1 400 ? -13.831 -11.238 -8.056 1.00 50.59 400 LYS A CA 1
ATOM 3179 C C . LYS A 1 400 ? -13.727 -10.883 -9.547 1.00 50.59 400 LYS A C 1
ATOM 3181 O O . LYS A 1 400 ? -14.391 -11.530 -10.361 1.00 50.59 400 LYS A O 1
ATOM 3186 N N . GLU A 1 401 ? -12.866 -9.941 -9.935 1.00 55.22 401 GLU A N 1
ATOM 3187 C CA . GLU A 1 401 ? -12.693 -9.520 -11.337 1.00 55.22 401 GLU A CA 1
ATOM 3188 C C . GLU A 1 401 ? -11.827 -10.480 -12.162 1.00 55.22 401 GLU A C 1
ATOM 3190 O O . GLU A 1 401 ? -12.067 -10.654 -13.362 1.00 55.22 401 GLU A O 1
ATOM 3195 N N . LYS A 1 402 ? -10.939 -11.240 -11.505 1.00 56.84 402 LYS A N 1
ATOM 3196 C CA . LYS A 1 402 ? -10.095 -12.271 -12.141 1.00 56.84 402 LYS A CA 1
ATOM 3197 C C . LYS A 1 402 ? -10.884 -13.397 -12.828 1.00 56.84 402 LYS A C 1
ATOM 3199 O O . LYS A 1 402 ? -10.314 -14.157 -13.610 1.00 56.84 402 LYS A O 1
ATOM 3204 N N . THR A 1 403 ? -12.188 -13.524 -12.559 1.00 53.78 403 THR A N 1
ATOM 3205 C CA . THR A 1 403 ? -13.049 -14.592 -13.098 1.00 53.78 403 THR A CA 1
ATOM 3206 C C . THR A 1 403 ? -13.514 -14.372 -14.543 1.00 53.78 403 THR A C 1
ATOM 3208 O O . THR A 1 403 ? -13.962 -15.327 -15.192 1.00 53.78 403 THR A O 1
ATOM 3211 N N . LYS A 1 404 ? -13.373 -13.164 -15.113 1.00 58.72 404 LYS A N 1
ATOM 3212 C CA . LYS A 1 404 ? -13.592 -12.970 -16.557 1.00 58.72 404 LYS A CA 1
ATOM 3213 C C . LYS A 1 404 ? -12.493 -13.717 -17.321 1.00 58.72 404 LYS A C 1
ATOM 3215 O O . LYS A 1 404 ? -11.319 -13.401 -17.190 1.00 58.72 404 LYS A O 1
ATOM 3220 N N . LYS A 1 405 ? -12.878 -14.734 -18.110 1.00 57.28 405 LYS A N 1
ATOM 3221 C CA . LYS A 1 405 ? -11.971 -15.608 -18.885 1.00 57.28 405 LYS A CA 1
ATOM 3222 C C . LYS A 1 405 ? -10.938 -14.794 -19.673 1.00 57.28 405 LYS A C 1
ATOM 3224 O O . LYS A 1 405 ? -11.221 -14.340 -20.783 1.00 57.28 405 LYS A O 1
ATOM 3229 N N . LYS A 1 406 ? -9.729 -14.671 -19.129 1.00 67.00 406 LYS A N 1
ATOM 3230 C CA . LYS A 1 406 ? -8.594 -14.076 -19.831 1.00 67.00 406 LYS A CA 1
ATOM 3231 C C . LYS A 1 406 ? -8.258 -14.938 -21.043 1.00 67.00 406 LYS A C 1
ATOM 3233 O O . LYS A 1 406 ? -8.086 -16.154 -20.933 1.00 67.00 406 LYS A O 1
ATOM 3238 N N . LYS A 1 407 ? -8.204 -14.325 -22.224 1.00 74.88 407 LYS A N 1
ATOM 3239 C CA . LYS A 1 407 ? -7.781 -15.019 -23.442 1.00 74.88 407 LYS A CA 1
ATOM 3240 C C . LYS A 1 407 ? -6.259 -15.111 -23.426 1.00 74.88 407 LYS A C 1
ATOM 3242 O O . LYS A 1 407 ? -5.584 -14.094 -23.533 1.00 74.88 407 LYS A O 1
ATOM 3247 N N . LYS A 1 408 ? -5.724 -16.327 -23.304 1.00 82.69 408 LYS A N 1
ATOM 3248 C CA . LYS A 1 408 ? -4.296 -16.577 -23.539 1.00 82.69 408 LYS A CA 1
ATOM 3249 C C . LYS A 1 408 ? -3.941 -16.186 -24.976 1.00 82.69 408 LYS A C 1
ATOM 3251 O O . LYS A 1 408 ? -4.704 -16.472 -25.901 1.00 82.69 408 LYS A O 1
ATOM 3256 N N . SER A 1 409 ? -2.779 -15.571 -25.159 1.00 79.69 409 SER A N 1
ATOM 3257 C CA . SER A 1 409 ? -2.262 -15.123 -26.451 1.00 79.69 409 SER A CA 1
ATOM 3258 C C . SER A 1 409 ? -1.027 -15.935 -26.847 1.00 79.69 409 SER A C 1
ATOM 3260 O O . SER A 1 409 ? -0.067 -16.052 -26.087 1.00 79.69 409 SER A O 1
ATOM 3262 N N . ALA A 1 410 ? -1.033 -16.495 -28.059 1.00 84.06 410 ALA A N 1
ATOM 3263 C CA . ALA A 1 410 ? 0.117 -17.215 -28.613 1.00 84.06 410 ALA A CA 1
ATOM 3264 C C . ALA A 1 410 ? 1.184 -16.275 -29.208 1.00 84.06 410 ALA A C 1
ATOM 3266 O O . ALA A 1 410 ? 2.250 -16.737 -29.616 1.00 84.06 410 ALA A O 1
ATOM 3267 N N . THR A 1 411 ? 0.929 -14.965 -29.240 1.00 78.19 411 THR A N 1
ATOM 3268 C CA . THR A 1 411 ? 1.812 -13.971 -29.861 1.00 78.19 411 THR A CA 1
ATOM 3269 C C . THR A 1 411 ? 3.224 -14.007 -29.261 1.00 78.19 411 THR A C 1
ATOM 3271 O O . THR A 1 411 ? 4.210 -14.023 -29.994 1.00 78.19 411 THR A O 1
ATOM 3274 N N . GLY A 1 412 ? 3.346 -14.149 -27.934 1.00 74.94 412 GLY A N 1
ATOM 3275 C CA . GLY A 1 412 ? 4.650 -14.274 -27.266 1.00 74.94 412 GLY A CA 1
ATOM 3276 C C . GLY A 1 412 ? 5.451 -15.517 -27.682 1.00 74.94 412 GLY A C 1
ATOM 3277 O O . GLY A 1 412 ? 6.664 -15.432 -27.849 1.00 74.94 412 GLY A O 1
ATOM 3278 N N . ILE A 1 413 ? 4.784 -16.657 -27.917 1.00 82.75 413 ILE A N 1
ATOM 3279 C CA . ILE A 1 413 ? 5.434 -17.881 -28.424 1.00 82.75 413 ILE A CA 1
ATOM 3280 C C . ILE A 1 413 ? 5.995 -17.647 -29.824 1.00 82.75 413 ILE A C 1
ATOM 3282 O O . ILE A 1 413 ? 7.142 -18.001 -30.094 1.00 82.75 413 ILE A O 1
ATOM 3286 N N . TYR A 1 414 ? 5.181 -17.069 -30.711 1.00 81.75 414 TYR A N 1
ATOM 3287 C CA . TYR A 1 414 ? 5.575 -16.806 -32.093 1.00 81.75 414 TYR A CA 1
ATOM 3288 C C . TYR A 1 414 ? 6.858 -15.974 -32.147 1.00 81.75 414 TYR A C 1
ATOM 3290 O O . TYR A 1 414 ? 7.803 -16.315 -32.855 1.00 81.75 414 TYR A O 1
ATOM 3298 N N . TYR A 1 415 ? 6.915 -14.935 -31.322 1.00 75.62 415 TYR A N 1
ATOM 3299 C CA . TYR A 1 415 ? 8.060 -14.047 -31.208 1.00 75.62 415 TYR A CA 1
ATOM 3300 C C . TYR A 1 415 ? 9.318 -14.722 -30.670 1.00 75.62 415 TYR A C 1
ATOM 3302 O O . TYR A 1 415 ? 10.387 -14.591 -31.268 1.00 75.62 415 TYR A O 1
ATOM 3310 N N . LEU A 1 416 ? 9.187 -15.510 -29.602 1.00 78.94 416 LEU A N 1
ATOM 3311 C CA . LEU A 1 416 ? 10.298 -16.296 -29.070 1.00 78.94 416 LEU A CA 1
ATOM 3312 C C . LEU A 1 416 ? 10.870 -17.247 -30.120 1.00 78.94 416 LEU A C 1
ATOM 3314 O O . LEU A 1 416 ? 12.085 -17.339 -30.256 1.00 78.94 416 LEU A O 1
ATOM 3318 N N . LEU A 1 417 ? 10.008 -17.931 -30.877 1.00 81.12 417 LEU A N 1
ATOM 3319 C CA . LEU A 1 417 ? 10.427 -18.868 -31.917 1.00 81.12 417 LEU A CA 1
ATOM 3320 C C . LEU A 1 417 ? 11.089 -18.179 -33.111 1.00 81.12 417 LEU A C 1
ATOM 3322 O O . LEU A 1 417 ? 12.067 -18.705 -33.640 1.00 81.12 417 LEU A O 1
ATOM 3326 N N . ARG A 1 418 ? 10.552 -17.029 -33.529 1.00 77.12 418 ARG A N 1
ATOM 3327 C CA . ARG A 1 418 ? 11.013 -16.287 -34.704 1.00 77.12 418 ARG A CA 1
ATOM 3328 C C . ARG A 1 418 ? 12.377 -15.644 -34.486 1.00 77.12 418 ARG A C 1
ATOM 3330 O O . ARG A 1 418 ? 13.220 -15.746 -35.364 1.00 77.12 418 ARG A O 1
ATOM 3337 N N . GLU A 1 419 ? 12.576 -14.979 -33.353 1.00 73.12 419 GLU A N 1
ATOM 3338 C CA . GLU A 1 419 ? 13.736 -14.098 -33.155 1.00 73.12 419 GLU A CA 1
ATOM 3339 C C . GLU A 1 419 ? 14.857 -14.763 -32.349 1.00 73.12 419 GLU A C 1
ATOM 3341 O O . GLU A 1 419 ? 16.027 -14.404 -32.493 1.00 73.12 419 GLU A O 1
ATOM 3346 N N . VAL A 1 420 ? 14.528 -15.757 -31.512 1.00 73.06 420 VAL A N 1
ATOM 3347 C CA . VAL A 1 420 ? 15.524 -16.405 -30.639 1.00 73.06 420 VAL A CA 1
ATOM 3348 C C . VAL A 1 420 ? 15.476 -17.934 -30.651 1.00 73.06 420 VAL A C 1
ATOM 3350 O O . VAL A 1 420 ? 16.396 -18.596 -30.173 1.00 73.06 420 VAL A O 1
ATOM 3353 N N . GLY A 1 421 ? 14.417 -18.508 -31.214 1.00 69.75 421 GLY A N 1
ATOM 3354 C CA . GLY A 1 421 ? 14.146 -19.935 -31.202 1.00 69.75 421 GLY A CA 1
ATOM 3355 C C . GLY A 1 421 ? 15.130 -20.777 -32.011 1.00 69.75 421 GLY A C 1
ATOM 3356 O O . GLY A 1 421 ? 15.794 -20.293 -32.931 1.00 69.75 421 GLY A O 1
ATOM 3357 N N . PRO A 1 422 ? 15.155 -22.096 -31.752 1.00 65.69 422 PRO A N 1
ATOM 3358 C CA . PRO A 1 422 ? 15.999 -23.038 -32.476 1.00 65.69 422 PRO A CA 1
ATOM 3359 C C . PRO A 1 422 ? 15.605 -23.172 -33.952 1.00 65.69 422 PRO A C 1
ATOM 3361 O O . PRO A 1 422 ? 16.376 -23.724 -34.727 1.00 65.69 422 PRO A O 1
ATOM 3364 N N . ALA A 1 423 ? 14.449 -22.643 -34.371 1.00 62.06 423 ALA A N 1
ATOM 3365 C CA . ALA A 1 423 ? 14.046 -22.601 -35.776 1.00 62.06 423 ALA A CA 1
ATOM 3366 C C . ALA A 1 423 ? 15.074 -21.867 -36.660 1.00 62.06 423 ALA A C 1
ATOM 3368 O O . ALA A 1 423 ? 15.276 -22.262 -37.805 1.00 62.06 423 ALA A O 1
ATOM 3369 N N . LEU A 1 424 ? 15.785 -20.872 -36.113 1.00 54.94 424 LEU A N 1
ATOM 3370 C CA . LEU A 1 424 ? 16.892 -20.199 -36.800 1.00 54.94 424 LEU A CA 1
ATOM 3371 C C . LEU A 1 424 ? 18.210 -20.994 -36.774 1.00 54.94 424 LEU A C 1
ATOM 3373 O O . LEU A 1 424 ? 19.096 -20.713 -37.572 1.00 54.94 424 LEU A O 1
ATOM 3377 N N . LEU A 1 425 ? 18.356 -21.984 -35.883 1.00 55.00 425 LEU A N 1
ATOM 3378 C CA . LEU A 1 425 ? 19.575 -22.798 -35.755 1.00 55.00 425 LEU A CA 1
ATOM 3379 C C . LEU A 1 425 ? 19.644 -23.953 -36.767 1.00 55.00 425 LEU A C 1
ATOM 3381 O O . LEU A 1 425 ? 20.717 -24.514 -36.960 1.00 55.00 425 LEU A O 1
ATOM 3385 N N . PHE A 1 426 ? 18.527 -24.317 -37.404 1.00 55.03 426 PHE A N 1
ATOM 3386 C CA . PHE A 1 426 ? 18.449 -25.451 -38.339 1.00 55.03 426 PHE A CA 1
ATOM 3387 C C . PHE A 1 426 ? 18.161 -25.049 -39.796 1.00 55.03 426 PHE A C 1
ATOM 3389 O O . PHE A 1 426 ? 17.989 -25.924 -40.642 1.00 55.03 426 PHE A O 1
ATOM 3396 N N . GLY A 1 427 ? 18.081 -23.746 -40.090 1.00 52.88 427 GLY A N 1
ATOM 3397 C CA . GLY A 1 427 ? 17.737 -23.208 -41.414 1.00 52.88 427 GLY A CA 1
ATOM 3398 C C . GLY A 1 427 ? 18.878 -22.520 -42.175 1.00 52.88 427 GLY A C 1
ATOM 3399 O O . GLY A 1 427 ? 18.589 -21.867 -43.176 1.00 52.88 427 GLY A O 1
ATOM 3400 N N . GLY A 1 428 ? 20.126 -22.622 -41.702 1.00 47.38 428 GLY A N 1
ATOM 3401 C CA . GLY A 1 428 ? 21.320 -22.008 -42.302 1.00 47.38 428 GLY A CA 1
ATOM 3402 C C . GLY A 1 428 ? 22.361 -23.030 -42.724 1.00 47.38 428 GLY A C 1
ATOM 3403 O O . GLY A 1 428 ? 22.588 -23.972 -41.932 1.00 47.38 428 GLY A O 1
#